Protein AF-A0A8S9SFG5-F1 (afdb_monomer_lite)

Radius of gyration: 29.47 Å; chains: 1; bounding box: 65×75×81 Å

Sequence (442 aa):
MMLFSSTASWTFSMICTIQELYELSAKYEGKHEPKKLEELGKVLTSLDPGDSIVISKAFYHMLNLANLAEEVQIAYRRRIKKLKKGDFVDESSAATESDIEETFKRLVSDLGKSPEEIFDALKNQTVDLVLTAHPTQSVRRSLLQKHGRIRDCLAQLYTKDITPDDKQELDESLQREVSNPRVTPEVTRDVCLLARMMAANLYYNQIENLMFEFRVAADVIHRNSRKDAAKHYIEFWKTIPPTEPYRVVLGDVRDTLYHTRERTRQLLSNGISDIPEEATFTDVEQFLEPLELCYRSLCSSGDRPIADGTLLDFLRQVSTFGLSLVRLDIRQEDWSEERRQEWLLAELRGKRPLFGLDLPKTEEIADVLDTFKVISELPSDCFGAYIISMATSPSDVLVVELLQRECHVKKPLRVVPLFEKLADLEAAPAAVSRQLLLLSMG

pLDDT: mean 76.09, std 15.46, range [28.84, 96.06]

Organism: Brassica cretica (NCBI:txid69181)

Secondary structure (DSSP, 8-state):
-HHHHHHHHHHHHHHHHHHHHHHHHHHHHTT--HHHHHHHHHHHHTS-HHHHHHHHHHHHHHHHHHHHHHHHHHHT----GGG--SSGGGGGSTTTPPPHHHHHHHHHHTS---HHHHHHHHHT-------PPPTT----HHHHHHHHHHHHHHHHHT-TT--HHHHHHHHHHHHHHHS--------THHHHHHHHHHHHHHHHHHHHHHHHHHHHHHHHHT------HHHHTTTTTT---TT-HHHHHHHHHHHHHHHHHHHHHHHHHHS--SS-GGGS--SHHHHHHHHHHHHHHHHHHT-HHHIIIIIHHHHHHHHHHGGGSS-EEEEE----SHHHHHHHHHHTT--S-S--TT----HHHHHHHHHHHHHHHS-GGGEEEEEE-S--SHHHHHHHHHHHHHTT-SS--EEEE---SHHHHHHHHHHHHHHHHHHTT-

InterPro domains:
  IPR015813 Pyruvate/Phosphoenolpyruvate kinase-like domain superfamily [SSF51621] (17-435)
  IPR018129 Phosphoenolpyruvate carboxylase, Lys active site [PS00781] (130-141)
  IPR021135 Phosphoenolpyruvate carboxylase [PF00311] (15-179)
  IPR021135 Phosphoenolpyruvate carboxylase [PF00311] (180-333)
  IPR021135 Phosphoenolpyruvate carboxylase [PF00311] (334-434)
  IPR021135 Phosphoenolpyruvate carboxylase [PTHR30523] (180-333)

Structure (mmCIF, N/CA/C/O backbone):
data_AF-A0A8S9SFG5-F1
#
_entry.id   AF-A0A8S9SFG5-F1
#
loop_
_atom_site.group_PDB
_atom_site.id
_atom_site.type_symbol
_atom_site.label_atom_id
_atom_site.label_alt_id
_atom_site.label_comp_id
_atom_site.label_asym_id
_atom_site.label_entity_id
_atom_site.label_seq_id
_atom_site.pdbx_PDB_ins_code
_atom_site.Cartn_x
_atom_site.Cartn_y
_atom_site.Cartn_z
_atom_site.occupancy
_atom_site.B_iso_or_equiv
_atom_site.auth_seq_id
_atom_site.auth_comp_id
_atom_site.auth_asym_id
_atom_site.auth_atom_id
_atom_site.pdbx_PDB_model_num
ATOM 1 N N . MET A 1 1 ? 33.721 0.916 42.051 1.00 41.56 1 MET A N 1
ATOM 2 C CA . MET A 1 1 ? 32.690 1.664 42.806 1.00 41.56 1 MET A CA 1
ATOM 3 C C . MET A 1 1 ? 32.484 3.075 42.246 1.00 41.56 1 MET A C 1
ATOM 5 O O . MET A 1 1 ? 31.424 3.300 41.691 1.00 41.56 1 MET A O 1
ATOM 9 N N . MET A 1 2 ? 33.477 3.980 42.264 1.00 35.88 2 MET A N 1
ATOM 10 C CA . MET A 1 2 ? 33.313 5.384 41.802 1.00 35.88 2 MET A CA 1
ATOM 11 C C . MET A 1 2 ? 32.747 5.573 40.374 1.00 35.88 2 MET A C 1
ATOM 13 O O . MET A 1 2 ? 31.933 6.464 40.162 1.00 35.88 2 MET A O 1
ATOM 17 N N . LEU A 1 3 ? 33.107 4.726 39.399 1.00 33.44 3 LEU A N 1
ATOM 18 C CA . LEU A 1 3 ? 32.594 4.838 38.017 1.00 33.44 3 LEU A CA 1
ATOM 19 C C . LEU A 1 3 ? 31.070 4.628 37.880 1.00 33.44 3 LEU A C 1
ATOM 21 O O . LEU A 1 3 ? 30.484 5.065 36.893 1.00 33.44 3 LEU A O 1
ATOM 25 N N . PHE A 1 4 ? 30.422 3.989 38.862 1.00 33.91 4 PHE A N 1
ATOM 26 C CA . PHE A 1 4 ? 28.962 3.830 38.891 1.00 33.91 4 PHE A CA 1
ATOM 27 C C . PHE A 1 4 ? 28.237 5.058 39.468 1.00 33.91 4 PHE A C 1
ATOM 29 O O . PHE A 1 4 ? 27.075 5.276 39.144 1.00 33.91 4 PHE A O 1
ATOM 36 N N . SER A 1 5 ? 28.892 5.882 40.299 1.00 48.09 5 SER A N 1
ATOM 37 C CA . SER A 1 5 ? 28.248 7.077 40.865 1.00 48.09 5 SER A CA 1
ATOM 38 C C . SER A 1 5 ? 28.296 8.279 39.921 1.00 48.09 5 SER A C 1
ATOM 40 O O . SER A 1 5 ? 27.333 9.037 39.874 1.00 48.09 5 SER A O 1
ATOM 42 N N . SER A 1 6 ? 29.366 8.451 39.133 1.00 53.09 6 SER A N 1
ATOM 43 C CA . SER A 1 6 ? 29.433 9.537 38.139 1.00 53.09 6 SER A CA 1
ATOM 44 C C . SER A 1 6 ? 28.440 9.334 36.991 1.00 53.09 6 SER A C 1
ATOM 46 O O . SER A 1 6 ? 27.742 10.270 36.611 1.00 53.09 6 SER A O 1
ATOM 48 N N . THR A 1 7 ? 28.321 8.103 36.486 1.00 55.19 7 THR A N 1
ATOM 49 C CA . THR A 1 7 ? 27.365 7.737 35.428 1.00 55.19 7 THR A CA 1
ATOM 50 C C . THR A 1 7 ? 25.915 7.875 35.891 1.00 55.19 7 THR A C 1
ATOM 52 O O . THR A 1 7 ? 25.117 8.492 35.187 1.00 55.19 7 THR A O 1
ATOM 55 N N . ALA A 1 8 ? 25.576 7.402 37.096 1.00 58.72 8 ALA A N 1
ATOM 56 C CA . ALA A 1 8 ? 24.252 7.622 37.683 1.00 58.72 8 ALA A CA 1
ATOM 57 C C . ALA A 1 8 ? 23.939 9.120 37.877 1.00 58.72 8 ALA A C 1
ATOM 59 O O . ALA A 1 8 ? 22.846 9.564 37.532 1.00 58.72 8 ALA A O 1
ATOM 60 N N . SER A 1 9 ? 24.906 9.912 38.360 1.00 65.50 9 SER A N 1
ATOM 61 C CA . SER A 1 9 ? 24.735 11.357 38.569 1.00 65.50 9 SER A CA 1
ATOM 62 C C . SER A 1 9 ? 24.523 12.129 37.261 1.00 65.50 9 SER A C 1
ATOM 64 O O . SER A 1 9 ? 23.637 12.978 37.207 1.00 65.50 9 SER A O 1
ATOM 66 N N . TRP A 1 10 ? 25.295 11.835 36.206 1.00 71.31 10 TRP A N 1
ATOM 67 C CA . TRP A 1 10 ? 25.094 12.447 34.885 1.00 71.31 10 TRP A CA 1
ATOM 68 C C . TRP A 1 10 ? 23.746 12.032 34.283 1.00 71.31 10 TRP A C 1
ATOM 70 O O . TRP A 1 10 ? 23.004 12.888 33.815 1.00 71.31 10 TRP A O 1
ATOM 80 N N . THR A 1 11 ? 23.366 10.752 34.390 1.00 70.12 11 THR A N 1
ATOM 81 C CA . THR A 1 11 ? 22.071 10.261 33.879 1.00 70.12 11 THR A CA 1
ATOM 82 C C . THR A 1 11 ? 20.892 10.948 34.577 1.00 70.12 11 THR A C 1
ATOM 84 O O . THR A 1 11 ? 19.938 11.350 33.917 1.00 70.12 11 THR A O 1
ATOM 87 N N . PHE A 1 12 ? 20.965 11.138 35.899 1.00 77.06 12 PHE A N 1
ATOM 88 C CA . PHE A 1 12 ? 19.948 11.874 36.654 1.00 77.06 12 PHE A CA 1
ATOM 89 C C . PHE A 1 12 ? 19.878 13.349 36.231 1.00 77.06 12 PHE A C 1
ATOM 91 O O . PHE A 1 12 ? 18.794 13.845 35.936 1.00 77.06 12 PHE A O 1
ATOM 98 N N . SER A 1 13 ? 21.029 14.026 36.115 1.00 78.56 13 SER A N 1
ATOM 99 C CA . SER A 1 13 ? 21.101 15.414 35.632 1.00 78.56 13 SER A CA 1
ATOM 100 C C . SER A 1 13 ? 20.490 15.564 34.236 1.00 78.56 13 SER A C 1
ATOM 102 O O . SER A 1 13 ? 19.704 16.477 34.003 1.00 78.56 13 SER A O 1
ATOM 104 N N . MET A 1 14 ? 20.796 14.631 33.331 1.00 80.94 14 MET A N 1
ATOM 105 C CA . MET A 1 14 ? 20.281 14.598 31.963 1.00 80.94 14 MET A CA 1
ATOM 106 C C . MET A 1 14 ? 18.751 14.461 31.929 1.00 80.94 14 MET A C 1
ATOM 108 O O . MET A 1 14 ? 18.079 15.193 31.205 1.00 80.94 14 MET A O 1
ATOM 112 N N . ILE A 1 15 ? 18.182 13.581 32.763 1.00 82.56 15 ILE A N 1
ATOM 113 C CA . ILE A 1 15 ? 16.724 13.433 32.909 1.00 82.56 15 ILE A CA 1
ATOM 114 C C . ILE A 1 15 ? 16.090 14.734 33.423 1.00 82.56 15 ILE A C 1
ATOM 116 O O . ILE A 1 15 ? 15.069 15.159 32.881 1.00 82.56 15 ILE A O 1
ATOM 120 N N . CYS A 1 16 ? 16.702 15.405 34.406 1.00 85.69 16 CYS A N 1
ATOM 121 C CA . CYS A 1 16 ? 16.218 16.698 34.895 1.00 85.69 16 CYS A CA 1
ATOM 122 C C . CYS A 1 16 ? 16.208 17.773 33.795 1.00 85.69 16 CYS A C 1
ATOM 124 O O . CYS A 1 16 ? 15.202 18.462 33.648 1.00 85.69 16 CYS A O 1
ATOM 126 N N . THR A 1 17 ? 17.265 17.888 32.984 1.00 86.69 17 THR A N 1
ATOM 127 C CA . THR A 1 17 ? 17.320 18.861 31.875 1.00 86.69 17 THR A CA 1
ATOM 128 C C . THR A 1 17 ? 16.302 18.544 30.773 1.00 86.69 17 THR A C 1
ATOM 130 O O . THR A 1 17 ? 15.664 19.454 30.245 1.00 86.69 17 THR A O 1
ATOM 133 N N . ILE A 1 18 ? 16.079 17.264 30.451 1.00 88.00 18 ILE A N 1
ATOM 134 C CA . ILE A 1 18 ? 15.026 16.849 29.507 1.00 88.00 18 ILE A CA 1
ATOM 135 C C . ILE A 1 18 ? 13.637 17.229 30.048 1.00 88.00 18 ILE A C 1
ATOM 137 O O . ILE A 1 18 ? 12.823 17.779 29.303 1.00 88.00 18 ILE A O 1
ATOM 141 N N . GLN A 1 19 ? 13.369 16.996 31.339 1.00 88.69 19 GLN A N 1
ATOM 142 C CA . GLN A 1 19 ? 12.102 17.387 31.963 1.00 88.69 19 GLN A CA 1
ATOM 143 C C . GLN A 1 19 ? 11.924 18.913 32.002 1.00 88.69 19 GLN A C 1
ATOM 145 O O . GLN A 1 19 ? 10.834 19.396 31.706 1.00 88.69 19 GLN A O 1
ATOM 150 N N . GLU A 1 20 ? 12.970 19.684 32.308 1.00 91.25 20 GLU A N 1
ATOM 151 C CA . GLU A 1 20 ? 12.924 21.152 32.297 1.00 91.25 20 GLU A CA 1
ATOM 152 C C . GLU A 1 20 ? 12.568 21.697 30.904 1.00 91.25 20 GLU A C 1
ATOM 154 O O . GLU A 1 20 ? 11.665 22.525 30.773 1.00 91.25 20 GLU A O 1
ATOM 159 N N . LEU A 1 21 ? 13.207 21.180 29.850 1.00 91.06 21 LEU A N 1
ATOM 160 C CA . LEU A 1 21 ? 12.906 21.537 28.459 1.00 91.06 21 LEU A CA 1
ATOM 161 C C . LEU A 1 21 ? 11.473 21.144 28.050 1.00 91.06 21 LEU A C 1
ATOM 163 O O . LEU A 1 21 ? 10.802 21.904 27.345 1.00 91.06 21 LEU A O 1
ATOM 167 N N . TYR A 1 22 ? 10.978 19.992 28.514 1.00 91.19 22 TYR A N 1
ATOM 168 C CA . TYR A 1 22 ? 9.601 19.544 28.274 1.00 91.19 22 TYR A CA 1
ATOM 169 C C . TYR A 1 22 ? 8.590 20.451 28.990 1.00 91.19 22 TYR A C 1
ATOM 171 O O . TYR A 1 22 ? 7.603 20.895 28.408 1.00 91.19 22 TYR A O 1
ATOM 179 N N . GLU A 1 23 ? 8.865 20.812 30.241 1.00 91.06 23 GLU A N 1
ATOM 180 C CA . GLU A 1 23 ? 8.033 21.739 30.994 1.00 91.06 23 GLU A CA 1
ATOM 181 C C . GLU A 1 23 ? 8.044 23.157 30.404 1.00 91.06 23 GLU A C 1
ATOM 183 O O . GLU A 1 23 ? 7.002 23.809 30.387 1.00 91.06 23 GLU A O 1
ATOM 188 N N . LEU A 1 24 ? 9.186 23.655 29.918 1.00 90.50 24 LEU A N 1
ATOM 189 C CA . LEU A 1 24 ? 9.285 24.965 29.266 1.00 90.50 24 LEU A CA 1
ATOM 190 C C . LEU A 1 24 ? 8.525 25.003 27.934 1.00 90.50 24 LEU A C 1
ATOM 192 O O . LEU A 1 24 ? 7.822 25.979 27.675 1.00 90.50 24 LEU A O 1
ATOM 196 N N . SER A 1 25 ? 8.608 23.943 27.126 1.00 91.00 25 SER A N 1
ATOM 197 C CA . SER A 1 25 ? 7.851 23.833 25.870 1.00 91.00 25 SER A CA 1
ATOM 198 C C . SER A 1 25 ? 6.345 23.668 26.109 1.00 91.00 25 SER A C 1
ATOM 200 O O . SER A 1 25 ? 5.560 24.367 25.474 1.00 91.00 25 SER A O 1
ATOM 202 N N . ALA A 1 26 ? 5.917 22.880 27.100 1.00 90.38 26 ALA A N 1
ATOM 203 C CA . ALA A 1 26 ? 4.506 22.802 27.497 1.00 90.38 26 ALA A CA 1
ATOM 204 C C . ALA A 1 26 ? 3.963 24.145 28.042 1.00 90.38 26 ALA A C 1
ATOM 206 O O . ALA A 1 26 ? 2.833 24.539 27.743 1.00 90.38 26 ALA A O 1
ATOM 207 N N . LYS A 1 27 ? 4.775 24.891 28.810 1.00 91.56 27 LYS A N 1
ATOM 208 C CA . LYS A 1 27 ? 4.440 26.247 29.294 1.00 91.56 27 LYS A CA 1
ATOM 209 C C . LYS A 1 27 ? 4.428 27.285 28.165 1.00 91.56 27 LYS A C 1
ATOM 211 O O . LYS A 1 27 ? 3.699 28.271 28.277 1.00 91.56 27 LYS A O 1
ATOM 216 N N . TYR A 1 28 ? 5.208 27.078 27.101 1.00 93.12 28 TYR A N 1
ATOM 217 C CA . TYR A 1 28 ? 5.119 27.865 25.873 1.00 93.12 28 TYR A CA 1
ATOM 218 C C . TYR A 1 28 ? 3.813 27.562 25.134 1.00 93.12 28 TYR A C 1
ATOM 220 O O . TYR A 1 28 ? 3.053 28.492 24.900 1.00 93.12 28 TYR A O 1
ATOM 228 N N . GLU A 1 29 ? 3.492 26.301 24.845 1.00 90.38 29 GLU A N 1
ATOM 229 C CA . GLU A 1 29 ? 2.317 25.946 24.031 1.00 90.38 29 GLU A CA 1
ATOM 230 C C . GLU A 1 29 ? 0.989 26.426 24.641 1.00 90.38 29 GLU A C 1
ATOM 232 O O . GLU A 1 29 ? 0.106 26.897 23.935 1.00 90.38 29 GLU A O 1
ATOM 237 N N . GLY A 1 30 ? 0.867 26.434 25.973 1.00 90.06 30 GLY A N 1
ATOM 238 C CA . GLY A 1 30 ? -0.334 26.937 26.651 1.00 90.06 30 GLY A CA 1
ATOM 239 C C . GLY A 1 30 ? -0.594 28.453 26.551 1.00 90.06 30 GLY A C 1
ATOM 240 O O . GLY A 1 30 ? -1.622 28.907 27.057 1.00 90.06 30 GLY A O 1
ATOM 241 N N . LYS A 1 31 ? 0.323 29.256 25.981 1.00 91.56 31 LYS A N 1
ATOM 242 C CA . LYS A 1 31 ? 0.206 30.735 25.907 1.00 91.56 31 LYS A CA 1
ATOM 243 C C . LYS A 1 31 ? 0.946 31.435 24.750 1.00 91.56 31 LYS A C 1
ATOM 245 O O . LYS A 1 31 ? 0.763 32.635 24.553 1.00 91.56 31 LYS A O 1
ATOM 250 N N . HIS A 1 32 ? 1.858 30.739 24.085 1.00 89.81 32 HIS A N 1
ATOM 251 C CA . HIS A 1 32 ? 2.859 31.225 23.129 1.00 89.81 32 HIS A CA 1
ATOM 252 C C . HIS A 1 32 ? 3.691 32.446 23.597 1.00 89.81 32 HIS A C 1
ATOM 254 O O . HIS A 1 32 ? 4.091 33.285 22.790 1.00 89.81 32 HIS A O 1
ATOM 260 N N . GLU A 1 33 ? 3.995 32.560 24.901 1.00 92.31 33 GLU A N 1
ATOM 261 C CA . GLU A 1 33 ? 4.843 33.641 25.440 1.00 92.31 33 GLU A CA 1
ATOM 262 C C . GLU A 1 33 ? 6.288 33.544 24.883 1.00 92.31 33 GLU A C 1
ATOM 264 O O . GLU A 1 33 ? 7.018 32.625 25.267 1.00 92.31 33 GLU A O 1
ATOM 269 N N . PRO A 1 34 ? 6.784 34.494 24.058 1.00 90.88 34 PRO A N 1
ATOM 270 C CA . PRO A 1 34 ? 8.085 34.354 23.382 1.00 90.88 34 PRO A CA 1
ATOM 271 C C . PRO A 1 34 ? 9.276 34.280 24.349 1.00 90.88 34 PRO A C 1
ATOM 273 O O . PRO A 1 34 ? 10.285 33.649 24.047 1.00 90.88 34 PRO A O 1
ATOM 276 N N . LYS A 1 35 ? 9.135 34.831 25.563 1.00 91.75 35 LYS A N 1
ATOM 277 C CA . LYS A 1 35 ? 10.134 34.716 26.637 1.00 91.75 35 LYS A CA 1
ATOM 278 C C . LYS A 1 35 ? 10.423 33.262 27.030 1.00 91.75 35 LYS A C 1
ATOM 280 O O . LYS A 1 35 ? 11.558 32.953 27.371 1.00 91.75 35 LYS A O 1
ATOM 285 N N . LYS A 1 36 ? 9.436 32.359 26.944 1.00 88.81 36 LYS A N 1
ATOM 286 C CA . LYS A 1 36 ? 9.639 30.928 27.233 1.00 88.81 36 LYS A CA 1
ATOM 287 C C . LYS A 1 36 ? 10.438 30.226 26.139 1.00 88.81 36 LYS A C 1
ATOM 289 O O . LYS A 1 36 ? 11.232 29.344 26.450 1.00 88.81 36 LYS A O 1
ATOM 294 N N . LEU A 1 37 ? 10.309 30.679 24.892 1.00 91.00 37 LEU A N 1
ATOM 295 C CA . LEU A 1 37 ? 11.148 30.226 23.783 1.00 91.00 37 LEU A CA 1
ATOM 296 C C . LEU A 1 37 ? 12.588 30.751 23.933 1.00 91.00 37 LEU A C 1
ATOM 298 O O . LEU A 1 37 ? 13.529 29.995 23.714 1.00 91.00 37 LEU A O 1
ATOM 302 N N . GLU A 1 38 ? 12.788 31.989 24.405 1.00 91.44 38 GLU A N 1
ATOM 303 C CA . GLU A 1 38 ? 14.130 32.471 24.769 1.00 91.44 38 GLU A CA 1
ATOM 304 C C . GLU A 1 38 ? 14.763 31.698 25.940 1.00 91.44 38 GLU A C 1
ATOM 306 O O . GLU A 1 38 ? 15.966 31.455 25.925 1.00 91.44 38 GLU A O 1
ATOM 311 N N . GLU A 1 39 ? 13.994 31.366 26.983 1.00 91.06 39 GLU A N 1
ATOM 312 C CA . GLU A 1 39 ? 14.463 30.554 28.118 1.00 91.06 39 GLU A CA 1
ATOM 313 C C . GLU A 1 39 ? 14.901 29.162 27.646 1.00 91.06 39 GLU A C 1
ATOM 315 O O . GLU A 1 39 ? 16.032 28.755 27.903 1.00 91.06 39 GLU A O 1
ATOM 320 N N . LEU A 1 40 ? 14.049 28.479 26.874 1.00 91.19 40 LEU A N 1
ATOM 321 C CA . LEU A 1 40 ? 14.342 27.175 26.278 1.00 91.19 40 LEU A CA 1
ATOM 322 C C . LEU A 1 40 ? 15.563 27.240 25.343 1.00 91.19 40 LEU A C 1
ATOM 324 O O . LEU A 1 40 ? 16.444 26.385 25.414 1.00 91.19 40 LEU A O 1
ATOM 328 N N . GLY A 1 41 ? 15.663 28.289 24.521 1.00 90.31 41 GLY A N 1
ATOM 329 C CA . GLY A 1 41 ? 16.813 28.534 23.652 1.00 90.31 41 GLY A CA 1
ATOM 330 C C . GLY A 1 41 ? 18.121 28.695 24.429 1.00 90.31 41 GLY A C 1
ATOM 331 O O . GLY A 1 41 ? 19.119 28.088 24.052 1.00 90.31 41 GLY A O 1
ATOM 332 N N . LYS A 1 42 ? 18.113 29.436 25.549 1.00 92.44 42 LYS A N 1
ATOM 333 C CA . LYS A 1 42 ? 19.290 29.601 26.424 1.00 92.44 42 LYS A CA 1
ATOM 334 C C . LYS A 1 42 ? 19.777 28.250 26.957 1.00 92.44 42 LYS A C 1
ATOM 336 O O . LYS A 1 42 ? 20.969 27.975 26.832 1.00 92.44 42 LYS A O 1
ATOM 341 N N . VAL A 1 43 ? 18.869 27.398 27.452 1.00 89.06 43 VAL A N 1
ATOM 342 C CA . VAL A 1 43 ? 19.207 26.038 27.921 1.00 89.06 43 VAL A CA 1
ATOM 343 C C . VAL A 1 43 ? 19.790 25.192 26.785 1.00 89.06 43 VAL A C 1
ATOM 345 O O . VAL A 1 43 ? 20.858 24.614 26.955 1.00 89.06 43 VAL A O 1
ATOM 348 N N . LEU A 1 44 ? 19.161 25.164 25.602 1.00 90.06 44 LEU A N 1
ATOM 349 C CA . LEU A 1 44 ? 19.693 24.408 24.458 1.00 90.06 44 LEU A CA 1
ATOM 350 C C . LEU A 1 44 ? 21.087 24.892 24.026 1.00 90.06 44 LEU A C 1
ATOM 352 O O . LEU A 1 44 ? 21.945 24.071 23.717 1.00 90.06 44 LEU A O 1
ATOM 356 N N . THR A 1 45 ? 21.346 26.204 24.041 1.00 90.94 45 THR A N 1
ATOM 357 C CA . THR A 1 45 ? 22.666 26.761 23.688 1.00 90.94 45 THR A CA 1
ATOM 358 C C . THR A 1 45 ? 23.751 26.567 24.751 1.00 90.94 45 THR A C 1
ATOM 360 O O . THR A 1 45 ? 24.915 26.819 24.451 1.00 90.94 45 THR A O 1
ATOM 363 N N . SER A 1 46 ? 23.412 26.136 25.975 1.00 90.62 46 SER A N 1
ATOM 364 C CA . SER A 1 46 ? 24.405 25.844 27.020 1.00 90.62 46 SER A CA 1
ATOM 365 C C . SER A 1 46 ? 24.848 24.376 27.071 1.00 90.62 46 SER A C 1
ATOM 367 O O . SER A 1 46 ? 25.710 24.039 27.879 1.00 90.62 46 SER A O 1
ATOM 369 N N . LEU A 1 47 ? 24.266 23.508 26.237 1.00 89.25 47 LEU A N 1
ATOM 370 C CA . LEU A 1 47 ? 24.643 22.098 26.106 1.00 89.25 47 LEU A CA 1
ATOM 371 C C . LEU A 1 47 ? 25.916 21.938 25.263 1.00 89.25 47 LEU A C 1
ATOM 373 O O . LEU A 1 47 ? 26.126 22.663 24.290 1.00 89.25 47 LEU A O 1
ATOM 377 N N . ASP A 1 48 ? 26.731 20.928 25.570 1.00 89.88 48 ASP A N 1
ATOM 378 C CA . ASP A 1 48 ? 27.785 20.488 24.652 1.00 89.88 48 ASP A CA 1
ATOM 379 C C . ASP A 1 48 ? 27.205 19.616 23.506 1.00 89.88 48 ASP A C 1
ATOM 381 O O . ASP A 1 48 ? 26.044 19.191 23.568 1.00 89.88 48 ASP A O 1
ATOM 385 N N . PRO A 1 49 ? 27.967 19.336 22.428 1.00 87.12 49 PRO A N 1
ATOM 386 C CA . PRO A 1 49 ? 27.466 18.563 21.288 1.00 87.12 49 PRO A CA 1
ATOM 387 C C . PRO A 1 49 ? 27.037 17.122 21.617 1.00 87.12 49 PRO A C 1
ATOM 389 O O . PRO A 1 49 ? 26.153 16.586 20.951 1.00 87.12 49 PRO A O 1
ATOM 392 N N . GLY A 1 50 ? 27.642 16.483 22.621 1.00 83.75 50 GLY A N 1
ATOM 393 C CA . GLY A 1 50 ? 27.276 15.150 23.097 1.00 83.75 50 GLY A CA 1
ATOM 394 C C . GLY A 1 50 ? 25.934 15.162 23.822 1.00 83.75 50 GLY A C 1
ATOM 395 O O . GLY A 1 50 ? 25.013 14.452 23.411 1.00 83.75 50 GLY A O 1
ATOM 396 N N . ASP A 1 51 ? 25.792 16.025 24.827 1.00 85.56 51 ASP A N 1
ATOM 397 C CA . ASP A 1 51 ? 24.538 16.215 25.564 1.00 85.56 51 ASP A CA 1
ATOM 398 C C . ASP A 1 51 ? 23.398 16.674 24.625 1.00 85.56 51 ASP A C 1
ATOM 400 O O . ASP A 1 51 ? 22.284 16.148 24.685 1.00 85.56 51 ASP A O 1
ATOM 404 N N . SER A 1 52 ? 23.690 17.534 23.641 1.00 85.81 52 SER A N 1
ATOM 405 C CA . SER A 1 52 ? 22.746 17.931 22.580 1.00 85.81 52 SER A CA 1
ATOM 406 C C . SER A 1 52 ? 22.223 16.744 21.755 1.00 85.81 52 SER A C 1
ATOM 408 O O . SER A 1 52 ? 21.036 16.682 21.419 1.00 85.81 52 SER A O 1
ATOM 410 N N . ILE A 1 53 ? 23.082 15.767 21.436 1.00 79.81 53 ILE A N 1
ATOM 411 C CA . ILE A 1 53 ? 22.700 14.534 20.722 1.00 79.81 53 ILE A CA 1
ATOM 412 C C . ILE A 1 53 ? 21.851 13.611 21.611 1.00 79.81 53 ILE A C 1
ATOM 414 O O . ILE A 1 53 ? 20.999 12.885 21.095 1.00 79.81 53 ILE A O 1
ATOM 418 N N . VAL A 1 54 ? 22.058 13.618 22.930 1.00 78.62 54 VAL A N 1
ATOM 419 C CA . VAL A 1 54 ? 21.254 12.831 23.881 1.00 78.62 54 VAL A CA 1
ATOM 420 C C . VAL A 1 54 ? 19.863 13.444 24.047 1.00 78.62 54 VAL A C 1
ATOM 422 O O . VAL A 1 54 ? 18.867 12.736 23.896 1.00 78.62 54 VAL A O 1
ATOM 425 N N . ILE A 1 55 ? 19.777 14.758 24.268 1.00 84.00 55 ILE A N 1
ATOM 426 C CA . ILE A 1 55 ? 18.506 15.467 24.469 1.00 84.00 55 ILE A CA 1
ATOM 427 C C . ILE A 1 55 ? 17.644 15.448 23.202 1.00 84.00 55 ILE A C 1
ATOM 429 O O . ILE A 1 55 ? 16.468 15.090 23.271 1.00 84.00 55 ILE A O 1
ATOM 433 N N . SER A 1 56 ? 18.213 15.729 22.025 1.00 80.38 56 SER A N 1
ATOM 434 C CA . SER A 1 56 ? 17.464 15.644 20.757 1.00 80.38 56 SER A CA 1
ATOM 435 C C . SER A 1 56 ? 16.909 14.237 20.489 1.00 80.38 56 SER A C 1
ATOM 437 O O . SER A 1 56 ? 15.764 14.100 20.056 1.00 80.38 56 SER A O 1
ATOM 439 N N . LYS A 1 57 ? 17.659 13.177 20.826 1.00 75.88 57 LYS A N 1
ATOM 440 C CA . LYS A 1 57 ? 17.160 11.791 20.770 1.00 75.88 57 LYS A CA 1
ATOM 441 C C . LYS A 1 57 ? 16.077 11.504 21.804 1.00 75.88 57 LYS A C 1
ATOM 443 O O . LYS A 1 57 ? 15.143 10.775 21.483 1.00 75.88 57 LYS A O 1
ATOM 448 N N . ALA A 1 58 ? 16.167 12.058 23.012 1.00 78.38 58 ALA A N 1
ATOM 449 C CA . ALA A 1 58 ? 15.134 11.891 24.031 1.00 78.38 58 ALA A CA 1
ATOM 450 C C . ALA A 1 58 ? 13.792 12.477 23.561 1.00 78.38 58 ALA A C 1
ATOM 452 O O . ALA A 1 58 ? 12.794 11.760 23.554 1.00 78.38 58 ALA A O 1
ATOM 453 N N . PHE A 1 59 ? 13.783 13.717 23.058 1.00 81.44 59 PHE A N 1
ATOM 454 C CA . PHE A 1 59 ? 12.578 14.332 22.485 1.00 81.44 59 PHE A CA 1
ATOM 455 C C . PHE A 1 59 ? 12.063 13.587 21.245 1.00 81.44 59 PHE A C 1
ATOM 457 O O . PHE A 1 59 ? 10.859 13.368 21.124 1.00 81.44 59 PHE A O 1
ATOM 464 N N . TYR A 1 60 ? 12.952 13.111 20.366 1.00 79.06 60 TYR A N 1
ATOM 465 C CA . TYR A 1 60 ? 12.570 12.248 19.243 1.00 79.06 60 TYR A CA 1
ATOM 466 C C . TYR A 1 60 ? 11.887 10.951 19.714 1.00 79.06 60 TYR A C 1
ATOM 468 O O . TYR A 1 60 ? 10.852 10.565 19.172 1.00 79.06 60 TYR A O 1
ATOM 476 N N . HIS A 1 61 ? 12.413 10.277 20.740 1.00 76.81 61 HIS A N 1
ATOM 477 C CA . HIS A 1 61 ? 11.788 9.069 21.285 1.00 76.81 61 HIS A CA 1
ATOM 478 C C . HIS A 1 61 ? 10.466 9.361 22.011 1.00 76.81 61 HIS A C 1
ATOM 480 O O . HIS A 1 61 ? 9.523 8.591 21.845 1.00 76.81 61 HIS A O 1
ATOM 486 N N . MET A 1 62 ? 10.355 10.478 22.736 1.00 82.38 62 MET A N 1
ATOM 487 C CA . MET A 1 62 ? 9.096 10.925 23.348 1.00 82.38 62 MET A CA 1
ATOM 488 C C . MET A 1 62 ? 8.009 11.185 22.298 1.00 82.38 62 MET A C 1
ATOM 490 O O . MET A 1 62 ? 6.892 10.703 22.461 1.00 82.38 62 MET A O 1
ATOM 494 N N . LEU A 1 63 ? 8.341 11.869 21.196 1.00 82.25 63 LEU A N 1
ATOM 495 C CA . LEU A 1 63 ? 7.408 12.114 20.093 1.00 82.25 63 LEU A CA 1
ATOM 496 C C . LEU A 1 63 ? 6.942 10.803 19.442 1.00 82.25 63 LEU A C 1
ATOM 498 O O . LEU A 1 63 ? 5.749 10.608 19.241 1.00 82.25 63 LEU A O 1
ATOM 502 N N . ASN A 1 64 ? 7.856 9.862 19.185 1.00 79.12 64 ASN A N 1
ATOM 503 C CA . ASN A 1 64 ? 7.476 8.548 18.659 1.00 79.12 64 ASN A CA 1
ATOM 504 C C . ASN A 1 64 ? 6.564 7.772 19.629 1.00 79.12 64 ASN A C 1
ATOM 506 O O . ASN A 1 64 ? 5.602 7.154 19.189 1.00 79.12 64 ASN A O 1
ATOM 510 N N . LEU A 1 65 ? 6.814 7.819 20.943 1.00 82.31 65 LEU A N 1
ATOM 511 C CA . LEU A 1 65 ? 5.936 7.184 21.935 1.00 82.31 65 LEU A CA 1
ATOM 512 C C . LEU A 1 65 ? 4.553 7.854 22.009 1.00 82.31 65 LEU A C 1
ATOM 514 O O . LEU A 1 65 ? 3.555 7.148 22.149 1.00 82.31 65 LEU A O 1
ATOM 518 N N . ALA A 1 66 ? 4.478 9.180 21.860 1.00 84.00 66 ALA A N 1
ATOM 519 C CA . ALA A 1 66 ? 3.212 9.906 21.765 1.00 84.00 66 ALA A CA 1
ATOM 520 C C . ALA A 1 66 ? 2.414 9.493 20.515 1.00 84.00 66 ALA A C 1
ATOM 522 O O . ALA A 1 66 ? 1.235 9.165 20.632 1.00 84.00 66 ALA A O 1
ATOM 523 N N . ASN A 1 67 ? 3.071 9.401 19.352 1.00 84.12 67 ASN A N 1
ATOM 524 C CA . ASN A 1 67 ? 2.448 8.937 18.109 1.00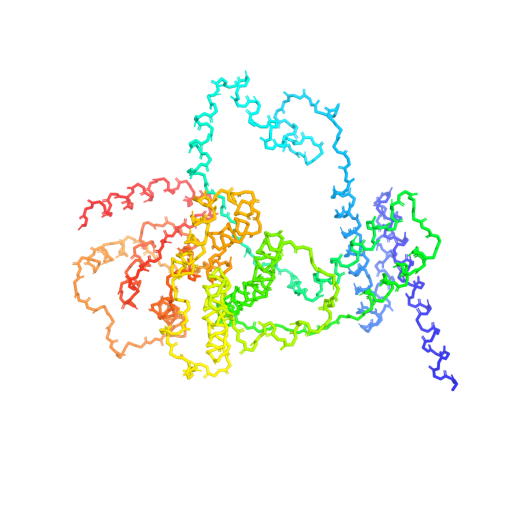 84.12 67 ASN A CA 1
ATOM 525 C C . ASN A 1 67 ? 1.886 7.510 18.254 1.00 84.12 67 ASN A C 1
ATOM 527 O O . ASN A 1 67 ? 0.759 7.252 17.850 1.00 84.12 67 ASN A O 1
ATOM 531 N N . LEU A 1 68 ? 2.619 6.586 18.891 1.00 83.62 68 LEU A N 1
ATOM 532 C CA . LEU A 1 68 ? 2.138 5.215 19.130 1.00 83.62 68 LEU A CA 1
ATOM 533 C C . LEU A 1 68 ? 0.948 5.163 20.099 1.00 83.62 68 LEU A C 1
ATOM 535 O O . LEU A 1 68 ? 0.051 4.336 19.927 1.00 83.62 68 LEU A O 1
ATOM 539 N N . ALA A 1 69 ? 0.920 6.039 21.107 1.00 85.44 69 ALA A N 1
ATOM 540 C CA . ALA A 1 69 ? -0.228 6.176 21.997 1.00 85.44 69 ALA A CA 1
ATOM 541 C C . ALA A 1 69 ? -1.453 6.746 21.256 1.00 85.44 69 ALA A C 1
ATOM 543 O O . ALA A 1 69 ? -2.571 6.282 21.486 1.00 85.44 69 ALA A O 1
ATOM 544 N N . GLU A 1 70 ? -1.256 7.689 20.327 1.00 87.44 70 GLU A N 1
ATOM 545 C CA . GLU A 1 70 ? -2.320 8.181 19.449 1.00 87.44 70 GLU A CA 1
ATOM 546 C C . GLU A 1 70 ? -2.812 7.100 18.473 1.00 87.44 70 GLU A C 1
ATOM 548 O O . GLU A 1 70 ? -4.021 6.910 18.361 1.00 87.44 70 GLU A O 1
ATOM 553 N N . GLU A 1 71 ? -1.924 6.326 17.840 1.00 85.81 71 GLU A N 1
ATOM 554 C CA . GLU A 1 71 ? -2.298 5.192 16.980 1.00 85.81 71 GLU A CA 1
ATOM 555 C C . GLU A 1 71 ? -3.191 4.185 17.725 1.00 85.81 71 GLU A C 1
ATOM 557 O O . GLU A 1 71 ? -4.246 3.801 17.216 1.00 85.81 71 GLU A O 1
ATOM 562 N N . VAL A 1 72 ? -2.827 3.804 18.957 1.00 86.31 72 VAL A N 1
ATOM 563 C CA . VAL A 1 72 ? -3.657 2.941 19.821 1.00 86.31 72 VAL A CA 1
ATOM 564 C C . VAL A 1 72 ? -4.984 3.630 20.163 1.00 86.31 72 VAL A C 1
ATOM 566 O O . VAL A 1 72 ? -6.051 3.024 20.046 1.00 86.31 72 VAL A O 1
ATOM 569 N N . GLN A 1 73 ? -4.962 4.915 20.527 1.00 87.62 73 GLN A N 1
ATOM 570 C CA . GLN A 1 73 ? -6.173 5.673 20.852 1.00 87.62 73 GLN A CA 1
ATOM 571 C C . GLN A 1 73 ? -7.095 5.899 19.637 1.00 87.62 73 GLN A C 1
ATOM 573 O O . GLN A 1 73 ? -8.299 6.098 19.824 1.00 87.62 73 GLN A O 1
ATOM 578 N N . ILE A 1 74 ? -6.585 5.868 18.406 1.00 85.62 74 ILE A N 1
ATOM 579 C CA . ILE A 1 74 ? -7.381 5.874 17.172 1.00 85.62 74 ILE A CA 1
ATOM 580 C C . ILE A 1 74 ? -7.932 4.469 16.901 1.00 85.62 74 ILE A C 1
ATOM 582 O O . ILE A 1 74 ? -9.144 4.326 16.743 1.00 85.62 74 ILE A O 1
ATOM 586 N N . ALA A 1 75 ? -7.087 3.434 16.923 1.00 84.62 75 ALA A N 1
ATOM 587 C CA . ALA A 1 75 ? -7.474 2.053 16.618 1.00 84.62 75 ALA A CA 1
ATOM 588 C C . ALA A 1 75 ? -8.578 1.515 17.547 1.00 84.62 75 ALA A C 1
ATOM 590 O O . ALA A 1 75 ? -9.524 0.878 17.086 1.00 84.62 75 ALA A O 1
ATOM 591 N N . TYR A 1 76 ? -8.509 1.827 18.845 1.00 83.31 76 TYR A N 1
ATOM 592 C CA . TYR A 1 76 ? -9.512 1.419 19.838 1.00 83.31 76 TYR A CA 1
ATOM 593 C C . TYR A 1 76 ? -10.600 2.486 20.086 1.00 83.31 76 TYR A C 1
ATOM 595 O O . TYR A 1 76 ? -11.384 2.385 21.036 1.00 83.31 76 TYR A O 1
ATOM 603 N N . ARG A 1 77 ? -10.705 3.516 19.229 1.00 82.94 77 ARG A N 1
ATOM 604 C CA . ARG A 1 77 ? -11.747 4.551 19.329 1.00 82.94 77 ARG A CA 1
ATOM 605 C C . ARG A 1 77 ? -13.115 3.977 18.964 1.00 82.94 77 ARG A C 1
ATOM 607 O O . ARG A 1 77 ? -13.422 3.727 17.801 1.00 82.94 77 ARG A O 1
ATOM 614 N N . ARG A 1 78 ? -14.000 3.832 19.954 1.00 83.06 78 ARG A N 1
ATOM 615 C CA . ARG A 1 78 ? -15.389 3.415 19.711 1.00 83.06 78 ARG A CA 1
ATOM 616 C C . ARG A 1 78 ? -16.102 4.415 18.787 1.00 83.06 78 ARG A C 1
ATOM 618 O O . ARG A 1 78 ? -16.337 5.550 19.194 1.00 83.06 78 ARG A O 1
ATOM 625 N N . ARG A 1 79 ? -16.528 3.977 17.594 1.00 82.88 79 ARG A N 1
ATOM 626 C CA . ARG A 1 79 ? -17.403 4.763 16.699 1.00 82.88 79 ARG A CA 1
ATOM 627 C C . ARG A 1 79 ? -18.735 5.085 17.393 1.00 82.88 79 ARG A C 1
ATOM 629 O O . ARG A 1 79 ? -19.388 4.197 17.948 1.00 82.88 79 ARG A O 1
ATOM 636 N N . ILE A 1 80 ? -19.155 6.351 17.355 1.00 86.19 80 ILE A N 1
ATOM 637 C CA . ILE A 1 80 ? -20.396 6.840 17.979 1.00 86.19 80 ILE A CA 1
ATOM 638 C C . ILE A 1 80 ? -21.313 7.363 16.872 1.00 86.19 80 ILE A C 1
ATOM 640 O O . ILE A 1 80 ? -21.191 8.508 16.450 1.00 86.19 80 ILE A O 1
ATOM 644 N N . LYS A 1 81 ? -22.281 6.547 16.428 1.00 80.06 81 LYS A N 1
ATOM 645 C CA . LYS A 1 81 ? -23.168 6.899 15.296 1.00 80.06 81 LYS A CA 1
ATOM 646 C C . LYS A 1 81 ? -24.001 8.180 15.510 1.00 80.06 81 LYS A C 1
ATOM 648 O O . LYS A 1 81 ? -24.468 8.757 14.542 1.00 80.06 81 LYS A O 1
ATOM 653 N N . LYS A 1 82 ? -24.136 8.664 16.755 1.00 82.69 82 LYS A N 1
ATOM 654 C CA . LYS A 1 82 ? -24.769 9.958 17.092 1.00 82.69 82 LYS A CA 1
ATOM 655 C C . LYS A 1 82 ? -23.914 11.202 16.788 1.00 82.69 82 LYS A C 1
ATOM 657 O O . LYS A 1 82 ? -24.416 12.304 16.968 1.00 82.69 82 LYS A O 1
ATOM 662 N N . LEU A 1 83 ? -22.644 11.044 16.404 1.00 81.81 83 LEU A N 1
ATOM 663 C CA . LEU A 1 83 ? -21.797 12.159 15.956 1.00 81.81 83 LEU A CA 1
ATOM 664 C C . LEU A 1 83 ? -21.991 12.485 14.468 1.00 81.81 83 LEU A C 1
ATOM 666 O O . LEU A 1 83 ? -21.628 13.582 14.055 1.00 81.81 83 LEU A O 1
ATOM 670 N N . LYS A 1 84 ? -22.563 11.553 13.693 1.00 87.44 84 LYS A N 1
ATOM 671 C CA . LYS A 1 84 ? -22.863 11.747 12.273 1.00 87.44 84 LYS A CA 1
ATOM 672 C C . LYS A 1 84 ? -23.981 12.775 12.085 1.00 87.44 84 LYS A C 1
ATOM 674 O O . LYS A 1 84 ? -24.986 12.728 12.799 1.00 87.44 84 LYS A O 1
ATOM 679 N N . LYS A 1 85 ? -23.818 13.669 11.114 1.00 84.00 85 LYS A N 1
ATOM 680 C CA . LYS A 1 85 ? -24.810 14.666 10.684 1.00 84.00 85 LYS A CA 1
ATOM 681 C C . LYS A 1 85 ? -25.743 14.144 9.591 1.00 84.00 85 LYS A C 1
ATOM 683 O O . LYS A 1 85 ? -26.852 14.655 9.465 1.00 84.00 85 LYS A O 1
ATOM 688 N N . GLY A 1 86 ? -25.313 13.138 8.829 1.00 82.12 86 GLY A N 1
ATOM 689 C CA . GLY A 1 86 ? -26.002 12.658 7.630 1.00 82.12 86 GLY A CA 1
ATOM 690 C C . GLY A 1 86 ? -25.672 13.467 6.370 1.00 82.12 86 GLY A C 1
ATOM 691 O O . GLY A 1 86 ? -26.465 13.473 5.433 1.00 82.12 86 GLY A O 1
ATOM 692 N N . ASP A 1 87 ? -24.530 14.159 6.347 1.00 86.88 87 ASP A N 1
ATOM 693 C CA . ASP A 1 87 ? -24.038 14.928 5.199 1.00 86.88 87 ASP A CA 1
ATOM 694 C C . ASP A 1 87 ? -22.612 14.496 4.798 1.00 86.88 87 ASP A C 1
ATOM 696 O O . ASP A 1 87 ? -22.000 13.628 5.420 1.00 86.88 87 ASP A O 1
ATOM 700 N N . PHE A 1 88 ? -22.071 15.082 3.727 1.00 87.38 88 PHE A N 1
ATOM 701 C CA . PHE A 1 88 ? -20.737 14.740 3.217 1.00 87.38 88 PHE A CA 1
ATOM 702 C C . PHE A 1 88 ? -19.583 15.158 4.149 1.00 87.38 88 PHE A C 1
ATOM 704 O O . PHE A 1 88 ? -18.450 14.734 3.929 1.00 87.38 88 PHE A O 1
ATOM 711 N N . VAL A 1 89 ? -19.834 15.981 5.176 1.00 90.12 89 VAL A N 1
ATOM 712 C CA . VAL A 1 89 ? -18.810 16.405 6.146 1.00 90.12 89 VAL A CA 1
ATOM 713 C C . VAL A 1 89 ? -18.475 15.264 7.110 1.00 90.12 89 VAL A C 1
ATOM 715 O O . VAL A 1 89 ? -17.367 15.221 7.637 1.00 90.12 89 VAL A O 1
ATOM 718 N N . ASP A 1 90 ? -19.379 14.297 7.294 1.00 89.62 90 ASP A N 1
ATOM 719 C CA . ASP A 1 90 ? -19.103 13.095 8.089 1.00 89.62 90 ASP A CA 1
ATOM 720 C C . ASP A 1 90 ? -17.904 12.299 7.539 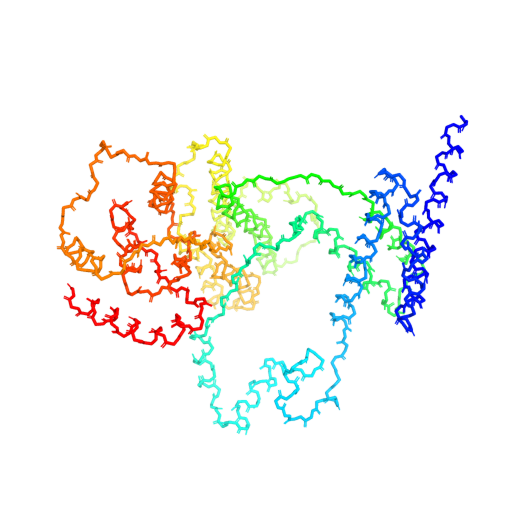1.00 89.62 90 ASP A C 1
ATOM 722 O O . ASP A 1 90 ? -17.130 11.741 8.318 1.00 89.62 90 ASP A O 1
ATOM 726 N N . GLU A 1 91 ? -17.689 12.310 6.220 1.00 90.25 91 GLU A N 1
ATOM 727 C CA . GLU A 1 91 ? -16.591 11.595 5.552 1.00 90.25 91 GLU A CA 1
ATOM 728 C C . GLU A 1 91 ? -15.217 12.267 5.727 1.00 90.25 91 GLU A C 1
ATOM 730 O O . GLU A 1 91 ? -14.201 11.696 5.342 1.00 90.25 91 GLU A O 1
ATOM 735 N N . SER A 1 92 ? -15.139 13.462 6.330 1.00 88.56 92 SER A N 1
ATOM 736 C CA . SER A 1 92 ? -13.861 14.152 6.564 1.00 88.56 92 SER A CA 1
ATOM 737 C C . SER A 1 92 ? -13.163 13.743 7.873 1.00 88.56 92 SER A C 1
ATOM 739 O O . SER A 1 92 ? -12.230 14.423 8.308 1.00 88.56 92 SER A O 1
ATOM 741 N N . SER A 1 93 ? -13.628 12.693 8.562 1.00 88.44 93 SER A N 1
ATOM 742 C CA . SER A 1 93 ? -13.007 12.201 9.798 1.00 88.44 93 SER A CA 1
ATOM 743 C C . SER A 1 93 ? -13.332 10.737 10.088 1.00 88.44 93 SER A C 1
ATOM 745 O O . SER A 1 93 ? -14.497 10.353 10.137 1.00 88.44 93 SER A O 1
ATOM 747 N N . ALA A 1 94 ? -12.320 9.946 10.458 1.00 85.94 94 ALA A N 1
ATOM 748 C CA . ALA A 1 94 ? -12.471 8.532 10.827 1.00 85.94 94 ALA A CA 1
ATOM 749 C C . ALA A 1 94 ? -13.368 8.255 12.059 1.00 85.94 94 ALA A C 1
ATOM 751 O O . ALA A 1 94 ? -13.675 7.104 12.378 1.00 85.94 94 ALA A O 1
ATOM 752 N N . ALA A 1 95 ? -13.803 9.299 12.776 1.00 85.50 95 ALA A N 1
ATOM 753 C CA . ALA A 1 95 ? -14.806 9.196 13.838 1.00 85.50 95 ALA A CA 1
ATOM 754 C C . ALA A 1 95 ? -16.260 9.176 13.316 1.00 85.50 95 ALA A C 1
ATOM 756 O O . ALA A 1 95 ? -17.151 8.690 14.022 1.00 85.50 95 ALA A O 1
ATOM 757 N N . THR A 1 96 ? -16.493 9.706 12.112 1.00 89.81 96 THR A N 1
ATOM 758 C CA . THR A 1 96 ? -17.809 9.921 11.485 1.00 89.81 96 THR A CA 1
ATOM 759 C C . THR A 1 96 ? -17.939 9.309 10.089 1.00 89.81 96 THR A C 1
ATOM 761 O O . THR A 1 96 ? -19.068 9.148 9.634 1.00 89.81 96 THR A O 1
ATOM 764 N N . GLU A 1 97 ? -16.843 8.901 9.447 1.00 92.06 97 GLU A N 1
ATOM 765 C CA . GLU A 1 97 ? -16.846 8.287 8.114 1.00 92.06 97 GLU A CA 1
ATOM 766 C C . GLU A 1 97 ? -17.776 7.066 8.023 1.00 92.06 97 GLU A C 1
ATOM 768 O O . GLU A 1 97 ? -18.017 6.340 9.002 1.00 92.06 97 GLU A O 1
ATOM 773 N N . SER A 1 98 ? -18.326 6.834 6.839 1.00 91.00 98 SER A N 1
ATOM 774 C CA . SER A 1 98 ? -19.103 5.641 6.515 1.00 91.00 98 SER A CA 1
ATOM 775 C C . SER A 1 98 ? -18.187 4.431 6.390 1.00 91.00 98 SER A C 1
ATOM 777 O O . SER A 1 98 ? -17.198 4.456 5.664 1.00 91.00 98 SER A O 1
ATOM 779 N N . ASP A 1 99 ? -18.530 3.342 7.079 1.00 92.31 99 ASP A N 1
ATOM 780 C CA . ASP A 1 99 ? -17.939 2.047 6.746 1.00 92.31 99 ASP A CA 1
ATOM 781 C C . ASP A 1 99 ? -18.467 1.540 5.385 1.00 92.31 99 ASP A C 1
ATOM 783 O O . ASP A 1 99 ? -19.344 2.145 4.754 1.00 92.31 99 ASP A O 1
ATOM 787 N N . ILE A 1 100 ? -17.899 0.438 4.891 1.00 93.44 100 ILE A N 1
ATOM 788 C CA . ILE A 1 100 ? -18.250 -0.108 3.574 1.00 93.44 100 ILE A CA 1
ATOM 789 C C . ILE A 1 100 ? -19.719 -0.572 3.504 1.00 93.44 100 ILE A C 1
ATOM 791 O O . ILE A 1 100 ? -20.360 -0.429 2.466 1.00 93.44 100 ILE A O 1
ATOM 795 N N . GLU A 1 101 ? -20.293 -1.043 4.617 1.00 93.25 101 GLU A N 1
ATOM 796 C CA . GLU A 1 101 ? -21.685 -1.498 4.686 1.00 93.25 101 GLU A CA 1
ATOM 797 C C . GLU A 1 101 ? -22.658 -0.310 4.740 1.00 93.25 101 GLU A C 1
ATOM 799 O O . GLU A 1 101 ? -23.682 -0.314 4.057 1.00 93.25 101 GLU A O 1
ATOM 804 N N . GLU A 1 102 ? -22.328 0.742 5.497 1.00 91.69 102 GLU A N 1
ATOM 805 C CA . GLU A 1 102 ? -23.047 2.022 5.474 1.00 91.69 102 GLU A CA 1
ATOM 806 C C . GLU A 1 102 ? -22.992 2.677 4.085 1.00 91.69 102 GLU A C 1
ATOM 808 O O . GLU A 1 102 ? -23.999 3.203 3.608 1.00 91.69 102 GLU A O 1
ATOM 813 N N . THR A 1 103 ? -21.855 2.572 3.392 1.00 93.62 103 THR A N 1
ATOM 814 C CA . THR A 1 103 ? -21.688 3.069 2.020 1.00 93.62 103 THR A CA 1
ATOM 815 C C . THR A 1 103 ? -22.543 2.287 1.021 1.00 93.62 103 THR A C 1
ATOM 817 O O . THR A 1 103 ? -23.260 2.905 0.233 1.00 93.62 103 THR A O 1
ATOM 820 N N . PHE A 1 104 ? -22.547 0.950 1.076 1.00 95.06 104 PHE A N 1
ATOM 821 C CA . PHE A 1 104 ? -23.437 0.125 0.248 1.00 95.06 104 PHE A CA 1
ATOM 822 C C . PHE A 1 104 ? -24.914 0.407 0.538 1.00 95.06 104 PHE A C 1
ATOM 824 O O . PHE A 1 104 ? -25.705 0.537 -0.394 1.00 95.06 104 PHE A O 1
ATOM 831 N N . LYS A 1 105 ? -25.291 0.571 1.812 1.00 93.88 105 LYS A N 1
ATOM 832 C CA . LYS A 1 105 ? -26.660 0.936 2.199 1.00 93.88 105 LYS A CA 1
ATOM 833 C C . LYS A 1 105 ? -27.085 2.256 1.570 1.00 93.88 105 LYS A C 1
ATOM 835 O O . LYS A 1 105 ? -28.102 2.264 0.891 1.00 93.88 105 LYS A O 1
ATOM 840 N N . ARG A 1 106 ? -26.276 3.313 1.695 1.00 92.06 106 ARG A N 1
ATOM 841 C CA . ARG A 1 106 ? -26.517 4.624 1.065 1.00 92.06 106 ARG A CA 1
ATOM 842 C C . ARG A 1 106 ? -26.617 4.546 -0.463 1.00 92.06 106 ARG A C 1
ATOM 844 O O . ARG A 1 106 ? -27.482 5.192 -1.051 1.00 92.06 106 ARG A O 1
ATOM 851 N N . LEU A 1 107 ? -25.774 3.741 -1.117 1.00 94.38 107 LEU A N 1
ATOM 852 C CA . LEU A 1 107 ? -25.851 3.522 -2.568 1.00 94.38 107 LEU A CA 1
ATOM 853 C C . LEU A 1 107 ? -27.201 2.911 -2.986 1.00 94.38 107 LEU A C 1
ATOM 855 O O . LEU A 1 107 ? -27.778 3.344 -3.983 1.00 94.38 107 LEU A O 1
ATOM 859 N N . VAL A 1 108 ? -27.730 1.960 -2.210 1.00 95.75 108 VAL A N 1
ATOM 860 C CA . VAL A 1 108 ? -29.031 1.321 -2.473 1.00 95.75 108 VAL A CA 1
ATOM 861 C C . VAL A 1 108 ? -30.212 2.220 -2.080 1.00 95.75 108 VAL A C 1
ATOM 863 O O . VAL A 1 108 ? -31.152 2.355 -2.859 1.00 95.75 108 VAL A O 1
ATOM 866 N N . SER A 1 109 ? -30.196 2.837 -0.892 1.00 93.50 109 SER A N 1
ATOM 867 C CA . SER A 1 109 ? -31.345 3.582 -0.351 1.00 93.50 109 SER A CA 1
ATOM 868 C C . SER A 1 109 ? -31.492 4.993 -0.910 1.00 93.50 109 SER A C 1
ATOM 870 O O . SER A 1 109 ? -32.609 5.411 -1.208 1.00 93.50 109 SER A O 1
ATOM 872 N N . ASP A 1 110 ? -30.382 5.718 -1.061 1.00 92.62 110 ASP A N 1
ATOM 873 C CA . ASP A 1 110 ? -30.401 7.165 -1.307 1.00 92.62 110 ASP A CA 1
ATOM 874 C C . ASP A 1 110 ? -30.090 7.481 -2.778 1.00 92.62 110 ASP A C 1
ATOM 876 O O . ASP A 1 110 ? -30.590 8.458 -3.334 1.00 92.62 110 ASP A O 1
ATOM 880 N N . LEU A 1 111 ? -29.284 6.627 -3.422 1.00 92.69 111 LEU A N 1
ATOM 881 C CA . LEU A 1 111 ? -28.904 6.722 -4.838 1.00 92.69 111 LEU A CA 1
ATOM 882 C C . LEU A 1 111 ? -29.588 5.668 -5.729 1.00 92.69 111 LEU A C 1
ATOM 884 O O . LEU A 1 111 ? -29.375 5.664 -6.942 1.00 92.69 111 LEU A O 1
ATOM 888 N N . GLY A 1 112 ? -30.427 4.800 -5.150 1.00 94.25 112 GLY A N 1
ATOM 889 C CA . GLY A 1 112 ? -31.286 3.864 -5.882 1.00 94.25 112 GLY A CA 1
ATOM 890 C C . GLY A 1 112 ? -30.547 2.797 -6.695 1.00 94.25 112 GLY A C 1
ATOM 891 O O . GLY A 1 112 ? -31.107 2.294 -7.669 1.00 94.25 112 GLY A O 1
ATOM 892 N N . LYS A 1 113 ? -29.294 2.476 -6.350 1.00 96.06 113 LYS A N 1
ATOM 893 C CA . LYS A 1 113 ? -28.488 1.486 -7.075 1.00 96.06 113 LYS A CA 1
ATOM 894 C C . LYS A 1 113 ? -28.861 0.054 -6.722 1.00 96.06 113 LYS A C 1
ATOM 896 O O . LYS A 1 113 ? -29.119 -0.273 -5.566 1.00 96.06 113 LYS A O 1
ATOM 901 N N . SER A 1 114 ? -28.846 -0.814 -7.729 1.00 95.94 114 SER A N 1
ATOM 902 C CA . SER A 1 114 ? -28.997 -2.254 -7.524 1.00 95.94 114 SER A CA 1
ATOM 903 C C . SER A 1 114 ? -27.740 -2.858 -6.871 1.00 95.94 114 SER A C 1
ATOM 905 O O . SER A 1 114 ? -26.625 -2.401 -7.147 1.00 95.94 114 SER A O 1
ATOM 907 N N . PRO A 1 115 ? -27.874 -3.896 -6.021 1.00 94.88 115 PRO A N 1
ATOM 908 C CA . PRO A 1 115 ? -26.728 -4.653 -5.512 1.00 94.88 115 PRO A CA 1
ATOM 909 C C . PRO A 1 115 ? -25.827 -5.199 -6.628 1.00 94.88 115 PRO A C 1
ATOM 911 O O . PRO A 1 115 ? -24.611 -5.264 -6.465 1.00 94.88 115 PRO A O 1
ATOM 914 N N . GLU A 1 116 ? -26.415 -5.545 -7.773 1.00 94.50 116 GLU A N 1
ATOM 915 C CA . GLU A 1 116 ? -25.730 -6.052 -8.958 1.00 94.50 116 GLU A CA 1
ATOM 916 C C . GLU A 1 116 ? -24.841 -4.985 -9.617 1.00 94.50 116 GLU A C 1
ATOM 918 O O . GLU A 1 116 ? -23.688 -5.279 -9.922 1.00 94.50 116 GLU A O 1
ATOM 923 N N . GLU A 1 117 ? -25.314 -3.738 -9.773 1.00 94.06 117 GLU A N 1
ATOM 924 C CA . GLU A 1 117 ? -24.476 -2.613 -10.233 1.00 94.06 117 GLU A CA 1
ATOM 925 C C . GLU A 1 117 ? -23.310 -2.339 -9.276 1.00 94.06 117 GLU A C 1
ATOM 927 O O . GLU A 1 117 ? -22.194 -2.081 -9.722 1.00 94.06 117 GLU A O 1
ATOM 932 N N . ILE A 1 118 ? -23.558 -2.389 -7.962 1.00 94.44 118 ILE A N 1
ATOM 933 C CA . ILE A 1 118 ? -22.523 -2.156 -6.943 1.00 94.44 118 ILE A CA 1
ATOM 934 C C . ILE A 1 118 ? -21.467 -3.268 -7.012 1.00 94.44 118 ILE A C 1
ATOM 936 O O . ILE A 1 118 ? -20.271 -2.986 -7.009 1.00 94.44 118 ILE A O 1
ATOM 940 N N . PHE A 1 119 ? -21.890 -4.528 -7.133 1.00 94.12 119 PHE A N 1
ATOM 941 C CA . PHE A 1 119 ? -20.984 -5.665 -7.281 1.00 94.12 119 PHE A CA 1
ATO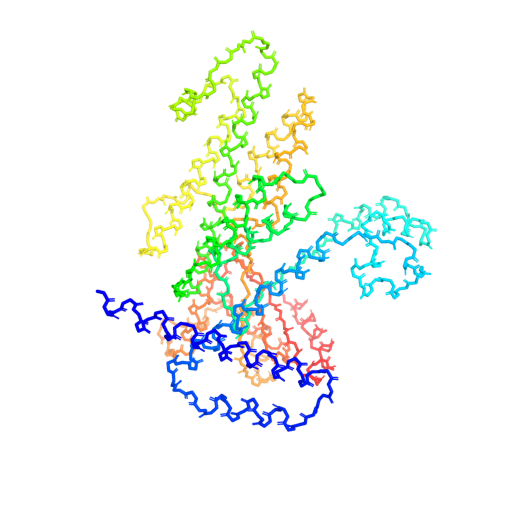M 942 C C . PHE A 1 119 ? -20.200 -5.628 -8.602 1.00 94.12 119 PHE A C 1
ATOM 944 O O . PHE A 1 119 ? -19.017 -5.971 -8.621 1.00 94.12 119 PHE A O 1
ATOM 951 N N . ASP A 1 120 ? -20.815 -5.183 -9.702 1.00 93.31 120 ASP A N 1
ATOM 952 C CA . ASP A 1 120 ? -20.113 -5.041 -10.979 1.00 93.31 120 ASP A CA 1
ATOM 953 C C . ASP A 1 120 ? -19.092 -3.897 -10.962 1.00 93.31 120 ASP A C 1
ATOM 955 O O . ASP A 1 120 ? -17.964 -4.081 -11.417 1.00 93.31 120 ASP A O 1
ATOM 959 N N . ALA A 1 121 ? -19.421 -2.767 -10.330 1.00 92.38 121 ALA A N 1
ATOM 960 C CA . ALA A 1 121 ? -18.467 -1.688 -10.088 1.00 92.38 121 ALA A CA 1
ATOM 961 C C . ALA A 1 121 ? -17.272 -2.157 -9.236 1.00 92.38 121 ALA A C 1
ATOM 963 O O . ALA A 1 121 ? -16.129 -1.903 -9.607 1.00 92.38 121 ALA A O 1
ATOM 964 N N . LEU A 1 122 ? -17.513 -2.903 -8.148 1.00 91.81 122 LEU A N 1
ATOM 965 C CA . LEU A 1 122 ? -16.454 -3.411 -7.263 1.00 91.81 122 LEU A CA 1
ATOM 966 C C . LEU A 1 122 ? -15.488 -4.377 -7.965 1.00 91.81 122 LEU A C 1
ATOM 968 O O . LEU A 1 122 ? -14.288 -4.303 -7.721 1.00 91.81 122 LEU A O 1
ATOM 972 N N . LYS A 1 123 ? -15.971 -5.252 -8.860 1.00 87.56 123 LYS A N 1
ATOM 973 C CA . LYS A 1 123 ? -15.096 -6.149 -9.650 1.00 87.56 123 LYS A CA 1
ATOM 974 C C . LYS A 1 123 ? -14.159 -5.399 -10.602 1.00 87.56 123 LYS A C 1
ATOM 976 O O . LYS A 1 123 ? -13.124 -5.942 -10.971 1.00 87.56 123 LYS A O 1
ATOM 981 N N . ASN A 1 124 ? -14.542 -4.196 -11.024 1.00 88.19 124 ASN A N 1
ATOM 982 C CA . ASN A 1 124 ? -13.789 -3.361 -11.961 1.00 88.19 124 ASN A CA 1
ATOM 983 C C . ASN A 1 124 ? -13.041 -2.205 -11.261 1.00 88.19 124 ASN A C 1
ATOM 985 O O . ASN A 1 124 ? -12.414 -1.385 -11.932 1.00 88.19 124 ASN A O 1
ATOM 989 N N . GLN A 1 125 ? -13.111 -2.113 -9.928 1.00 90.06 125 GLN A N 1
ATOM 990 C CA . GLN A 1 125 ? -12.453 -1.071 -9.146 1.00 90.06 125 GLN A CA 1
ATOM 991 C C . GLN A 1 125 ? -11.045 -1.510 -8.725 1.00 90.06 125 GLN A C 1
ATOM 993 O O . GLN A 1 125 ? -10.874 -2.515 -8.039 1.00 90.06 125 GLN A O 1
ATOM 998 N N . THR A 1 126 ? -10.052 -0.676 -9.032 1.00 82.00 126 THR A N 1
ATOM 999 C CA . THR A 1 126 ? -8.674 -0.819 -8.541 1.00 82.00 126 THR A CA 1
ATOM 1000 C C . THR A 1 126 ? -8.311 0.386 -7.680 1.00 82.00 126 THR A C 1
ATOM 1002 O O . THR A 1 126 ? -8.606 1.524 -8.047 1.00 82.00 126 THR A O 1
ATOM 1005 N N . VAL A 1 127 ? -7.650 0.147 -6.546 1.00 85.06 127 VAL A N 1
ATOM 1006 C CA . VAL A 1 127 ? -7.025 1.186 -5.716 1.00 85.06 127 VAL A CA 1
ATOM 1007 C C . VAL A 1 127 ? -5.542 0.854 -5.623 1.00 85.06 127 VAL A C 1
ATOM 1009 O O . VAL A 1 127 ? -5.180 -0.175 -5.061 1.00 85.06 127 VAL A O 1
ATOM 1012 N N . ASP A 1 128 ? -4.705 1.708 -6.205 1.00 76.69 128 ASP A N 1
ATOM 1013 C CA . ASP A 1 128 ? -3.250 1.551 -6.226 1.00 76.69 128 ASP A CA 1
ATOM 1014 C C . ASP A 1 128 ? -2.615 2.521 -5.215 1.00 76.69 128 ASP A C 1
ATOM 1016 O O . ASP A 1 128 ? -3.001 3.691 -5.147 1.00 76.69 128 ASP A O 1
ATOM 1020 N N . LEU A 1 129 ? -1.689 2.030 -4.390 1.00 75.50 129 LEU A N 1
ATOM 1021 C CA . LEU A 1 129 ? -1.120 2.755 -3.248 1.00 75.50 129 LEU A CA 1
ATOM 1022 C C . LEU A 1 129 ? 0.404 2.833 -3.375 1.00 75.50 129 LEU A C 1
ATOM 1024 O O . LEU A 1 129 ? 1.143 2.044 -2.784 1.00 75.50 129 LEU A O 1
ATOM 1028 N N . VAL A 1 130 ? 0.869 3.820 -4.142 1.00 68.25 130 VAL A N 1
ATOM 1029 C CA . VAL A 1 130 ? 2.296 4.062 -4.393 1.00 68.25 130 VAL A CA 1
ATOM 1030 C C . VAL A 1 130 ? 3.000 4.497 -3.102 1.00 68.25 130 VAL A C 1
ATOM 1032 O O . VAL A 1 130 ? 2.822 5.616 -2.616 1.00 68.25 130 VAL A O 1
ATOM 1035 N N . LEU A 1 131 ? 3.817 3.605 -2.535 1.00 67.12 131 LEU A N 1
ATOM 1036 C CA . LEU A 1 131 ? 4.593 3.873 -1.323 1.00 67.12 131 LEU A CA 1
ATOM 1037 C C . LEU A 1 131 ? 5.835 4.713 -1.648 1.00 67.12 131 LEU A C 1
ATOM 1039 O O . LEU A 1 131 ? 6.824 4.208 -2.178 1.00 67.12 131 LEU A O 1
ATOM 1043 N N . THR A 1 132 ? 5.807 5.994 -1.289 1.00 65.50 132 THR A N 1
ATOM 1044 C CA . THR A 1 132 ? 6.950 6.902 -1.448 1.00 65.50 132 THR A CA 1
ATOM 1045 C C . THR A 1 132 ? 7.946 6.787 -0.289 1.00 65.50 132 THR A C 1
ATOM 1047 O O . THR A 1 132 ? 7.602 6.430 0.841 1.00 65.50 132 THR A O 1
ATOM 1050 N N . ALA A 1 133 ? 9.217 7.105 -0.551 1.00 56.53 133 ALA A N 1
ATOM 1051 C CA . ALA A 1 133 ? 10.229 7.184 0.498 1.00 56.53 133 ALA A CA 1
ATOM 1052 C C . ALA A 1 133 ? 9.957 8.395 1.409 1.00 56.53 133 ALA A C 1
ATOM 1054 O O . ALA A 1 133 ? 9.948 9.535 0.947 1.00 56.53 133 ALA A O 1
ATOM 1055 N N . HIS A 1 134 ? 9.765 8.163 2.712 1.00 60.59 134 HIS A N 1
ATOM 1056 C CA . HIS A 1 134 ? 9.517 9.249 3.661 1.00 60.59 134 HIS A CA 1
ATOM 1057 C C . HIS A 1 134 ? 10.755 10.168 3.768 1.00 60.59 134 HIS A C 1
ATOM 1059 O O . HIS A 1 134 ? 11.824 9.691 4.168 1.00 60.59 134 HIS A O 1
ATOM 1065 N N . PRO A 1 135 ? 10.638 11.479 3.467 1.00 45.12 135 PRO A N 1
ATOM 1066 C CA . PRO A 1 135 ? 11.775 12.336 3.103 1.00 45.12 135 PRO A CA 1
ATOM 1067 C C . PRO A 1 135 ? 12.794 12.582 4.225 1.00 45.12 135 PRO A C 1
ATOM 1069 O O . PRO A 1 135 ? 13.881 13.090 3.967 1.00 45.12 135 PRO A O 1
ATOM 1072 N N . THR A 1 136 ? 12.462 12.236 5.471 1.00 52.00 136 THR A N 1
ATOM 1073 C CA . THR A 1 136 ? 13.327 12.449 6.643 1.00 52.00 136 THR A CA 1
ATOM 1074 C C . THR A 1 136 ? 13.530 11.210 7.523 1.00 52.00 136 THR A C 1
ATOM 1076 O O . THR A 1 136 ? 14.318 11.279 8.464 1.00 52.00 136 THR A O 1
ATOM 1079 N N . GLN A 1 137 ? 12.841 10.080 7.276 1.00 55.09 137 GLN A N 1
ATOM 1080 C CA . GLN A 1 137 ? 12.863 8.925 8.200 1.00 55.09 137 GLN A CA 1
ATOM 1081 C C . GLN A 1 137 ? 12.657 7.569 7.500 1.00 55.09 137 GLN A C 1
ATOM 1083 O O . GLN A 1 137 ? 11.531 7.170 7.214 1.00 55.09 137 GLN A O 1
ATOM 1088 N N . SER A 1 138 ? 13.731 6.796 7.314 1.00 55.91 138 SER A N 1
ATOM 1089 C CA . SER A 1 138 ? 13.658 5.390 6.888 1.00 55.91 138 SER A CA 1
ATOM 1090 C C . SER A 1 138 ? 13.450 4.448 8.088 1.00 55.91 138 SER A C 1
ATOM 1092 O O . SER A 1 138 ? 14.384 3.834 8.614 1.00 55.91 138 SER A O 1
ATOM 1094 N N . VAL A 1 139 ? 12.203 4.340 8.559 1.00 57.72 139 VAL A N 1
ATOM 1095 C CA . VAL A 1 139 ? 11.848 3.494 9.714 1.00 57.72 139 VAL A CA 1
ATOM 1096 C C . VAL A 1 139 ? 12.001 2.006 9.361 1.00 57.72 139 VAL A C 1
ATOM 1098 O O . VAL A 1 139 ? 11.357 1.480 8.458 1.00 57.72 139 VAL A O 1
ATOM 1101 N N . ARG A 1 140 ? 12.880 1.298 10.080 1.00 63.25 140 ARG A N 1
ATOM 1102 C CA . ARG A 1 140 ? 13.227 -0.111 9.803 1.00 63.25 140 ARG A CA 1
ATOM 1103 C C . ARG A 1 140 ? 12.122 -1.077 10.204 1.00 63.25 140 ARG A C 1
ATOM 1105 O O . ARG A 1 140 ? 11.522 -0.898 11.257 1.00 63.25 140 ARG A O 1
ATOM 1112 N N . ARG A 1 141 ? 12.002 -2.213 9.502 1.00 61.47 141 ARG A N 1
ATOM 1113 C CA . ARG A 1 141 ? 11.145 -3.349 9.909 1.00 61.47 141 ARG A CA 1
ATOM 1114 C C . ARG A 1 141 ? 11.354 -3.773 11.369 1.00 61.47 141 ARG A C 1
ATOM 1116 O O . ARG A 1 141 ? 10.377 -4.027 12.060 1.00 61.47 141 ARG A O 1
ATOM 1123 N N . SER A 1 142 ? 12.594 -3.807 11.860 1.00 60.75 142 SER A N 1
ATOM 1124 C CA . SER A 1 142 ? 12.889 -4.135 13.264 1.00 60.75 142 SER A CA 1
ATOM 1125 C C . SER A 1 142 ? 12.344 -3.096 14.251 1.00 60.75 142 SER A C 1
ATOM 1127 O O . SER A 1 142 ? 11.872 -3.464 15.323 1.00 60.75 142 SER A O 1
ATOM 1129 N N . LEU A 1 143 ? 12.356 -1.812 13.882 1.00 64.50 143 LEU A N 1
ATOM 1130 C CA . LEU A 1 143 ? 11.794 -0.722 14.677 1.00 64.50 143 LEU A CA 1
ATOM 1131 C C . LEU A 1 143 ? 10.257 -0.702 14.587 1.00 64.50 143 LEU A C 1
ATOM 1133 O O . LEU A 1 143 ? 9.602 -0.609 15.617 1.00 64.50 143 LEU A O 1
ATOM 1137 N N . LEU A 1 144 ? 9.679 -0.936 13.403 1.00 67.44 144 LEU A N 1
ATOM 1138 C CA . LEU A 1 144 ? 8.235 -1.143 13.216 1.00 67.44 144 LEU A CA 1
ATOM 1139 C C . LEU A 1 144 ? 7.711 -2.350 14.014 1.00 67.44 144 LEU A C 1
ATOM 1141 O O . LEU A 1 144 ? 6.625 -2.288 14.578 1.00 67.44 144 LEU A O 1
ATOM 1145 N N . GLN A 1 145 ? 8.486 -3.433 14.125 1.00 66.50 145 GLN A N 1
ATOM 1146 C CA . GLN A 1 145 ? 8.140 -4.586 14.965 1.00 66.50 145 GLN A CA 1
ATOM 1147 C C . GLN A 1 145 ? 8.199 -4.264 16.466 1.00 66.50 145 GLN A C 1
ATOM 1149 O O . GLN A 1 145 ? 7.357 -4.755 17.215 1.00 66.50 145 GLN A O 1
ATOM 1154 N N . LYS A 1 146 ? 9.152 -3.431 16.912 1.00 70.00 146 LYS A N 1
ATOM 1155 C CA . LYS A 1 146 ? 9.160 -2.901 18.286 1.00 70.00 146 LYS A CA 1
ATOM 1156 C C . LYS A 1 146 ? 7.951 -2.007 18.548 1.00 70.00 146 LYS A C 1
ATOM 1158 O O . LYS A 1 146 ? 7.289 -2.164 19.564 1.00 70.00 146 LYS A O 1
ATOM 1163 N N . HIS A 1 147 ? 7.640 -1.108 17.617 1.00 78.12 147 HIS A N 1
ATOM 1164 C CA . HIS A 1 147 ? 6.455 -0.256 17.667 1.00 78.12 147 HIS A CA 1
ATOM 1165 C C . HIS A 1 147 ? 5.163 -1.080 17.724 1.00 78.12 147 HIS A C 1
ATOM 1167 O O . HIS A 1 147 ? 4.321 -0.797 18.565 1.00 78.12 147 HIS A O 1
ATOM 1173 N N . GLY A 1 148 ? 5.059 -2.158 16.937 1.00 75.38 148 GLY A N 1
ATOM 1174 C CA . GLY A 1 148 ? 4.003 -3.167 17.061 1.00 75.38 148 GLY A CA 1
ATOM 1175 C C . GLY A 1 148 ? 3.859 -3.674 18.495 1.00 75.38 148 GLY A C 1
ATOM 1176 O O . GLY A 1 148 ? 2.849 -3.389 19.129 1.00 75.38 148 GLY A O 1
ATOM 1177 N N . ARG A 1 149 ? 4.909 -4.294 19.052 1.00 78.69 149 ARG A N 1
ATOM 1178 C CA . ARG A 1 149 ? 4.871 -4.852 20.418 1.00 78.69 149 ARG A CA 1
ATOM 1179 C C . ARG A 1 149 ? 4.590 -3.807 21.504 1.00 78.69 149 ARG A C 1
ATOM 1181 O O . ARG A 1 149 ? 3.905 -4.119 22.472 1.00 78.69 149 ARG A O 1
ATOM 1188 N N . ILE A 1 150 ? 5.052 -2.564 21.336 1.00 80.56 150 ILE A N 1
ATOM 1189 C CA . ILE A 1 150 ? 4.708 -1.437 22.221 1.00 80.56 150 ILE A CA 1
ATOM 1190 C C . ILE A 1 150 ? 3.199 -1.144 22.167 1.00 80.56 150 ILE A C 1
ATOM 1192 O O . ILE A 1 150 ? 2.571 -1.040 23.219 1.00 80.56 150 ILE A O 1
ATOM 1196 N N . ARG A 1 151 ? 2.596 -1.064 20.972 1.00 81.50 151 ARG A N 1
ATOM 1197 C CA . ARG A 1 151 ? 1.140 -0.872 20.807 1.00 81.50 151 ARG A CA 1
ATOM 1198 C C . ARG A 1 151 ? 0.340 -2.053 21.358 1.00 81.50 151 ARG A C 1
ATOM 1200 O O . ARG A 1 151 ? -0.674 -1.828 22.010 1.00 81.50 151 ARG A O 1
ATOM 1207 N N . ASP A 1 152 ? 0.820 -3.279 21.158 1.00 82.94 152 ASP A N 1
ATOM 1208 C CA . ASP A 1 152 ? 0.181 -4.497 21.664 1.00 82.94 152 ASP A CA 1
ATOM 1209 C C . ASP A 1 152 ? 0.169 -4.523 23.201 1.00 82.94 152 ASP A C 1
ATOM 1211 O O . ASP A 1 152 ? -0.858 -4.844 23.802 1.00 82.94 152 ASP A O 1
ATOM 1215 N N . CYS A 1 153 ? 1.278 -4.135 23.848 1.00 83.12 153 CYS A N 1
ATOM 1216 C CA . CYS A 1 153 ? 1.353 -3.998 25.306 1.00 83.12 153 CYS A CA 1
ATOM 1217 C C . CYS A 1 153 ? 0.434 -2.876 25.810 1.00 83.12 153 CYS A C 1
ATOM 1219 O O . CYS A 1 153 ? -0.331 -3.095 26.745 1.00 83.12 153 CYS A O 1
ATOM 1221 N N . LEU A 1 154 ? 0.450 -1.697 25.171 1.00 83.94 154 LEU A N 1
ATOM 1222 C CA . LEU A 1 154 ? -0.435 -0.579 25.523 1.00 83.94 154 LEU A CA 1
ATOM 1223 C C . LEU A 1 154 ? -1.919 -0.962 25.410 1.00 83.94 154 LEU A C 1
ATOM 1225 O O . LEU A 1 154 ? -2.690 -0.677 26.322 1.00 83.94 154 LEU A O 1
ATOM 1229 N N . ALA A 1 155 ? -2.322 -1.642 24.335 1.00 84.31 155 ALA A N 1
ATOM 1230 C CA . ALA A 1 155 ? -3.698 -2.095 24.155 1.00 84.31 155 ALA A CA 1
ATOM 1231 C C . ALA A 1 155 ? -4.134 -3.076 25.256 1.00 84.31 155 ALA A C 1
ATOM 1233 O O . ALA A 1 155 ? -5.226 -2.942 25.808 1.00 84.31 155 ALA A O 1
ATOM 1234 N N . GLN A 1 156 ? -3.263 -4.022 25.620 1.00 83.38 156 GLN A N 1
ATOM 1235 C CA . GLN A 1 156 ? -3.538 -4.996 26.677 1.00 83.38 156 GLN A CA 1
ATOM 1236 C C . GLN A 1 156 ? -3.609 -4.342 28.067 1.00 83.38 156 GLN A C 1
ATOM 1238 O O . GLN A 1 156 ? -4.550 -4.625 28.808 1.00 83.38 156 GLN A O 1
ATOM 1243 N N . LEU A 1 157 ? -2.706 -3.406 28.389 1.00 80.44 157 LEU A N 1
ATOM 1244 C CA . LEU A 1 157 ? -2.662 -2.674 29.667 1.00 80.44 157 LEU A CA 1
ATOM 1245 C C . LEU A 1 157 ? -3.938 -1.868 29.983 1.00 80.44 157 LEU A C 1
ATOM 1247 O O . LEU A 1 157 ? -4.224 -1.625 31.156 1.00 80.44 157 LEU A O 1
ATOM 1251 N N . TYR A 1 158 ? -4.710 -1.467 28.965 1.00 74.31 158 TYR A N 1
ATOM 1252 C CA . TYR A 1 158 ? -6.002 -0.779 29.123 1.00 74.31 158 TYR A CA 1
ATOM 1253 C C . TYR A 1 158 ? -7.228 -1.708 28.995 1.00 74.31 158 TYR A C 1
ATOM 1255 O O . TYR A 1 158 ? -8.369 -1.235 28.949 1.00 74.31 158 TYR A O 1
ATOM 1263 N N . THR A 1 159 ? -7.027 -3.030 28.988 1.00 79.62 159 THR A N 1
ATOM 1264 C CA . THR A 1 159 ? -8.119 -4.010 29.102 1.00 79.62 159 THR A CA 1
ATOM 1265 C C . THR A 1 159 ? -8.769 -3.906 30.482 1.00 79.62 159 THR A C 1
ATOM 1267 O O . THR A 1 159 ? -8.084 -3.794 31.495 1.00 79.62 159 THR A O 1
ATOM 1270 N N . LYS A 1 160 ? -10.107 -3.948 30.540 1.00 69.62 160 LYS A N 1
ATOM 1271 C CA . LYS A 1 160 ? -10.872 -3.678 31.773 1.00 69.62 160 LYS A CA 1
ATOM 1272 C C . LYS A 1 160 ? -10.558 -4.601 32.949 1.00 69.62 160 LYS A C 1
ATOM 1274 O O . LYS A 1 160 ? -10.629 -4.151 34.087 1.00 69.62 160 LYS A O 1
ATOM 1279 N N . ASP A 1 161 ? -10.257 -5.862 32.657 1.00 75.56 161 ASP A N 1
ATOM 1280 C CA . ASP A 1 161 ? -10.245 -6.960 33.627 1.00 75.56 161 ASP A CA 1
ATOM 1281 C C . ASP A 1 161 ? -8.861 -7.649 33.686 1.00 75.56 161 ASP A C 1
ATOM 1283 O O . ASP A 1 161 ? -8.766 -8.866 33.818 1.00 75.56 161 ASP A O 1
ATOM 1287 N N . ILE A 1 162 ? -7.781 -6.868 33.543 1.00 82.50 162 ILE A N 1
ATOM 1288 C CA . ILE A 1 162 ? -6.388 -7.337 33.659 1.00 82.50 162 ILE A CA 1
ATOM 1289 C C . ILE A 1 162 ? -6.008 -7.637 35.122 1.00 82.50 162 ILE A C 1
ATOM 1291 O O . ILE A 1 162 ? -6.378 -6.882 36.027 1.00 82.50 162 ILE A O 1
ATOM 1295 N N . THR A 1 163 ? -5.257 -8.717 35.380 1.00 85.94 163 THR A N 1
ATOM 1296 C CA . THR A 1 163 ? -4.777 -9.017 36.741 1.00 85.94 163 THR A CA 1
ATOM 1297 C C . THR A 1 163 ? -3.543 -8.173 37.114 1.00 85.94 163 THR A C 1
ATOM 1299 O O . THR A 1 163 ? -2.856 -7.653 36.231 1.00 85.94 163 THR A O 1
ATOM 1302 N N . PRO A 1 164 ? -3.222 -8.010 38.415 1.00 81.81 164 PRO A N 1
ATOM 1303 C CA . PRO A 1 164 ? -2.014 -7.296 38.836 1.00 81.81 164 PRO A CA 1
ATOM 1304 C C . PRO A 1 164 ? -0.717 -7.924 38.306 1.00 81.81 164 PRO A C 1
ATOM 1306 O O . PRO A 1 164 ? 0.213 -7.193 37.971 1.00 81.81 164 PRO A O 1
ATOM 1309 N N . ASP A 1 165 ? -0.683 -9.255 38.200 1.00 80.00 165 ASP A N 1
ATOM 1310 C CA . ASP A 1 165 ? 0.495 -10.012 37.775 1.00 80.00 165 ASP A CA 1
ATOM 1311 C C . ASP A 1 165 ? 0.705 -9.885 36.254 1.00 80.00 165 ASP A C 1
ATOM 1313 O O . ASP A 1 165 ? 1.798 -9.514 35.821 1.00 80.00 165 ASP A O 1
ATOM 1317 N N . ASP A 1 166 ? -0.360 -10.055 35.450 1.00 79.00 166 ASP A N 1
ATOM 1318 C CA . ASP A 1 166 ? -0.322 -9.810 33.994 1.00 79.00 166 ASP A CA 1
ATOM 1319 C C . ASP A 1 166 ? 0.131 -8.375 33.693 1.00 79.00 166 ASP A C 1
ATOM 1321 O O . ASP A 1 166 ? 0.924 -8.122 32.784 1.00 79.00 166 ASP A O 1
ATOM 1325 N N . LYS A 1 167 ? -0.368 -7.410 34.481 1.00 83.00 167 LYS A N 1
ATOM 1326 C CA . LYS A 1 167 ? 0.008 -6.007 34.334 1.00 83.00 167 LYS A CA 1
ATOM 1327 C C . LYS A 1 167 ? 1.501 -5.798 34.590 1.00 83.00 167 LYS A C 1
ATOM 1329 O O . LYS A 1 167 ? 2.132 -5.079 33.817 1.00 83.00 167 LYS A O 1
ATOM 1334 N N . GLN A 1 168 ? 2.067 -6.406 35.636 1.00 83.06 168 GLN A N 1
ATOM 1335 C CA . GLN A 1 168 ? 3.501 -6.291 35.899 1.00 83.06 168 GLN A CA 1
ATOM 1336 C C . GLN A 1 168 ? 4.325 -6.901 34.754 1.00 83.06 168 GLN A C 1
ATOM 1338 O O . GLN A 1 168 ? 5.285 -6.274 34.305 1.00 83.06 168 GLN A O 1
ATOM 1343 N N . GLU A 1 169 ? 3.941 -8.071 34.230 1.00 81.19 169 GLU A N 1
ATOM 1344 C CA . GLU A 1 169 ? 4.655 -8.685 33.103 1.00 81.19 169 GLU A CA 1
ATOM 1345 C C . GLU A 1 169 ? 4.614 -7.803 31.840 1.00 81.19 169 GLU A C 1
ATOM 1347 O O . GLU A 1 169 ? 5.634 -7.658 31.156 1.00 81.19 169 GLU A O 1
ATOM 1352 N N . LEU A 1 170 ? 3.479 -7.149 31.558 1.00 79.62 170 LEU A N 1
ATOM 1353 C CA . LEU A 1 170 ? 3.351 -6.193 30.453 1.00 79.62 170 LEU A CA 1
ATOM 1354 C C . LEU A 1 170 ? 4.152 -4.901 30.673 1.00 79.62 170 LEU A C 1
ATOM 1356 O O . LEU A 1 170 ? 4.813 -4.450 29.736 1.00 79.62 170 LEU A O 1
ATOM 1360 N N . ASP A 1 171 ? 4.147 -4.322 31.878 1.00 78.12 171 ASP A N 1
ATOM 1361 C CA . ASP A 1 171 ? 4.952 -3.135 32.206 1.00 78.12 171 ASP A CA 1
ATOM 1362 C C . ASP A 1 171 ? 6.464 -3.443 32.080 1.00 78.12 171 ASP A C 1
ATOM 1364 O O . ASP A 1 171 ? 7.227 -2.645 31.525 1.00 78.12 171 ASP A O 1
ATOM 1368 N N . GLU A 1 172 ? 6.913 -4.632 32.501 1.00 80.06 172 GLU A N 1
ATOM 1369 C CA . G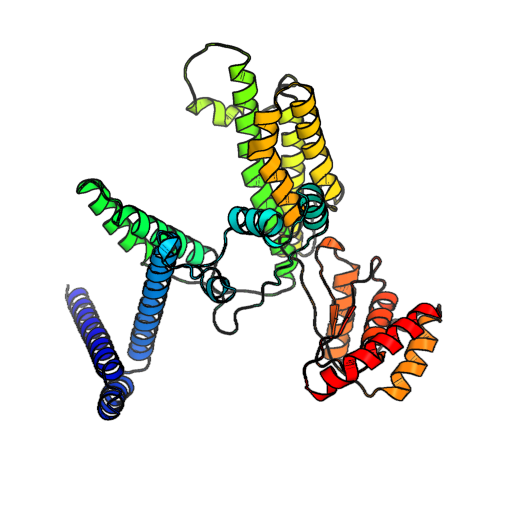LU A 1 172 ? 8.291 -5.099 32.285 1.00 80.06 172 GLU A CA 1
ATOM 1370 C C . GLU A 1 172 ? 8.606 -5.376 30.803 1.00 80.06 172 GLU A C 1
ATOM 1372 O O . GLU A 1 172 ? 9.721 -5.111 30.342 1.00 80.06 172 GLU A O 1
ATOM 1377 N N . SER A 1 173 ? 7.646 -5.903 30.036 1.00 74.94 173 SER A N 1
ATOM 1378 C CA . SER A 1 173 ? 7.787 -6.143 28.593 1.00 74.94 173 SER A CA 1
ATOM 1379 C C . SER A 1 173 ? 7.928 -4.830 27.814 1.00 74.94 173 SER A C 1
ATOM 1381 O O . SER A 1 173 ? 8.833 -4.678 26.988 1.00 74.94 173 SER A O 1
ATOM 1383 N N . LEU A 1 174 ? 7.109 -3.831 28.155 1.00 76.06 174 LEU A N 1
ATOM 1384 C CA . LEU A 1 174 ? 7.158 -2.485 27.592 1.00 76.06 174 LEU A CA 1
ATOM 1385 C C . LEU A 1 174 ? 8.525 -1.820 27.839 1.00 76.06 174 LEU A C 1
ATOM 1387 O O . LEU A 1 174 ? 9.125 -1.276 26.909 1.00 76.06 174 LEU A O 1
ATOM 1391 N N . GLN A 1 175 ? 9.070 -1.931 29.058 1.00 72.94 175 GLN A N 1
ATOM 1392 C CA . GLN A 1 175 ? 10.418 -1.438 29.380 1.00 72.94 175 GLN A CA 1
ATOM 1393 C C . GLN A 1 175 ? 11.520 -2.135 28.564 1.00 72.94 175 GLN A C 1
ATOM 1395 O O . GLN A 1 175 ? 12.459 -1.477 28.106 1.00 72.94 175 GLN A O 1
ATOM 1400 N N . ARG A 1 176 ? 11.408 -3.454 28.340 1.00 69.06 176 ARG A N 1
ATOM 1401 C CA . ARG A 1 176 ? 12.362 -4.220 27.518 1.00 69.06 176 ARG A CA 1
ATOM 1402 C C . ARG A 1 176 ? 12.375 -3.744 26.061 1.00 69.06 176 ARG A C 1
ATOM 1404 O O . ARG A 1 176 ? 13.453 -3.569 25.492 1.00 69.06 176 ARG A O 1
ATOM 1411 N N . GLU A 1 177 ? 11.212 -3.487 25.462 1.00 63.00 177 GLU A N 1
ATOM 1412 C CA . GLU A 1 177 ? 11.115 -3.103 24.045 1.00 63.00 177 GLU A CA 1
ATOM 1413 C C . GLU A 1 177 ? 11.601 -1.682 23.738 1.00 63.00 177 GLU A C 1
ATOM 1415 O O . GLU A 1 177 ? 12.211 -1.449 22.688 1.00 63.00 177 GLU A O 1
ATOM 1420 N N . VAL A 1 178 ? 11.415 -0.737 24.663 1.00 61.84 178 VAL A N 1
ATOM 1421 C CA . VAL A 1 178 ? 11.904 0.647 24.517 1.00 61.84 178 VAL A CA 1
ATOM 1422 C C . VAL A 1 178 ? 13.443 0.716 24.456 1.00 61.84 178 VAL A C 1
ATOM 1424 O O . VAL A 1 178 ? 14.002 1.625 23.841 1.00 61.84 178 VAL A O 1
ATOM 1427 N N . SER A 1 179 ? 14.159 -0.268 25.011 1.00 47.91 179 SER A N 1
ATOM 1428 C CA . SER A 1 179 ? 15.627 -0.270 25.061 1.00 47.91 179 SER A CA 1
ATOM 1429 C C . SER A 1 179 ? 16.301 -0.697 23.743 1.00 47.91 179 SER A C 1
ATOM 1431 O O . SER A 1 179 ? 16.037 -1.781 23.227 1.00 47.91 179 SER A O 1
ATOM 1433 N N . ASN A 1 180 ? 17.254 0.113 23.253 1.00 41.47 180 ASN A N 1
ATOM 1434 C CA . ASN A 1 180 ? 18.207 -0.150 22.149 1.00 41.47 180 ASN A CA 1
ATOM 1435 C C . ASN A 1 180 ? 17.670 -0.123 20.682 1.00 41.47 180 ASN A C 1
ATOM 1437 O O . ASN A 1 180 ? 16.891 -0.999 20.282 1.00 41.47 180 ASN A O 1
ATOM 1441 N N . PRO A 1 181 ? 18.150 0.841 19.855 1.00 39.66 181 PRO A N 1
ATOM 1442 C CA . PRO A 1 181 ? 18.043 0.849 18.382 1.00 39.66 181 PRO A CA 1
ATOM 1443 C C . PRO A 1 181 ? 19.390 1.085 17.629 1.00 39.66 181 PRO A C 1
ATOM 1445 O O . PRO A 1 181 ? 20.175 1.955 18.011 1.00 39.66 181 PRO A O 1
ATOM 1448 N N . ARG A 1 182 ? 19.658 0.394 16.497 1.00 28.84 182 ARG A N 1
ATOM 1449 C CA . ARG A 1 182 ? 20.812 0.701 15.601 1.00 28.84 182 ARG A CA 1
ATOM 1450 C C . ARG A 1 182 ? 20.712 0.131 14.160 1.00 28.84 182 ARG A C 1
ATOM 1452 O O . ARG A 1 182 ? 19.775 -0.599 13.851 1.00 28.84 182 ARG A O 1
ATOM 1459 N N . VAL A 1 183 ? 21.751 0.413 13.346 1.00 31.11 183 VAL A N 1
ATOM 1460 C CA . VAL A 1 183 ? 22.079 -0.065 11.967 1.00 31.11 183 VAL A CA 1
ATOM 1461 C C . VAL A 1 183 ? 21.533 0.806 10.803 1.00 31.11 183 VAL A C 1
ATOM 1463 O O . VAL A 1 183 ? 20.664 1.651 11.005 1.00 31.11 183 VAL A O 1
ATOM 1466 N N . THR A 1 184 ? 22.127 0.657 9.609 1.00 40.12 184 THR A N 1
ATOM 1467 C CA . THR A 1 184 ? 22.096 1.521 8.399 1.00 40.12 184 THR A CA 1
ATOM 1468 C C . THR A 1 184 ? 21.531 0.811 7.140 1.00 40.12 184 THR A C 1
ATOM 1470 O O . THR A 1 184 ? 21.261 -0.391 7.213 1.00 40.12 184 THR A O 1
ATOM 1473 N N . PRO A 1 185 ? 21.195 1.524 6.038 1.00 33.88 185 PRO A N 1
ATOM 1474 C CA . PRO A 1 185 ? 20.657 0.937 4.796 1.00 33.88 185 PRO A CA 1
ATOM 1475 C C . PRO A 1 185 ? 21.593 1.056 3.568 1.00 33.88 185 PRO A C 1
ATOM 1477 O O . PRO A 1 185 ? 22.323 2.036 3.451 1.00 33.88 185 PRO A O 1
ATOM 1480 N N . GLU A 1 186 ? 21.465 0.123 2.617 1.00 36.50 186 GLU A N 1
ATOM 1481 C CA . GLU A 1 186 ? 22.061 0.155 1.263 1.00 36.50 186 GLU A CA 1
ATOM 1482 C C . GLU A 1 186 ? 20.969 -0.041 0.162 1.00 36.50 186 GLU A C 1
ATOM 1484 O O . GLU A 1 186 ? 19.780 -0.065 0.493 1.00 36.50 186 GLU A O 1
ATOM 1489 N N . VAL A 1 187 ? 21.316 -0.018 -1.142 1.00 47.28 187 VAL A N 1
ATOM 1490 C CA . VAL A 1 187 ? 20.571 0.785 -2.154 1.00 47.28 187 VAL A CA 1
ATOM 1491 C C . VAL A 1 187 ? 19.940 0.038 -3.362 1.00 47.28 187 VAL A C 1
ATOM 1493 O O . VAL A 1 187 ? 20.558 -0.776 -4.040 1.00 47.28 187 VAL A O 1
ATOM 1496 N N . THR A 1 188 ? 18.706 0.449 -3.688 1.00 46.19 188 THR A N 1
ATOM 1497 C CA . THR A 1 188 ? 17.910 0.371 -4.945 1.00 46.19 188 THR A CA 1
ATOM 1498 C C . THR A 1 188 ? 17.989 -0.846 -5.883 1.00 46.19 188 THR A C 1
ATOM 1500 O O . THR A 1 188 ? 16.940 -1.461 -6.067 1.00 46.19 188 THR A O 1
ATOM 1503 N N . ARG A 1 189 ? 19.128 -1.254 -6.479 1.00 50.59 189 ARG A N 1
ATOM 1504 C CA . ARG A 1 189 ? 19.160 -2.534 -7.248 1.00 50.59 189 ARG A CA 1
ATOM 1505 C C . ARG A 1 189 ? 18.742 -3.681 -6.333 1.00 50.59 189 ARG A C 1
ATOM 1507 O O . ARG A 1 189 ? 17.959 -4.558 -6.705 1.00 50.59 189 ARG A O 1
ATOM 1514 N N . ASP A 1 190 ? 19.230 -3.598 -5.104 1.00 60.00 190 ASP A N 1
ATOM 1515 C CA . ASP A 1 190 ? 18.894 -4.505 -4.031 1.00 60.00 190 ASP A CA 1
ATOM 1516 C C . ASP A 1 190 ? 17.404 -4.446 -3.705 1.00 60.00 190 ASP A C 1
ATOM 1518 O O . ASP A 1 190 ? 16.843 -5.481 -3.394 1.00 60.00 190 ASP A O 1
ATOM 1522 N N . VAL A 1 191 ? 16.716 -3.304 -3.832 1.00 62.34 191 VAL A N 1
ATOM 1523 C CA . VAL A 1 191 ? 15.294 -3.170 -3.459 1.00 62.34 191 VAL A CA 1
ATOM 1524 C C . VAL A 1 191 ? 14.392 -4.083 -4.291 1.00 62.34 191 VAL A C 1
ATOM 1526 O O . VAL A 1 191 ? 13.557 -4.761 -3.702 1.00 62.34 191 VAL A O 1
ATOM 1529 N N . CYS A 1 192 ? 14.577 -4.195 -5.611 1.00 64.12 192 CYS A N 1
ATOM 1530 C CA . CYS A 1 192 ? 13.753 -5.095 -6.434 1.00 64.12 192 CYS A CA 1
ATOM 1531 C C . CYS A 1 192 ? 13.972 -6.578 -6.075 1.00 64.12 192 CYS A C 1
ATOM 1533 O O . CYS A 1 192 ? 13.016 -7.348 -5.953 1.00 64.12 192 CYS A O 1
ATOM 1535 N N . LEU A 1 193 ? 15.227 -6.983 -5.847 1.00 68.75 193 LEU A N 1
ATOM 1536 C CA . LEU A 1 193 ? 15.565 -8.352 -5.440 1.00 68.75 193 LEU A CA 1
ATOM 1537 C C . LEU A 1 193 ? 15.144 -8.631 -3.986 1.00 68.75 193 LEU A C 1
ATOM 1539 O O . LEU A 1 193 ? 14.585 -9.683 -3.696 1.00 68.75 193 LEU A O 1
ATOM 1543 N N . LEU A 1 194 ? 15.326 -7.681 -3.070 1.00 68.81 194 LEU A N 1
ATOM 1544 C CA . LEU A 1 194 ? 14.852 -7.745 -1.688 1.00 68.81 194 LEU A CA 1
ATOM 1545 C C . LEU A 1 194 ? 13.328 -7.836 -1.635 1.00 68.81 194 LEU A C 1
ATOM 1547 O O . LEU A 1 194 ? 12.819 -8.603 -0.826 1.00 68.81 194 LEU A O 1
ATOM 1551 N N . ALA A 1 195 ? 12.601 -7.119 -2.494 1.00 69.12 195 ALA A N 1
ATOM 1552 C CA . ALA A 1 195 ? 11.145 -7.161 -2.547 1.00 69.12 195 ALA A CA 1
ATOM 1553 C C . ALA A 1 195 ? 10.638 -8.535 -3.024 1.00 69.12 195 ALA A C 1
ATOM 1555 O O . ALA A 1 195 ? 9.827 -9.143 -2.322 1.00 69.12 195 ALA A O 1
ATOM 1556 N N . ARG A 1 196 ? 11.208 -9.110 -4.100 1.00 79.69 196 ARG A N 1
ATOM 1557 C CA . ARG A 1 196 ? 10.915 -10.506 -4.506 1.00 79.69 196 ARG A CA 1
ATOM 1558 C C . ARG A 1 196 ? 11.338 -11.533 -3.448 1.00 79.69 196 ARG A C 1
ATOM 1560 O O . ARG A 1 196 ? 10.594 -12.466 -3.156 1.00 79.69 196 ARG A O 1
ATOM 1567 N N . MET A 1 197 ? 12.497 -11.355 -2.809 1.00 81.06 197 MET A N 1
ATOM 1568 C CA . MET A 1 197 ? 12.961 -12.228 -1.721 1.00 81.06 197 MET A CA 1
ATOM 1569 C C . MET A 1 197 ? 12.053 -12.123 -0.485 1.00 81.06 197 MET A C 1
ATOM 1571 O O . MET A 1 197 ? 11.826 -13.120 0.198 1.00 81.06 197 MET A O 1
ATOM 1575 N N . MET A 1 198 ? 11.506 -10.939 -0.196 1.00 76.25 198 MET A N 1
ATOM 1576 C CA . MET A 1 198 ? 10.538 -10.712 0.877 1.00 76.25 198 MET A CA 1
ATOM 1577 C C . MET A 1 198 ? 9.164 -11.294 0.542 1.00 76.25 198 MET A C 1
ATOM 1579 O O . MET A 1 198 ? 8.582 -11.904 1.435 1.00 76.25 198 MET A O 1
ATOM 1583 N N . ALA A 1 199 ? 8.685 -11.186 -0.704 1.00 77.31 199 ALA A N 1
ATOM 1584 C CA . ALA A 1 199 ? 7.485 -11.877 -1.185 1.00 77.31 199 ALA A CA 1
ATOM 1585 C C . ALA A 1 199 ? 7.630 -13.390 -0.989 1.00 77.31 199 ALA A C 1
ATOM 1587 O O . ALA A 1 199 ? 6.904 -13.994 -0.200 1.00 77.31 199 ALA A O 1
ATOM 1588 N N . ALA A 1 200 ? 8.654 -13.980 -1.617 1.00 84.94 200 ALA A N 1
ATOM 1589 C CA . ALA A 1 200 ? 8.929 -15.410 -1.551 1.00 84.94 200 ALA A CA 1
ATOM 1590 C C . ALA A 1 200 ? 9.106 -15.893 -0.106 1.00 84.94 200 ALA A C 1
ATOM 1592 O O . ALA A 1 200 ? 8.594 -16.949 0.247 1.00 84.94 200 ALA A O 1
ATOM 1593 N N . ASN A 1 201 ? 9.764 -15.119 0.765 1.00 82.94 201 ASN A N 1
ATOM 1594 C CA . ASN A 1 201 ? 9.908 -15.493 2.169 1.00 82.94 201 ASN A CA 1
ATOM 1595 C C . ASN A 1 201 ? 8.604 -15.357 2.978 1.00 82.94 201 ASN A C 1
ATOM 1597 O O . ASN A 1 201 ? 8.352 -16.200 3.833 1.00 82.94 201 ASN A O 1
ATOM 1601 N N . LEU A 1 202 ? 7.767 -14.340 2.745 1.00 82.00 202 LEU A N 1
ATOM 1602 C CA . LEU A 1 202 ? 6.460 -14.228 3.410 1.00 82.00 202 LEU A CA 1
ATOM 1603 C C . LEU A 1 202 ? 5.553 -15.398 3.013 1.00 82.00 202 LEU A C 1
ATOM 1605 O O . LEU A 1 202 ? 5.067 -16.112 3.889 1.00 82.00 202 LEU A O 1
ATOM 1609 N N . TYR A 1 203 ? 5.423 -15.657 1.710 1.00 87.75 203 TYR A N 1
ATOM 1610 C CA . TYR A 1 203 ? 4.647 -16.780 1.192 1.00 87.75 203 TYR A CA 1
ATOM 1611 C C . TYR A 1 203 ? 5.207 -18.136 1.642 1.00 87.75 203 TYR A C 1
ATOM 1613 O O . TYR A 1 203 ? 4.433 -19.002 2.042 1.00 87.75 203 TYR A O 1
ATOM 1621 N N . TYR A 1 204 ? 6.536 -18.304 1.678 1.00 85.00 204 TYR A N 1
ATOM 1622 C CA . TYR A 1 204 ? 7.177 -19.514 2.201 1.00 85.00 204 TYR A CA 1
ATOM 1623 C C . TYR A 1 204 ? 6.803 -19.767 3.670 1.00 85.00 204 TYR A C 1
ATOM 1625 O O . TYR A 1 204 ? 6.462 -20.886 4.015 1.00 85.00 204 TYR A O 1
ATOM 1633 N N . ASN A 1 205 ? 6.801 -18.755 4.547 1.00 81.44 205 ASN A N 1
ATOM 1634 C CA . ASN A 1 205 ? 6.401 -18.965 5.949 1.00 81.44 205 ASN A CA 1
ATOM 1635 C C . ASN A 1 205 ? 4.891 -19.249 6.097 1.00 81.44 205 ASN A C 1
ATOM 1637 O O . ASN A 1 205 ? 4.470 -19.883 7.062 1.00 81.44 205 ASN A O 1
ATOM 1641 N N . GLN A 1 206 ? 4.063 -18.779 5.162 1.00 84.81 206 GLN A N 1
ATOM 1642 C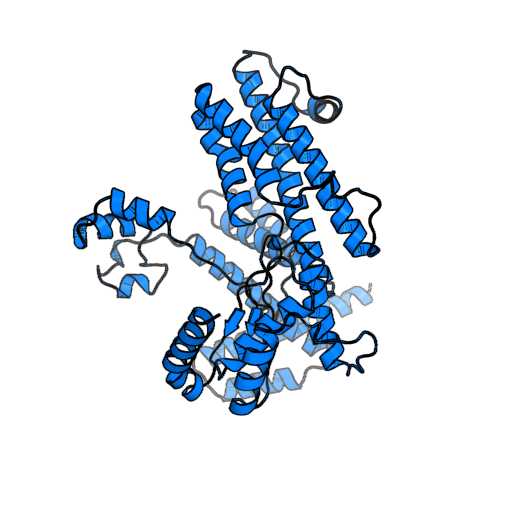 CA . GLN A 1 206 ? 2.612 -18.954 5.215 1.00 84.81 206 GLN A CA 1
ATOM 1643 C C . GLN A 1 206 ? 2.144 -20.295 4.633 1.00 84.81 206 GLN A C 1
ATOM 1645 O O . GLN A 1 206 ? 1.210 -20.892 5.174 1.00 84.81 206 GLN A O 1
ATOM 1650 N N . ILE A 1 207 ? 2.819 -20.814 3.599 1.00 85.19 207 ILE A N 1
ATOM 1651 C CA . ILE A 1 207 ? 2.500 -22.122 3.013 1.00 85.19 207 ILE A CA 1
ATOM 1652 C C . ILE A 1 207 ? 2.707 -23.254 4.036 1.00 85.19 207 ILE A C 1
ATOM 1654 O O . ILE A 1 207 ? 1.912 -24.188 4.059 1.00 85.19 207 ILE A O 1
ATOM 1658 N N . GLU A 1 208 ? 3.689 -23.153 4.949 1.00 80.00 208 GLU A N 1
ATOM 1659 C CA . GLU A 1 208 ? 3.899 -24.160 6.009 1.00 80.00 208 GLU A CA 1
ATOM 1660 C C . GLU A 1 208 ? 2.682 -24.277 6.946 1.00 80.00 208 GLU A C 1
ATOM 1662 O O . GLU A 1 208 ? 2.266 -25.387 7.288 1.00 80.00 208 GLU A O 1
ATOM 1667 N N . ASN A 1 209 ? 2.071 -23.142 7.310 1.00 82.38 209 ASN A N 1
ATOM 1668 C CA . ASN A 1 209 ? 0.864 -23.098 8.142 1.00 82.38 209 ASN A CA 1
ATOM 1669 C C . ASN A 1 209 ? -0.343 -23.682 7.393 1.00 82.38 209 ASN A C 1
ATOM 1671 O O . ASN A 1 209 ? -1.053 -24.534 7.927 1.00 82.38 209 ASN A O 1
ATOM 1675 N N . LEU A 1 210 ? -0.528 -23.302 6.125 1.00 83.19 210 LEU A N 1
ATOM 1676 C CA . LEU A 1 210 ? -1.607 -23.816 5.276 1.00 83.19 210 LEU A CA 1
ATOM 1677 C C . LEU A 1 210 ? -1.491 -25.342 5.068 1.00 83.19 210 LEU A C 1
ATOM 1679 O O . LEU A 1 210 ? -2.475 -26.078 5.159 1.00 83.19 210 LEU A O 1
ATOM 1683 N N . MET A 1 211 ? -0.266 -25.850 4.887 1.00 81.00 211 MET A N 1
ATOM 1684 C CA . MET A 1 211 ? 0.036 -27.286 4.858 1.00 81.00 211 MET A CA 1
ATOM 1685 C C . MET A 1 211 ? -0.252 -27.997 6.188 1.00 81.00 211 MET A C 1
ATOM 1687 O O . MET A 1 211 ? -0.440 -29.214 6.187 1.00 81.00 211 MET A O 1
ATOM 1691 N N . PHE A 1 212 ? -0.254 -27.294 7.323 1.00 77.12 212 PHE A N 1
ATOM 1692 C CA . PHE A 1 212 ? -0.615 -27.864 8.622 1.00 77.12 212 PHE A CA 1
ATOM 1693 C C . PHE A 1 212 ? -2.136 -27.931 8.804 1.00 77.12 212 PHE A C 1
ATOM 1695 O O . PHE A 1 212 ? -2.660 -28.975 9.195 1.00 77.12 212 PHE A O 1
ATOM 1702 N N . GLU A 1 213 ? -2.858 -26.869 8.447 1.00 76.06 213 GLU A N 1
ATOM 1703 C CA . GLU A 1 213 ? -4.321 -26.797 8.558 1.00 76.06 213 GLU A CA 1
ATOM 1704 C C . GLU A 1 213 ? -5.028 -27.865 7.712 1.00 76.06 213 GLU A C 1
ATOM 1706 O O . GLU A 1 213 ? -5.884 -28.591 8.228 1.00 76.06 213 GLU A O 1
ATOM 1711 N N . PHE A 1 214 ? -4.609 -28.069 6.456 1.00 68.06 214 PHE A N 1
ATOM 1712 C CA . PHE A 1 214 ? -5.174 -29.134 5.615 1.00 68.06 214 PHE A CA 1
ATOM 1713 C C . PHE A 1 214 ? -4.913 -30.548 6.151 1.00 68.06 214 PHE A C 1
ATOM 1715 O O . PHE A 1 214 ? -5.697 -31.458 5.875 1.00 68.06 214 PHE A O 1
ATOM 1722 N N . ARG A 1 215 ? -3.869 -30.744 6.969 1.00 62.88 215 ARG A N 1
ATOM 1723 C CA . ARG A 1 215 ? -3.656 -32.015 7.673 1.00 62.88 215 ARG A CA 1
ATOM 1724 C C . ARG A 1 215 ? -4.726 -32.243 8.745 1.00 62.88 215 ARG A C 1
ATOM 1726 O O . ARG A 1 215 ? -5.272 -33.337 8.852 1.00 62.88 215 ARG A O 1
ATOM 1733 N N . VAL A 1 216 ? -5.044 -31.203 9.518 1.00 56.28 216 VAL A N 1
ATOM 1734 C CA . VAL A 1 216 ? -6.060 -31.265 10.581 1.00 56.28 216 VAL A CA 1
ATOM 1735 C C . VAL A 1 216 ? -7.460 -31.466 9.992 1.00 56.28 216 VAL A C 1
ATOM 1737 O O . VAL A 1 216 ? -8.229 -32.254 10.536 1.00 56.28 216 VAL A O 1
ATOM 1740 N N . ALA A 1 217 ? -7.773 -30.835 8.856 1.00 54.69 217 ALA A N 1
ATOM 1741 C CA . ALA A 1 217 ? -9.030 -31.062 8.139 1.00 54.69 217 ALA A CA 1
ATOM 1742 C C . ALA A 1 217 ? -9.228 -32.547 7.759 1.00 54.69 217 ALA A C 1
ATOM 1744 O O . ALA A 1 217 ? -10.286 -33.118 8.026 1.00 54.69 217 ALA A O 1
ATOM 1745 N N . ALA A 1 218 ? -8.190 -33.199 7.221 1.00 53.25 218 ALA A N 1
ATOM 1746 C CA . ALA A 1 218 ? -8.227 -34.625 6.891 1.00 53.25 218 ALA A CA 1
ATOM 1747 C C . ALA A 1 218 ? -8.331 -35.529 8.141 1.00 53.25 218 ALA A C 1
ATOM 1749 O O . ALA A 1 218 ? -9.160 -36.442 8.178 1.00 53.25 218 ALA A O 1
ATOM 1750 N N . ASP A 1 219 ? -7.556 -35.251 9.198 1.00 47.53 219 ASP A N 1
ATOM 1751 C CA . ASP A 1 219 ? -7.613 -36.003 10.465 1.00 47.53 219 ASP A CA 1
ATOM 1752 C C . ASP A 1 219 ? -8.998 -35.904 11.149 1.00 47.53 219 ASP A C 1
ATOM 1754 O O . ASP A 1 219 ? -9.452 -36.866 11.772 1.00 47.53 219 ASP A O 1
ATOM 1758 N N . VAL A 1 220 ? -9.708 -34.774 11.020 1.00 42.31 220 VAL A N 1
ATOM 1759 C CA . VAL A 1 220 ? -11.072 -34.595 11.564 1.00 42.31 220 VAL A CA 1
ATOM 1760 C C . VAL A 1 220 ? -12.090 -35.506 10.867 1.00 42.31 220 VAL A C 1
ATOM 1762 O O . VAL A 1 220 ? -12.976 -36.056 11.530 1.00 42.31 220 VAL A O 1
ATOM 1765 N N . ILE A 1 221 ? -11.937 -35.740 9.560 1.00 46.56 221 ILE A N 1
ATOM 1766 C CA . ILE A 1 221 ? -12.743 -36.719 8.811 1.00 46.56 221 ILE A CA 1
ATOM 1767 C C . ILE A 1 221 ? -12.407 -38.150 9.284 1.00 46.56 221 ILE A C 1
ATOM 1769 O O . ILE A 1 221 ? -13.304 -38.980 9.464 1.00 46.56 221 ILE A O 1
ATOM 1773 N N . HIS A 1 222 ? -11.138 -38.422 9.608 1.00 43.97 222 HIS A N 1
ATOM 1774 C CA . HIS A 1 222 ? -10.636 -39.709 10.111 1.00 43.97 222 HIS A CA 1
ATOM 1775 C C . HIS A 1 222 ? -10.675 -39.881 11.653 1.00 43.97 222 HIS A C 1
ATOM 1777 O O . HIS A 1 222 ? -9.778 -40.478 12.241 1.00 43.97 222 HIS A O 1
ATOM 1783 N N . ARG A 1 223 ? -11.762 -39.421 12.296 1.00 37.72 223 ARG A N 1
ATOM 1784 C CA . ARG A 1 223 ? -12.245 -39.723 13.673 1.00 37.72 223 ARG A CA 1
ATOM 1785 C C . ARG A 1 223 ? -11.249 -40.237 14.742 1.00 37.72 223 ARG A C 1
ATOM 1787 O O . ARG A 1 223 ? -10.824 -41.388 14.735 1.00 37.72 223 ARG A O 1
ATOM 1794 N N . ASN A 1 224 ? -11.251 -39.526 15.874 1.00 41.69 224 ASN A N 1
ATOM 1795 C CA . ASN A 1 224 ? -11.065 -40.086 17.227 1.00 41.69 224 ASN A CA 1
ATOM 1796 C C . ASN A 1 224 ? -9.752 -40.856 17.497 1.00 41.69 224 ASN A C 1
ATOM 1798 O O . ASN A 1 224 ? -9.768 -42.041 17.835 1.00 41.69 224 ASN A O 1
ATOM 1802 N N . SER A 1 225 ? -8.620 -40.153 17.536 1.00 36.00 225 SER A N 1
ATOM 1803 C CA . SER A 1 225 ? -7.471 -40.574 18.354 1.00 36.00 225 SER A CA 1
ATOM 1804 C C . SER A 1 225 ? -6.804 -39.384 19.048 1.00 36.00 225 SER A C 1
ATOM 1806 O O . SER A 1 225 ? -6.900 -38.245 18.600 1.00 36.00 225 SER A O 1
ATOM 1808 N N . ARG A 1 226 ? -6.221 -39.628 20.229 1.00 41.16 226 ARG A N 1
ATOM 1809 C CA . ARG A 1 226 ? -5.762 -38.592 21.171 1.00 41.16 226 ARG A CA 1
ATOM 1810 C C . ARG A 1 226 ? -4.242 -38.433 21.151 1.00 41.16 226 ARG A C 1
ATOM 1812 O O . ARG A 1 226 ? -3.548 -39.432 21.252 1.00 41.16 226 ARG A O 1
ATOM 1819 N N . LYS A 1 227 ? -3.800 -37.170 21.247 1.00 44.84 227 LYS A N 1
ATOM 1820 C CA . LYS A 1 227 ? -2.523 -36.691 21.822 1.00 44.84 227 LYS A CA 1
ATOM 1821 C C . LYS A 1 227 ? -1.219 -37.310 21.281 1.00 44.84 227 LYS A C 1
ATOM 1823 O O . LYS A 1 227 ? -0.840 -38.393 21.699 1.00 44.84 227 LYS A O 1
ATOM 1828 N N . ASP A 1 228 ? -0.464 -36.510 20.521 1.00 39.12 228 ASP A N 1
ATOM 1829 C CA . ASP A 1 228 ? 0.953 -36.198 20.826 1.00 39.12 228 ASP A CA 1
ATOM 1830 C C . ASP A 1 228 ? 1.489 -35.114 19.857 1.00 39.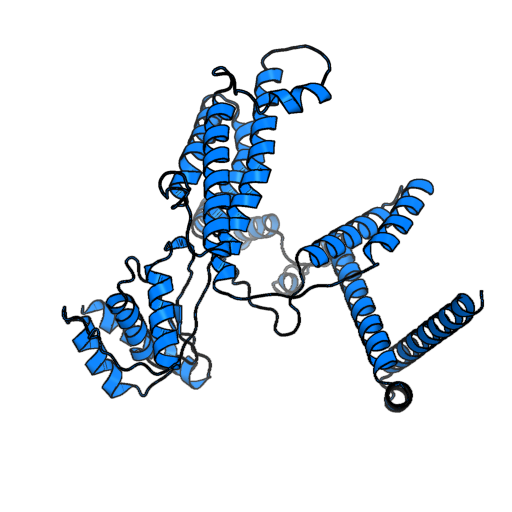12 228 ASP A C 1
ATOM 1832 O O . ASP A 1 228 ? 2.259 -35.378 18.936 1.00 39.12 228 ASP A O 1
ATOM 1836 N N . ALA A 1 229 ? 1.064 -33.855 20.025 1.00 46.22 229 ALA A N 1
ATOM 1837 C CA . ALA A 1 229 ? 1.364 -32.780 19.063 1.00 46.22 229 ALA A CA 1
ATOM 1838 C C . ALA A 1 229 ? 2.874 -32.514 18.850 1.00 46.22 229 ALA A C 1
ATOM 1840 O O . ALA A 1 229 ? 3.288 -32.167 17.748 1.00 46.22 229 ALA A O 1
ATOM 1841 N N . ALA A 1 230 ? 3.707 -32.719 19.877 1.00 41.50 230 ALA A N 1
ATOM 1842 C CA . ALA A 1 230 ? 5.113 -32.308 19.868 1.00 41.50 230 ALA A CA 1
ATOM 1843 C C . ALA A 1 230 ? 6.059 -33.181 19.014 1.00 41.50 230 ALA A C 1
ATOM 1845 O O . ALA A 1 230 ? 7.108 -32.695 18.601 1.00 41.50 230 ALA A O 1
ATOM 1846 N N . LYS A 1 231 ? 5.731 -34.454 18.740 1.00 40.78 231 LYS A N 1
ATOM 1847 C CA . LYS A 1 231 ? 6.614 -35.348 17.953 1.00 40.78 231 LYS A CA 1
ATOM 1848 C C . LYS A 1 231 ? 6.488 -35.133 16.444 1.00 40.78 231 LYS A C 1
ATOM 1850 O O . LYS A 1 231 ? 7.489 -35.164 15.731 1.00 40.78 231 LYS A O 1
ATOM 1855 N N . HIS A 1 232 ? 5.270 -34.862 15.975 1.00 48.22 232 HIS A N 1
ATOM 1856 C CA . HIS A 1 232 ? 4.943 -34.792 14.549 1.00 48.22 232 HIS A CA 1
ATOM 1857 C C . HIS A 1 232 ? 5.707 -33.693 13.790 1.00 48.22 232 HIS A C 1
ATOM 1859 O O . HIS A 1 232 ? 5.933 -33.835 12.592 1.00 48.22 232 HIS A O 1
ATOM 1865 N N . TYR A 1 233 ? 6.176 -32.640 14.472 1.00 43.72 233 TYR A N 1
ATOM 1866 C CA . TYR A 1 233 ? 6.924 -31.536 13.853 1.00 43.72 233 TYR A CA 1
ATOM 1867 C C . TYR A 1 233 ? 8.221 -31.973 13.146 1.00 43.72 233 TYR A C 1
ATOM 1869 O O . TYR A 1 233 ? 8.655 -31.301 12.220 1.00 43.72 233 TYR A O 1
ATOM 1877 N N . ILE A 1 234 ? 8.837 -33.095 13.543 1.00 43.72 234 ILE A N 1
ATOM 1878 C CA . ILE A 1 234 ? 10.068 -33.621 12.916 1.00 43.72 234 ILE A CA 1
ATOM 1879 C C . ILE A 1 234 ? 9.759 -34.620 11.780 1.00 43.72 234 ILE A C 1
ATOM 1881 O O . ILE A 1 234 ? 10.618 -34.889 10.938 1.00 43.72 234 ILE A O 1
ATOM 1885 N N . GLU A 1 235 ? 8.541 -35.162 11.725 1.00 47.66 235 GLU A N 1
ATOM 1886 C CA . GLU A 1 235 ? 8.094 -36.096 10.679 1.00 47.66 235 GLU A CA 1
ATOM 1887 C C . GLU A 1 235 ? 7.356 -35.386 9.535 1.00 47.66 235 GLU A C 1
ATOM 1889 O O . GLU A 1 235 ? 7.508 -35.788 8.383 1.00 47.66 235 GLU A O 1
ATOM 1894 N N . PHE A 1 236 ? 6.670 -34.271 9.830 1.00 48.66 236 PHE A N 1
ATOM 1895 C CA . PHE A 1 236 ? 5.955 -33.391 8.887 1.00 48.66 236 PHE A CA 1
ATOM 1896 C C . PHE A 1 236 ? 6.756 -33.040 7.619 1.00 48.66 236 PHE A C 1
ATOM 1898 O O . PHE A 1 236 ? 6.167 -32.815 6.560 1.00 48.66 236 PHE A O 1
ATOM 1905 N N . TRP A 1 237 ? 8.086 -33.011 7.752 1.00 53.84 237 TRP A N 1
ATOM 1906 C CA . TRP A 1 237 ? 9.070 -32.564 6.766 1.00 53.84 237 TRP A CA 1
ATOM 1907 C C . TRP A 1 237 ? 9.804 -33.679 6.010 1.00 53.84 237 TRP A C 1
ATOM 1909 O O . TRP A 1 237 ? 10.576 -33.376 5.107 1.00 53.84 237 TRP A O 1
ATOM 1919 N N . LYS A 1 238 ? 9.626 -34.958 6.374 1.00 60.50 238 LYS A N 1
ATOM 1920 C CA . LYS A 1 238 ? 10.490 -36.044 5.863 1.00 60.50 238 LYS A CA 1
ATOM 1921 C C . LYS A 1 238 ? 9.941 -36.770 4.642 1.00 60.50 238 LYS A C 1
ATOM 1923 O O . LYS A 1 238 ? 10.718 -37.194 3.790 1.00 60.50 238 LYS A O 1
ATOM 1928 N N . THR A 1 239 ? 8.626 -36.942 4.550 1.00 66.56 239 THR A N 1
ATOM 1929 C CA . THR A 1 239 ? 7.937 -37.397 3.331 1.00 66.56 239 THR A CA 1
ATOM 1930 C C . THR A 1 239 ? 6.449 -37.101 3.482 1.00 66.56 239 THR A C 1
ATOM 1932 O O . THR A 1 239 ? 5.872 -37.415 4.521 1.00 66.56 239 THR A O 1
ATOM 1935 N N . ILE A 1 240 ? 5.816 -36.501 2.472 1.00 71.88 240 ILE A N 1
ATOM 1936 C CA . ILE A 1 240 ? 4.367 -36.257 2.492 1.00 71.88 240 ILE A CA 1
ATOM 1937 C C . ILE A 1 240 ? 3.662 -37.514 1.953 1.00 71.88 240 ILE A C 1
ATOM 1939 O O . ILE A 1 240 ? 4.005 -37.961 0.856 1.00 71.88 240 ILE A O 1
ATOM 1943 N N . PRO A 1 241 ? 2.711 -38.120 2.689 1.00 75.50 241 PRO A N 1
ATOM 1944 C CA . PRO A 1 241 ? 1.971 -39.280 2.206 1.00 75.50 241 PRO A CA 1
ATOM 1945 C C . PRO A 1 241 ? 1.148 -38.964 0.943 1.00 75.50 241 PRO A C 1
ATOM 1947 O O . PRO A 1 241 ? 0.446 -37.952 0.921 1.00 75.50 241 PRO A O 1
ATOM 1950 N N . PRO A 1 242 ? 1.100 -39.859 -0.067 1.00 74.56 242 PRO A N 1
ATOM 1951 C CA . PRO A 1 242 ? 0.224 -39.699 -1.237 1.00 74.56 242 PRO A CA 1
ATOM 1952 C C . PRO A 1 242 ? -1.280 -39.622 -0.911 1.00 74.56 242 PRO A C 1
ATOM 1954 O O . PRO A 1 242 ? -2.082 -39.270 -1.770 1.00 74.56 242 PRO A O 1
ATOM 1957 N N . THR A 1 243 ? -1.673 -39.957 0.321 1.00 75.25 243 THR A N 1
ATOM 1958 C CA . THR A 1 243 ? -3.043 -39.837 0.843 1.00 75.25 243 THR A CA 1
ATOM 1959 C C . THR A 1 243 ? -3.434 -38.409 1.237 1.00 75.25 243 THR A C 1
ATOM 1961 O O . THR A 1 243 ? -4.596 -38.177 1.550 1.00 75.25 243 THR A O 1
ATOM 1964 N N . GLU A 1 244 ? -2.499 -37.453 1.239 1.00 80.69 244 GLU A N 1
ATOM 1965 C CA . GLU A 1 244 ? -2.730 -36.050 1.609 1.00 80.69 244 GLU A CA 1
ATOM 1966 C C . GLU A 1 244 ? -2.559 -35.129 0.373 1.00 80.69 244 GLU A C 1
ATOM 1968 O O . GLU A 1 244 ? -1.623 -34.327 0.332 1.00 80.69 244 GLU A O 1
ATOM 1973 N N . PRO A 1 245 ? -3.422 -35.222 -0.664 1.00 80.88 245 PRO A N 1
ATOM 1974 C CA . PRO A 1 245 ? -3.169 -34.634 -1.989 1.00 80.88 245 PRO A CA 1
ATOM 1975 C C . PRO A 1 245 ? -2.929 -33.119 -1.955 1.00 80.88 245 PRO A C 1
ATOM 1977 O O . PRO A 1 245 ? -2.005 -32.629 -2.602 1.00 80.88 245 PRO A O 1
ATOM 1980 N N . TYR A 1 246 ? -3.685 -32.384 -1.132 1.00 83.50 246 TYR A N 1
ATOM 1981 C CA . TYR A 1 246 ? -3.483 -30.948 -0.925 1.00 83.50 246 TYR A CA 1
ATOM 1982 C C . TYR A 1 246 ? -2.083 -30.627 -0.374 1.00 83.50 246 TYR A C 1
ATOM 1984 O O . TYR A 1 246 ? -1.452 -29.676 -0.821 1.00 83.50 246 TYR A O 1
ATOM 1992 N N . ARG A 1 247 ? -1.546 -31.439 0.550 1.00 82.50 247 ARG A N 1
ATOM 1993 C CA . ARG A 1 247 ? -0.190 -31.234 1.090 1.00 82.50 247 ARG A CA 1
ATOM 1994 C C . ARG A 1 247 ? 0.897 -31.608 0.087 1.00 82.50 247 ARG A C 1
ATOM 1996 O O . ARG A 1 247 ? 1.961 -31.006 0.140 1.00 82.50 247 ARG A O 1
ATOM 2003 N N . VAL A 1 248 ? 0.648 -32.551 -0.825 1.00 83.25 248 VAL A N 1
ATOM 2004 C CA . VAL A 1 248 ? 1.586 -32.860 -1.918 1.00 83.25 248 VAL A CA 1
ATOM 2005 C C . VAL A 1 248 ? 1.722 -31.651 -2.851 1.00 83.25 248 VAL A C 1
ATOM 2007 O O . VAL A 1 248 ? 2.836 -31.183 -3.059 1.00 83.25 248 VAL A O 1
ATOM 2010 N N . VAL A 1 249 ? 0.602 -31.084 -3.320 1.00 85.19 249 VAL A N 1
ATOM 2011 C CA . VAL A 1 249 ? 0.597 -29.884 -4.185 1.00 85.19 249 VAL A CA 1
ATOM 2012 C C . VAL A 1 249 ? 1.225 -28.676 -3.481 1.00 85.19 249 VAL A C 1
ATOM 2014 O O . VAL A 1 249 ? 2.101 -28.018 -4.033 1.00 85.19 249 VAL A O 1
ATOM 2017 N N . LEU A 1 250 ? 0.835 -28.398 -2.233 1.00 86.88 250 LEU A N 1
ATOM 2018 C CA . LEU A 1 250 ? 1.384 -27.267 -1.474 1.00 86.88 250 LEU A CA 1
ATOM 2019 C C . LEU A 1 250 ? 2.863 -27.465 -1.084 1.00 86.88 250 LEU A C 1
ATOM 2021 O O . LEU A 1 250 ? 3.568 -26.483 -0.865 1.00 86.88 250 LEU A O 1
ATOM 2025 N N . GLY A 1 251 ? 3.346 -28.711 -1.018 1.00 84.69 251 GLY A N 1
ATOM 2026 C CA . GLY A 1 251 ? 4.759 -29.033 -0.804 1.00 84.69 251 GLY A CA 1
ATOM 2027 C C . GLY A 1 251 ? 5.637 -28.709 -2.013 1.00 84.69 251 GLY A C 1
ATOM 2028 O O . GLY A 1 251 ? 6.720 -28.164 -1.834 1.00 84.69 251 GLY A O 1
ATOM 2029 N N . ASP A 1 252 ? 5.143 -28.969 -3.223 1.00 85.88 252 ASP A N 1
ATOM 2030 C CA . ASP A 1 252 ? 5.806 -28.582 -4.476 1.00 85.88 252 ASP A CA 1
ATOM 2031 C C . ASP A 1 252 ? 5.884 -27.047 -4.597 1.00 85.88 252 ASP A C 1
ATOM 2033 O O . ASP A 1 252 ? 6.967 -26.479 -4.720 1.00 85.88 252 ASP A O 1
ATOM 2037 N N . VAL A 1 253 ? 4.758 -26.357 -4.360 1.00 87.94 253 VAL A N 1
ATOM 2038 C CA . VAL A 1 253 ? 4.690 -24.882 -4.278 1.00 87.94 253 VAL A CA 1
ATOM 2039 C C . VAL A 1 253 ? 5.677 -24.311 -3.253 1.00 87.94 253 VAL A C 1
ATOM 2041 O O . VAL A 1 253 ? 6.348 -23.312 -3.518 1.00 87.94 253 VAL A O 1
ATOM 2044 N N . ARG A 1 254 ? 5.793 -24.934 -2.074 1.00 88.75 254 ARG A N 1
ATOM 2045 C CA . ARG A 1 254 ? 6.752 -24.541 -1.033 1.00 88.75 254 ARG A CA 1
ATOM 2046 C C . ARG A 1 254 ? 8.200 -24.670 -1.508 1.00 88.75 254 ARG A C 1
ATOM 2048 O O . ARG A 1 254 ? 9.001 -23.773 -1.240 1.00 88.75 254 ARG A O 1
ATOM 2055 N N . ASP A 1 255 ? 8.543 -25.757 -2.187 1.00 86.50 255 ASP A N 1
ATOM 2056 C CA . ASP A 1 255 ? 9.917 -26.012 -2.620 1.00 86.50 255 ASP A CA 1
ATOM 2057 C C . ASP A 1 255 ? 10.302 -25.089 -3.790 1.00 86.50 255 ASP A C 1
ATOM 2059 O O . ASP A 1 255 ? 11.386 -24.499 -3.779 1.00 86.50 255 ASP A O 1
ATOM 2063 N N . THR A 1 256 ? 9.373 -24.797 -4.706 1.00 87.06 256 THR A N 1
ATOM 2064 C CA . THR A 1 256 ? 9.532 -23.737 -5.715 1.00 87.06 256 THR A CA 1
ATOM 2065 C C . THR A 1 256 ? 9.655 -22.344 -5.076 1.00 87.06 256 THR A C 1
ATOM 2067 O O . THR A 1 256 ? 10.503 -21.551 -5.495 1.00 87.06 256 THR A O 1
ATOM 2070 N N . LEU A 1 257 ? 8.900 -22.023 -4.012 1.00 86.38 257 LEU A N 1
ATOM 2071 C CA . LEU A 1 257 ? 9.076 -20.779 -3.236 1.00 86.38 257 LEU A CA 1
ATOM 2072 C C . LEU A 1 257 ? 10.456 -20.704 -2.561 1.00 86.38 257 LEU A C 1
ATOM 2074 O O . LEU A 1 257 ? 11.085 -19.642 -2.571 1.00 86.38 257 LEU A O 1
ATOM 2078 N N . TYR A 1 258 ? 10.958 -21.815 -2.012 1.00 87.25 258 TYR A N 1
ATOM 2079 C CA . TYR A 1 258 ? 12.304 -21.901 -1.437 1.00 87.25 258 TYR A CA 1
ATOM 2080 C C . TYR A 1 258 ? 13.378 -21.623 -2.495 1.00 87.25 258 TYR A C 1
ATOM 2082 O O . TYR A 1 258 ? 14.223 -20.747 -2.296 1.00 87.25 258 TYR A O 1
ATOM 2090 N N . HIS A 1 259 ? 13.310 -22.292 -3.648 1.00 87.94 259 HIS A N 1
ATOM 2091 C CA . HIS A 1 259 ? 14.222 -22.048 -4.765 1.00 87.94 259 HIS A CA 1
ATOM 2092 C C . HIS A 1 259 ? 14.132 -20.603 -5.275 1.00 87.94 259 HIS A C 1
ATOM 2094 O O . HIS A 1 259 ? 15.166 -19.976 -5.503 1.00 87.94 259 HIS A O 1
ATOM 2100 N N . THR A 1 260 ? 12.927 -20.029 -5.356 1.00 85.50 260 THR A N 1
ATOM 2101 C CA . THR A 1 260 ? 12.710 -18.618 -5.727 1.00 85.50 260 THR A CA 1
ATOM 2102 C C . THR A 1 260 ? 13.399 -17.669 -4.741 1.00 85.50 260 THR A C 1
ATOM 2104 O O . THR A 1 260 ? 14.106 -16.744 -5.155 1.00 85.50 260 THR A O 1
ATOM 2107 N N . ARG A 1 261 ? 13.270 -17.918 -3.429 1.00 87.12 261 ARG A N 1
ATOM 2108 C CA . ARG A 1 261 ? 13.939 -17.129 -2.383 1.00 87.12 261 ARG A CA 1
ATOM 2109 C C . ARG A 1 261 ? 15.461 -17.246 -2.468 1.00 87.12 261 ARG A C 1
ATOM 2111 O O . ARG A 1 261 ? 16.148 -16.225 -2.443 1.00 87.12 261 ARG A O 1
ATOM 2118 N N . GLU A 1 262 ? 15.996 -18.461 -2.577 1.00 85.44 262 GLU A N 1
ATOM 2119 C CA . GLU A 1 262 ? 17.445 -18.689 -2.602 1.00 85.44 262 GLU A CA 1
ATOM 2120 C C . GLU A 1 262 ? 18.101 -18.199 -3.900 1.00 85.44 262 GLU A C 1
ATOM 2122 O O . GLU A 1 262 ? 19.168 -17.588 -3.825 1.00 85.44 262 GLU A O 1
ATOM 2127 N N . ARG A 1 263 ? 17.455 -18.356 -5.067 1.00 85.50 263 ARG A N 1
ATOM 2128 C CA . ARG A 1 263 ? 17.916 -17.779 -6.345 1.00 85.50 263 ARG A CA 1
ATOM 2129 C C . ARG A 1 263 ? 18.019 -16.263 -6.234 1.00 85.50 263 ARG A C 1
ATOM 2131 O O . ARG A 1 263 ? 19.062 -15.684 -6.527 1.00 85.50 263 ARG A O 1
ATOM 2138 N N . THR A 1 264 ? 16.971 -15.623 -5.715 1.00 81.31 264 THR A N 1
ATOM 2139 C CA . THR A 1 264 ? 16.946 -14.168 -5.513 1.00 81.31 264 THR A CA 1
ATOM 2140 C C . THR A 1 264 ? 18.029 -13.710 -4.525 1.00 81.31 264 THR A C 1
ATOM 2142 O O . THR A 1 264 ? 18.727 -12.733 -4.788 1.00 81.31 264 THR A O 1
ATOM 2145 N N . ARG A 1 265 ? 18.255 -14.453 -3.431 1.00 81.50 265 ARG A N 1
ATOM 2146 C CA . ARG A 1 265 ? 19.340 -14.180 -2.471 1.00 81.50 265 ARG A CA 1
ATOM 2147 C C . ARG A 1 265 ? 20.737 -14.337 -3.092 1.00 81.50 265 ARG A C 1
ATOM 2149 O O . ARG A 1 265 ? 21.628 -13.551 -2.771 1.00 81.50 265 ARG A O 1
ATOM 2156 N N . GLN A 1 266 ? 20.951 -15.323 -3.964 1.00 83.81 266 GLN A N 1
ATOM 2157 C CA . GLN A 1 266 ? 22.217 -15.502 -4.688 1.00 83.81 266 GLN A CA 1
ATOM 2158 C C . GLN A 1 266 ? 22.459 -14.356 -5.689 1.00 83.81 266 GLN A C 1
ATOM 2160 O O . GLN A 1 266 ? 23.527 -13.749 -5.659 1.00 83.81 266 GLN A O 1
ATOM 2165 N N . LEU A 1 267 ? 21.446 -13.967 -6.475 1.00 78.69 267 LEU A N 1
ATOM 2166 C CA . LEU A 1 267 ? 21.502 -12.820 -7.401 1.00 78.69 267 LEU A CA 1
ATOM 2167 C C . LEU A 1 267 ? 21.733 -11.470 -6.693 1.00 78.69 267 LEU A C 1
ATOM 2169 O O . LEU A 1 267 ? 22.357 -10.572 -7.266 1.00 78.69 267 LEU A O 1
ATOM 2173 N N . LEU A 1 268 ? 21.249 -11.335 -5.455 1.00 74.19 268 LEU A N 1
ATOM 2174 C CA . LEU A 1 268 ? 21.519 -10.198 -4.572 1.00 74.19 268 LEU A CA 1
ATOM 2175 C C . LEU A 1 268 ? 22.965 -10.215 -4.043 1.00 74.19 268 LEU A C 1
ATOM 2177 O O . LEU A 1 268 ? 23.640 -9.197 -4.084 1.00 74.19 268 LEU A O 1
ATOM 2181 N N . SER A 1 269 ? 23.457 -11.371 -3.579 1.00 76.06 269 SER A N 1
ATOM 2182 C CA . SER A 1 269 ? 24.786 -11.480 -2.944 1.00 76.06 269 SER A CA 1
ATOM 2183 C C . SER A 1 269 ? 25.946 -11.434 -3.948 1.00 76.06 269 SER A C 1
ATOM 2185 O O . SER A 1 269 ? 26.982 -10.837 -3.676 1.00 76.06 269 SER A O 1
ATOM 2187 N N . ASN A 1 270 ? 25.778 -12.108 -5.091 1.00 80.00 270 ASN A N 1
ATOM 2188 C CA . ASN A 1 270 ? 26.862 -12.475 -6.007 1.00 80.00 270 ASN A CA 1
ATOM 2189 C C . ASN A 1 270 ? 26.602 -12.043 -7.464 1.00 80.00 270 ASN A C 1
ATOM 2191 O O . ASN A 1 270 ? 27.445 -12.276 -8.326 1.00 80.00 270 ASN A O 1
ATOM 2195 N N . GLY A 1 271 ? 25.414 -11.514 -7.782 1.00 74.44 271 GLY A N 1
ATOM 2196 C CA . GLY A 1 271 ? 24.983 -11.222 -9.158 1.00 74.44 271 GLY A CA 1
ATOM 2197 C C . GLY A 1 271 ? 24.629 -12.448 -10.018 1.00 74.44 271 GLY A C 1
ATOM 2198 O O . GLY A 1 271 ? 24.000 -12.285 -11.058 1.00 74.44 271 GLY A O 1
ATOM 2199 N N . ILE A 1 272 ? 24.986 -13.660 -9.581 1.00 82.94 272 ILE A N 1
ATOM 2200 C CA . ILE A 1 272 ? 24.819 -14.942 -10.289 1.00 82.94 272 ILE A CA 1
ATOM 2201 C C . ILE A 1 272 ? 24.166 -15.954 -9.331 1.00 82.94 272 ILE A C 1
ATOM 2203 O O . ILE A 1 272 ? 24.339 -15.856 -8.114 1.00 82.94 272 ILE A O 1
ATOM 2207 N N . SER A 1 273 ? 23.419 -16.925 -9.865 1.00 85.69 273 SER A N 1
ATOM 2208 C CA . SER A 1 273 ? 22.819 -18.027 -9.105 1.00 85.69 273 SER A CA 1
ATOM 2209 C C . SER A 1 273 ? 23.005 -19.369 -9.814 1.00 85.69 273 SER A C 1
ATOM 2211 O O . SER A 1 273 ? 22.879 -19.442 -11.033 1.00 85.69 273 SER A O 1
ATOM 2213 N N . ASP A 1 274 ? 23.250 -20.423 -9.033 1.00 86.88 274 ASP A N 1
ATOM 2214 C CA . ASP A 1 274 ? 23.349 -21.813 -9.506 1.00 86.88 274 ASP A CA 1
ATOM 2215 C C . ASP A 1 274 ? 21.970 -22.491 -9.655 1.00 86.88 274 ASP A C 1
ATOM 2217 O O . ASP A 1 274 ? 21.872 -23.629 -10.115 1.00 86.88 274 ASP A O 1
ATOM 2221 N N . ILE A 1 275 ? 20.893 -21.821 -9.225 1.00 85.75 275 ILE A N 1
ATOM 2222 C CA . ILE A 1 275 ? 19.524 -22.349 -9.254 1.00 85.75 275 ILE A CA 1
ATOM 2223 C C . ILE A 1 275 ? 18.893 -22.008 -10.618 1.00 85.75 275 ILE A C 1
ATOM 2225 O O . ILE A 1 275 ? 18.796 -20.818 -10.949 1.00 85.75 275 ILE A O 1
ATOM 2229 N N . PRO A 1 276 ? 18.445 -23.008 -11.406 1.00 85.50 276 PRO A N 1
ATOM 2230 C CA . PRO A 1 276 ? 17.816 -22.779 -12.706 1.00 85.50 276 PRO A CA 1
ATOM 2231 C C . PRO A 1 276 ? 16.521 -21.970 -12.570 1.00 85.50 276 PRO A C 1
ATOM 2233 O O . PRO A 1 276 ? 15.894 -21.934 -11.511 1.00 85.50 276 PRO A O 1
ATOM 2236 N N . GLU A 1 277 ? 16.129 -21.284 -13.638 1.00 80.38 277 GLU A N 1
ATOM 2237 C CA . GLU A 1 277 ? 14.979 -20.371 -13.619 1.00 80.38 277 GLU A CA 1
ATOM 2238 C C . GLU A 1 277 ? 13.658 -21.145 -13.609 1.00 80.38 277 GLU A C 1
ATOM 2240 O O . GLU A 1 277 ? 12.714 -20.788 -12.911 1.00 80.38 277 GLU A O 1
ATOM 2245 N N . GLU A 1 278 ? 13.674 -22.288 -14.287 1.00 85.06 278 GLU A N 1
ATOM 2246 C CA . GLU A 1 278 ? 12.633 -23.301 -14.403 1.00 85.06 278 GLU A CA 1
ATOM 2247 C C . GLU A 1 278 ? 12.274 -23.968 -13.061 1.00 85.06 278 GLU A C 1
ATOM 2249 O O . GLU A 1 278 ? 11.235 -24.612 -12.957 1.00 85.06 278 GLU A O 1
ATOM 2254 N N . ALA A 1 279 ? 13.111 -23.809 -12.027 1.00 83.75 279 ALA A N 1
ATOM 2255 C CA . ALA A 1 279 ? 12.839 -24.262 -10.660 1.00 83.75 279 ALA A CA 1
ATOM 2256 C C . ALA A 1 279 ? 12.252 -23.153 -9.762 1.00 83.75 279 ALA A C 1
ATOM 2258 O O . ALA A 1 279 ? 12.200 -23.314 -8.542 1.00 83.75 279 ALA A O 1
ATOM 2259 N N . THR A 1 280 ? 11.854 -22.007 -10.328 1.00 86.31 280 THR A N 1
ATOM 2260 C CA . THR A 1 280 ? 11.394 -20.828 -9.577 1.00 86.31 280 THR A CA 1
ATOM 2261 C C . THR A 1 280 ? 10.144 -20.197 -10.182 1.00 86.31 280 THR A C 1
ATOM 2263 O O . THR A 1 280 ? 9.913 -20.284 -11.385 1.00 86.31 280 THR A O 1
ATOM 2266 N N . PHE A 1 281 ? 9.345 -19.519 -9.354 1.00 86.31 281 PHE A N 1
ATOM 2267 C CA . PHE A 1 281 ? 8.198 -18.757 -9.840 1.00 86.31 281 PHE A CA 1
ATOM 2268 C C . PHE A 1 281 ? 8.681 -17.488 -10.551 1.00 86.31 281 PHE A C 1
ATOM 2270 O O . PHE A 1 281 ? 9.234 -16.562 -9.941 1.00 86.31 281 PHE A O 1
ATOM 2277 N N . THR A 1 282 ? 8.475 -17.463 -11.866 1.00 81.94 282 THR A N 1
ATOM 2278 C CA . THR A 1 282 ? 8.819 -16.327 -12.732 1.00 81.94 282 THR A CA 1
ATOM 2279 C C . THR A 1 282 ? 7.629 -15.381 -12.866 1.00 81.94 282 THR A C 1
ATOM 2281 O O . THR A 1 282 ? 7.784 -14.178 -12.633 1.00 81.94 282 THR A O 1
ATOM 2284 N N . ASP A 1 283 ? 6.453 -15.953 -13.127 1.00 81.75 283 ASP A N 1
ATOM 2285 C CA . ASP A 1 283 ? 5.159 -15.301 -13.361 1.00 81.75 283 ASP A CA 1
ATOM 2286 C C . ASP A 1 283 ? 4.167 -15.627 -12.220 1.00 81.75 283 ASP A C 1
ATOM 2288 O O . ASP A 1 283 ? 4.260 -16.685 -11.591 1.00 81.75 283 ASP A O 1
ATOM 2292 N N . VAL A 1 284 ? 3.228 -14.723 -11.920 1.00 85.06 284 VAL A N 1
ATOM 2293 C CA . VAL A 1 284 ? 2.248 -14.906 -10.832 1.00 85.06 284 VAL A CA 1
ATOM 2294 C C . VAL A 1 284 ? 1.217 -16.003 -11.131 1.00 85.06 284 VAL A C 1
ATOM 2296 O O . VAL A 1 284 ? 0.795 -16.697 -10.207 1.00 85.06 284 VAL A O 1
ATOM 2299 N N . GLU A 1 285 ? 0.869 -16.234 -12.400 1.00 85.88 285 GLU A N 1
ATOM 2300 C CA . GLU A 1 285 ? -0.113 -17.256 -12.795 1.00 85.88 285 GLU A CA 1
ATOM 2301 C C . GLU A 1 285 ? 0.385 -18.676 -12.468 1.00 85.88 285 GLU A C 1
ATOM 2303 O O . GLU A 1 285 ? -0.378 -19.517 -11.993 1.00 85.88 285 GLU A O 1
ATOM 2308 N N . GLN A 1 286 ? 1.697 -18.918 -12.609 1.00 87.75 286 GLN A N 1
ATOM 2309 C CA . GLN A 1 286 ? 2.356 -20.180 -12.227 1.00 87.75 286 GLN A CA 1
ATOM 2310 C C . GLN A 1 286 ? 2.179 -20.500 -10.734 1.00 87.75 286 GLN A C 1
ATOM 2312 O O . GLN A 1 286 ? 2.139 -21.664 -10.341 1.00 87.75 286 GLN A O 1
ATOM 2317 N N . PHE A 1 287 ? 2.103 -19.465 -9.896 1.00 87.88 287 PHE A N 1
ATOM 2318 C CA . PHE A 1 287 ? 1.944 -19.593 -8.450 1.00 87.88 287 PHE A CA 1
ATOM 2319 C C . PHE A 1 287 ? 0.462 -19.670 -8.042 1.00 87.88 287 PHE A C 1
ATOM 2321 O O . PHE A 1 287 ? 0.129 -20.359 -7.077 1.00 87.88 287 PHE A O 1
ATOM 2328 N N . LEU A 1 288 ? -0.441 -19.029 -8.795 1.00 89.00 288 LEU A N 1
ATOM 2329 C CA . LEU A 1 288 ? -1.888 -19.100 -8.574 1.00 89.00 288 LEU A CA 1
ATOM 2330 C C . LEU A 1 288 ? -2.500 -20.442 -9.008 1.00 89.00 288 LEU A C 1
ATOM 2332 O O . LEU A 1 288 ? -3.300 -20.990 -8.250 1.00 89.00 288 LEU A O 1
ATOM 2336 N N . GLU A 1 289 ? -2.112 -21.013 -10.155 1.00 90.38 289 GLU A N 1
ATOM 2337 C CA . GLU A 1 289 ? -2.676 -22.268 -10.692 1.00 90.38 289 GLU A CA 1
ATOM 2338 C C . GLU A 1 289 ? -2.831 -23.405 -9.646 1.00 90.38 289 GLU A C 1
ATOM 2340 O O . GLU A 1 289 ? -3.953 -23.911 -9.485 1.00 90.38 289 GLU A O 1
ATOM 2345 N N . PRO A 1 290 ? -1.784 -23.811 -8.892 1.00 90.56 290 PRO A N 1
ATOM 2346 C CA . PRO A 1 290 ? -1.896 -24.884 -7.898 1.00 90.56 290 PRO A CA 1
ATOM 2347 C C . PRO A 1 290 ? -2.761 -24.504 -6.683 1.00 90.56 290 PRO A C 1
ATOM 2349 O O . PRO A 1 290 ? -3.389 -25.374 -6.071 1.00 90.56 290 PRO A O 1
ATOM 2352 N N . LEU A 1 291 ? -2.847 -23.216 -6.339 1.00 90.75 291 LEU A N 1
ATOM 2353 C CA . LEU A 1 291 ? -3.690 -22.716 -5.248 1.00 90.75 291 LEU A CA 1
ATOM 2354 C C . LEU A 1 291 ? -5.168 -22.691 -5.665 1.00 90.75 291 LEU A C 1
ATOM 2356 O O . LEU A 1 291 ? -6.037 -23.149 -4.919 1.00 90.75 291 LEU A O 1
ATOM 2360 N N . GLU A 1 292 ? -5.458 -22.252 -6.891 1.00 90.62 292 GLU A N 1
ATOM 2361 C CA . GLU A 1 292 ? -6.791 -22.331 -7.484 1.00 90.62 292 GLU A CA 1
ATOM 2362 C C . GLU A 1 292 ? -7.245 -23.776 -7.703 1.00 90.62 292 GLU A C 1
ATOM 2364 O O . GLU A 1 292 ? -8.437 -24.073 -7.609 1.00 90.62 292 GLU A O 1
ATOM 2369 N N . LEU A 1 293 ? -6.332 -24.695 -8.032 1.00 89.50 293 LEU A N 1
ATOM 2370 C CA . LEU A 1 293 ? -6.639 -26.122 -8.136 1.00 89.50 293 LEU A CA 1
ATOM 2371 C C . LEU A 1 293 ? -7.101 -26.676 -6.779 1.00 89.50 293 LEU A C 1
ATOM 2373 O O . LEU A 1 293 ? -8.155 -27.313 -6.708 1.00 89.50 293 LEU A O 1
ATOM 2377 N N . CYS A 1 294 ? -6.381 -26.356 -5.696 1.00 88.06 294 CYS A N 1
ATOM 2378 C CA . CYS A 1 294 ? -6.804 -26.672 -4.330 1.00 88.06 294 CYS A CA 1
ATOM 2379 C C . CYS A 1 294 ? -8.187 -26.073 -4.009 1.00 88.06 294 CYS A C 1
ATOM 2381 O O . CYS A 1 294 ? -9.074 -26.798 -3.555 1.00 88.06 294 CYS A O 1
ATOM 2383 N N . TYR A 1 295 ? -8.406 -24.785 -4.299 1.00 90.38 295 TYR A N 1
ATOM 2384 C CA . TYR A 1 295 ? -9.663 -24.084 -4.002 1.00 90.38 295 TYR A CA 1
ATOM 2385 C C . TYR A 1 295 ? -10.860 -24.679 -4.763 1.00 90.38 295 TYR A C 1
ATOM 2387 O O . TYR A 1 295 ? -11.902 -24.965 -4.166 1.00 90.38 295 TYR A O 1
ATOM 2395 N N . ARG A 1 296 ? -10.704 -24.940 -6.070 1.00 91.19 296 ARG A N 1
ATOM 2396 C CA . ARG A 1 296 ? -11.724 -25.587 -6.915 1.00 91.19 296 ARG A CA 1
ATOM 2397 C C . ARG A 1 296 ? -12.043 -27.003 -6.428 1.00 91.19 296 ARG A C 1
ATOM 2399 O O . ARG A 1 296 ? -13.217 -27.354 -6.320 1.00 91.19 296 ARG A O 1
ATOM 2406 N N . SER A 1 297 ? -11.020 -27.787 -6.079 1.00 88.88 297 SER A N 1
ATOM 2407 C CA . SER A 1 297 ? -11.174 -29.148 -5.550 1.00 88.88 297 SER A CA 1
ATOM 2408 C C . SER A 1 297 ? -11.964 -29.168 -4.235 1.00 88.88 297 SER A C 1
ATOM 2410 O O . SER A 1 297 ? -12.969 -29.878 -4.142 1.00 88.88 297 SER A O 1
ATOM 2412 N N . LEU A 1 298 ? -11.596 -28.333 -3.256 1.00 87.25 298 LEU A N 1
ATOM 2413 C CA . LEU A 1 298 ? -12.305 -28.209 -1.974 1.00 87.25 298 LEU A CA 1
ATOM 2414 C C . LEU A 1 298 ? -13.764 -27.775 -2.170 1.00 87.25 298 LEU A C 1
ATOM 2416 O O . LEU A 1 298 ? -14.674 -28.414 -1.643 1.00 87.25 298 LEU A O 1
ATOM 2420 N N . CYS A 1 299 ? -14.006 -26.752 -2.997 1.00 88.50 299 CYS A N 1
ATOM 2421 C CA . CYS A 1 299 ? -15.359 -26.310 -3.336 1.00 88.50 299 CYS A CA 1
ATOM 2422 C C . CYS A 1 299 ? -16.200 -27.429 -3.975 1.00 88.50 299 CYS A C 1
ATOM 2424 O O . CYS A 1 299 ? -17.368 -27.585 -3.622 1.00 88.50 299 CYS A O 1
ATOM 2426 N N . SER A 1 300 ? -15.616 -28.233 -4.872 1.00 87.94 300 SER A N 1
ATOM 2427 C CA . SER A 1 300 ? -16.304 -29.373 -5.502 1.00 87.94 300 SER A CA 1
ATOM 2428 C C . SER A 1 300 ? -16.536 -30.561 -4.556 1.00 87.94 300 SER A C 1
ATOM 2430 O O . SER A 1 300 ? -17.481 -31.321 -4.754 1.00 87.94 300 SER A O 1
ATOM 2432 N N . SER A 1 301 ? -15.716 -30.688 -3.507 1.00 85.69 301 SER A N 1
ATOM 2433 C CA . SER A 1 301 ? -15.825 -31.732 -2.473 1.00 85.69 301 SER A CA 1
ATOM 2434 C C . SER A 1 301 ? -16.878 -31.406 -1.402 1.00 85.69 301 SER A C 1
ATOM 2436 O O . SER A 1 301 ? -17.295 -32.291 -0.659 1.00 85.69 301 SER A O 1
ATOM 2438 N N . GLY A 1 302 ? -17.325 -30.146 -1.330 1.00 84.44 302 GLY A N 1
ATOM 2439 C CA . GLY A 1 302 ? -18.242 -29.627 -0.308 1.00 84.44 302 GLY A CA 1
ATOM 2440 C C . GLY A 1 302 ? -17.551 -28.820 0.799 1.00 84.44 302 GLY A C 1
ATOM 2441 O O . GLY A 1 302 ? -18.212 -28.049 1.494 1.00 84.44 302 GLY A O 1
ATOM 2442 N N . ASP A 1 303 ? -16.222 -28.892 0.898 1.00 87.94 303 ASP A N 1
ATOM 2443 C CA . ASP A 1 303 ? -15.381 -28.228 1.908 1.00 87.94 303 ASP A CA 1
ATOM 2444 C C . ASP A 1 303 ? -15.155 -26.727 1.639 1.00 87.94 303 ASP A C 1
ATOM 2446 O O . ASP A 1 303 ? -14.140 -26.138 2.020 1.00 87.94 303 ASP A O 1
ATOM 2450 N N . ARG A 1 304 ? -16.127 -26.068 0.997 1.00 86.50 304 ARG A N 1
ATOM 2451 C CA . ARG A 1 304 ? -16.080 -24.633 0.694 1.00 86.50 304 ARG A CA 1
ATOM 2452 C C . ARG A 1 304 ? -15.787 -23.748 1.924 1.00 86.50 304 ARG A C 1
ATOM 2454 O O . ARG A 1 304 ? -14.999 -22.825 1.761 1.00 86.50 304 ARG A O 1
ATOM 2461 N N . PRO A 1 305 ? -16.310 -24.004 3.143 1.00 88.69 305 PRO A N 1
ATOM 2462 C CA . PRO A 1 305 ? -15.950 -23.208 4.324 1.00 88.69 305 PRO A CA 1
ATOM 2463 C C . PRO A 1 305 ? -14.468 -23.284 4.724 1.00 88.69 305 PRO A C 1
ATOM 2465 O O . PRO A 1 305 ? -13.995 -22.401 5.431 1.00 88.69 305 PRO A O 1
ATOM 2468 N N . ILE A 1 306 ? -13.738 -24.319 4.289 1.00 86.00 306 ILE A N 1
ATOM 2469 C CA . ILE A 1 306 ? -12.283 -24.432 4.473 1.00 86.00 306 ILE A CA 1
ATOM 2470 C C . ILE A 1 306 ? -11.564 -23.660 3.356 1.00 86.00 306 ILE A C 1
ATOM 2472 O O . ILE A 1 306 ? -10.615 -22.924 3.615 1.00 86.00 306 ILE A O 1
ATOM 2476 N N . ALA A 1 307 ? -12.056 -23.774 2.118 1.00 86.62 307 ALA A N 1
ATOM 2477 C CA . ALA A 1 307 ? -11.531 -23.048 0.962 1.00 86.62 307 ALA A CA 1
ATOM 2478 C C . ALA A 1 307 ? -11.663 -21.518 1.106 1.00 86.62 307 ALA A C 1
ATOM 2480 O O . ALA A 1 307 ? -10.709 -20.798 0.829 1.00 86.62 307 ALA A O 1
ATOM 2481 N N . ASP A 1 308 ? -12.814 -21.036 1.589 1.00 90.50 308 ASP A N 1
ATOM 2482 C CA . ASP A 1 308 ? -13.122 -19.616 1.829 1.00 90.50 308 ASP A CA 1
ATOM 2483 C C . ASP A 1 308 ? -12.435 -19.037 3.092 1.00 90.50 308 ASP A C 1
ATOM 2485 O O . ASP A 1 308 ? -12.663 -17.877 3.438 1.00 90.50 308 ASP A O 1
ATOM 2489 N N . GLY A 1 309 ? -11.598 -19.829 3.776 1.00 90.44 309 GLY A N 1
ATOM 2490 C CA . GLY A 1 309 ? -10.759 -19.407 4.900 1.00 90.44 309 GLY A CA 1
ATOM 2491 C C . GLY A 1 309 ? -9.345 -18.989 4.475 1.00 90.44 309 GLY A C 1
ATOM 2492 O O . GLY A 1 309 ? -9.154 -18.187 3.561 1.00 90.44 309 GLY A O 1
ATOM 2493 N N . THR A 1 310 ? -8.331 -19.558 5.131 1.00 88.19 310 THR A N 1
ATOM 2494 C CA . THR A 1 310 ? -6.907 -19.207 4.956 1.00 88.19 310 THR A CA 1
ATOM 2495 C C . THR A 1 310 ? -6.387 -19.382 3.527 1.00 88.19 310 THR A C 1
ATOM 2497 O O . THR A 1 310 ? -5.509 -18.626 3.113 1.00 88.19 310 THR A O 1
ATOM 2500 N N . LEU A 1 311 ? -6.948 -20.309 2.740 1.00 89.31 311 LEU A N 1
ATOM 2501 C CA . LEU A 1 311 ? -6.626 -20.452 1.315 1.00 89.31 311 LEU A CA 1
ATOM 2502 C C . LEU A 1 311 ? -7.132 -19.264 0.479 1.00 89.31 311 LEU A C 1
ATOM 2504 O O . LEU A 1 311 ? -6.397 -18.776 -0.377 1.00 89.31 311 LEU A O 1
ATOM 2508 N N . LEU A 1 312 ? -8.351 -18.774 0.723 1.00 91.25 312 LEU A N 1
ATOM 2509 C CA . LEU A 1 312 ? -8.899 -17.608 0.023 1.00 91.25 312 LEU A CA 1
ATOM 2510 C C . LEU A 1 312 ? -8.148 -16.323 0.393 1.00 91.25 312 LEU A C 1
ATOM 2512 O O . LEU A 1 312 ? -7.877 -15.501 -0.481 1.00 91.25 312 LEU A O 1
ATOM 2516 N N . ASP A 1 313 ? -7.761 -16.161 1.658 1.00 90.94 313 ASP A N 1
ATOM 2517 C CA . ASP A 1 313 ? -6.926 -15.031 2.076 1.00 90.94 313 ASP A CA 1
ATOM 2518 C C . ASP A 1 313 ? -5.512 -15.103 1.481 1.00 90.94 313 ASP A C 1
ATOM 2520 O O . ASP A 1 313 ? -4.973 -14.075 1.068 1.00 90.94 313 ASP A O 1
ATOM 2524 N N . PHE A 1 314 ? -4.941 -16.303 1.331 1.00 90.25 314 PHE A N 1
ATOM 2525 C CA . PHE A 1 314 ? -3.669 -16.493 0.631 1.00 90.25 314 PHE A CA 1
ATOM 2526 C C . PHE A 1 314 ? -3.782 -16.177 -0.868 1.00 90.25 314 PHE A C 1
ATOM 2528 O O . PHE A 1 314 ? -2.975 -15.409 -1.385 1.00 90.25 314 PHE A O 1
ATOM 2535 N N . LEU A 1 315 ? -4.823 -16.670 -1.554 1.00 89.50 315 LEU A N 1
ATOM 2536 C CA . LEU A 1 315 ? -5.116 -16.321 -2.952 1.00 89.50 315 LEU A CA 1
ATOM 2537 C C . LEU A 1 315 ? -5.229 -14.800 -3.134 1.00 89.50 315 LEU A C 1
ATOM 2539 O O . LEU A 1 315 ? -4.546 -14.235 -3.983 1.00 89.50 315 LEU A O 1
ATOM 2543 N N . ARG A 1 316 ? -5.995 -14.112 -2.273 1.00 89.25 316 ARG A N 1
ATOM 2544 C CA . ARG A 1 316 ? -6.099 -12.641 -2.267 1.00 89.25 316 ARG A CA 1
ATOM 2545 C C . ARG A 1 316 ? -4.742 -11.959 -2.097 1.00 89.25 316 ARG A C 1
ATOM 2547 O O . ARG A 1 316 ? -4.470 -10.978 -2.783 1.00 89.25 316 ARG A O 1
ATOM 2554 N N . GLN A 1 317 ? -3.886 -12.453 -1.203 1.00 87.50 317 GLN A N 1
ATOM 2555 C CA . GLN A 1 317 ? -2.548 -11.897 -0.975 1.00 87.50 317 GLN A CA 1
ATOM 2556 C C . GLN A 1 317 ? -1.607 -12.118 -2.166 1.00 87.50 317 GLN A C 1
ATOM 2558 O O . GLN A 1 317 ? -0.809 -11.232 -2.470 1.00 87.50 317 GLN A O 1
ATOM 2563 N N . VAL A 1 318 ? -1.697 -13.253 -2.864 1.00 86.94 318 VAL A N 1
ATOM 2564 C CA . VAL A 1 318 ? -0.935 -13.487 -4.102 1.00 86.94 318 VAL A CA 1
ATOM 2565 C C . VAL A 1 318 ? -1.446 -12.581 -5.225 1.00 86.94 318 VAL A C 1
ATOM 2567 O O . VAL A 1 318 ? -0.640 -11.907 -5.861 1.00 86.94 318 VAL A O 1
ATOM 2570 N N . SER A 1 319 ? -2.765 -12.453 -5.408 1.00 84.56 319 SER A N 1
ATOM 2571 C CA . SER A 1 319 ? -3.354 -11.550 -6.410 1.00 84.56 319 SER A CA 1
ATOM 2572 C C . SER A 1 319 ? -3.089 -10.061 -6.138 1.00 84.56 319 SER A C 1
ATOM 2574 O O . SER A 1 319 ? -2.957 -9.288 -7.081 1.00 84.56 319 SER A O 1
ATOM 2576 N N . THR A 1 320 ? -3.006 -9.645 -4.867 1.00 78.69 320 THR A N 1
ATOM 2577 C CA . THR A 1 320 ? -2.787 -8.234 -4.481 1.00 78.69 320 THR A CA 1
ATOM 2578 C C . THR A 1 320 ? -1.316 -7.827 -4.578 1.00 78.69 320 THR A C 1
ATOM 2580 O O . THR A 1 320 ? -1.009 -6.750 -5.079 1.00 78.69 320 THR A O 1
ATOM 2583 N N . PHE A 1 321 ? -0.401 -8.665 -4.079 1.00 77.31 321 PHE A N 1
ATOM 2584 C CA . PHE A 1 321 ? 1.012 -8.300 -3.905 1.00 77.31 321 PHE A CA 1
ATOM 2585 C C . PHE A 1 321 ? 1.946 -8.925 -4.956 1.00 77.31 321 PHE A C 1
ATOM 2587 O O . PHE A 1 321 ? 3.060 -8.435 -5.166 1.00 77.31 321 PHE A O 1
ATOM 2594 N N . GLY A 1 322 ? 1.502 -9.985 -5.639 1.00 84.31 322 GLY A N 1
ATOM 2595 C CA . GLY A 1 322 ? 2.277 -10.708 -6.644 1.00 84.31 322 GLY A CA 1
ATOM 2596 C C . GLY A 1 322 ? 3.629 -11.216 -6.132 1.00 84.31 322 GLY A C 1
ATOM 2597 O O . GLY A 1 322 ? 3.926 -11.238 -4.939 1.00 84.31 322 GLY A O 1
ATOM 2598 N N . LEU A 1 323 ? 4.513 -11.583 -7.056 1.00 81.00 323 LEU A N 1
ATOM 2599 C CA . LEU A 1 323 ? 5.857 -12.063 -6.710 1.00 81.00 323 LEU A CA 1
ATOM 2600 C C . LEU A 1 323 ? 6.824 -10.953 -6.254 1.00 81.00 323 LEU A C 1
ATOM 2602 O O . LEU A 1 323 ? 7.967 -11.264 -5.929 1.00 81.00 323 LEU A O 1
ATOM 2606 N N . SER A 1 324 ? 6.390 -9.686 -6.223 1.00 67.12 324 SER A N 1
ATOM 2607 C CA . SER A 1 324 ? 7.251 -8.502 -6.037 1.00 67.12 324 SER A CA 1
ATOM 2608 C C . SER A 1 324 ? 6.902 -7.640 -4.810 1.00 67.12 324 SER A C 1
ATOM 2610 O O . SER A 1 324 ? 7.661 -6.731 -4.496 1.00 67.12 324 SER A O 1
ATOM 2612 N N . LEU A 1 325 ? 5.796 -7.906 -4.097 1.00 71.25 325 LEU A N 1
ATOM 2613 C CA . LEU A 1 325 ? 5.161 -7.062 -3.058 1.00 71.25 325 LEU A CA 1
ATOM 2614 C C . LEU A 1 325 ? 4.664 -5.686 -3.516 1.00 71.25 325 LEU A C 1
ATOM 2616 O O . LEU A 1 325 ? 3.517 -5.333 -3.257 1.00 71.25 325 LEU A O 1
ATOM 2620 N N . VAL A 1 326 ? 5.538 -4.899 -4.136 1.00 63.91 326 VAL A N 1
ATOM 2621 C CA . VAL A 1 326 ? 5.268 -3.559 -4.660 1.00 63.91 326 VAL A CA 1
ATOM 2622 C C . VAL A 1 326 ? 5.902 -3.429 -6.038 1.00 63.91 326 VAL A C 1
ATOM 2624 O O . VAL A 1 326 ? 6.901 -4.083 -6.341 1.00 63.91 326 VAL A O 1
ATOM 2627 N N . ARG A 1 327 ? 5.318 -2.578 -6.877 1.00 57.12 327 ARG A N 1
ATOM 2628 C CA . ARG A 1 327 ? 5.878 -2.206 -8.177 1.00 57.12 327 ARG A CA 1
ATOM 2629 C C . ARG A 1 327 ? 6.719 -0.944 -8.014 1.00 57.12 327 ARG A C 1
ATOM 2631 O O . ARG A 1 327 ? 6.353 -0.071 -7.230 1.00 57.12 327 ARG A O 1
ATOM 2638 N N . LEU A 1 328 ? 7.842 -0.862 -8.725 1.00 44.91 328 LEU A N 1
ATOM 2639 C CA . LEU A 1 328 ? 8.703 0.322 -8.714 1.00 44.91 328 LEU A CA 1
ATOM 2640 C C . LEU A 1 328 ? 8.426 1.214 -9.934 1.00 44.91 328 LEU A C 1
ATOM 2642 O O . LEU A 1 328 ? 8.372 0.715 -11.062 1.00 44.91 328 LEU A O 1
ATOM 2646 N N . ASP A 1 329 ? 8.305 2.519 -9.683 1.00 43.50 329 ASP A N 1
ATOM 2647 C CA . ASP A 1 329 ? 8.186 3.580 -10.688 1.00 43.50 329 ASP A CA 1
ATOM 2648 C C . ASP A 1 329 ? 9.514 4.355 -10.822 1.00 43.50 329 ASP A C 1
ATOM 2650 O O . ASP A 1 329 ? 10.297 4.436 -9.872 1.00 43.50 329 ASP A O 1
ATOM 2654 N N . ILE A 1 330 ? 9.786 4.919 -12.005 1.00 42.97 330 ILE A N 1
ATOM 2655 C CA . ILE A 1 330 ? 11.087 5.518 -12.387 1.00 42.97 330 ILE A CA 1
ATOM 2656 C C . ILE A 1 330 ? 10.875 6.922 -13.000 1.00 42.97 330 ILE A C 1
ATOM 2658 O O . ILE A 1 330 ? 9.882 7.115 -13.699 1.00 42.97 330 ILE A O 1
ATOM 2662 N N . ARG A 1 331 ? 11.777 7.893 -12.740 1.00 41.59 331 ARG A N 1
ATOM 2663 C CA . ARG A 1 331 ? 11.625 9.342 -13.051 1.00 41.59 331 ARG A CA 1
ATOM 2664 C C . ARG A 1 331 ? 12.817 9.951 -13.811 1.00 41.59 331 ARG A C 1
ATOM 2666 O O . ARG A 1 331 ? 13.950 9.770 -13.374 1.00 41.59 331 ARG A O 1
ATOM 2673 N N . GLN A 1 332 ? 12.560 10.724 -14.883 1.00 41.19 332 GLN A N 1
ATOM 2674 C CA . GLN A 1 332 ? 13.579 11.486 -15.645 1.00 41.19 332 GLN A CA 1
ATOM 2675 C C . GLN A 1 332 ? 12.993 12.648 -16.501 1.00 41.19 332 GLN A C 1
ATOM 2677 O O . GLN A 1 332 ? 11.779 12.697 -16.707 1.00 41.19 332 GLN A O 1
ATOM 2682 N N . GLU A 1 333 ? 13.854 13.585 -16.947 1.00 40.16 333 GLU A N 1
ATOM 2683 C CA . GLU A 1 333 ? 13.605 14.966 -17.470 1.00 40.16 333 GLU A CA 1
ATOM 2684 C C . GLU A 1 333 ? 14.855 15.373 -18.342 1.00 40.16 333 GLU A C 1
ATOM 2686 O O . GLU A 1 333 ? 15.903 14.772 -18.111 1.00 40.16 333 GLU A O 1
ATOM 2691 N N . ASP A 1 334 ? 14.977 16.299 -19.325 1.00 43.88 334 ASP A N 1
ATOM 2692 C CA . ASP A 1 334 ? 14.138 17.194 -20.176 1.00 43.88 334 ASP A CA 1
ATOM 2693 C C . ASP A 1 334 ? 14.956 17.657 -21.451 1.00 43.88 334 ASP A C 1
ATOM 2695 O O . ASP A 1 334 ? 16.184 17.676 -21.393 1.00 43.88 334 ASP A O 1
ATOM 2699 N N . TRP A 1 335 ? 14.325 18.038 -22.589 1.00 38.78 335 TRP A N 1
ATOM 2700 C CA . TRP A 1 335 ? 14.887 18.804 -23.751 1.00 38.78 335 TRP A CA 1
ATOM 2701 C C . TRP A 1 335 ? 13.762 19.597 -24.486 1.00 38.78 335 TRP A C 1
ATOM 2703 O O . TRP A 1 335 ? 12.609 19.171 -24.519 1.00 38.78 335 TRP A O 1
ATOM 2713 N N . SER A 1 336 ? 14.101 20.653 -25.246 1.00 53.47 336 SER A N 1
ATOM 2714 C CA . SER A 1 336 ? 13.133 21.481 -26.006 1.00 53.47 336 SER A CA 1
ATOM 2715 C C . SER A 1 336 ? 12.290 20.752 -27.080 1.00 53.47 336 SER A C 1
ATOM 2717 O O . SER A 1 336 ? 12.736 19.806 -27.725 1.00 53.47 336 SER A O 1
ATOM 2719 N N . GLU A 1 337 ? 11.052 21.229 -27.278 1.00 54.75 337 GLU A N 1
ATOM 2720 C CA . GLU A 1 337 ? 9.903 20.453 -27.786 1.00 54.75 337 GLU A CA 1
ATOM 2721 C C . GLU A 1 337 ? 9.837 20.196 -29.309 1.00 54.75 337 GLU A C 1
ATOM 2723 O O . GLU A 1 337 ? 9.829 19.047 -29.755 1.00 54.75 337 GLU A O 1
ATOM 2728 N N . GLU A 1 338 ? 9.718 21.240 -30.134 1.00 54.09 338 GLU A N 1
ATOM 2729 C CA . GLU A 1 338 ? 9.111 21.120 -31.478 1.00 54.09 338 GLU A CA 1
ATOM 2730 C C . GLU A 1 338 ? 9.926 20.217 -32.418 1.00 54.09 338 GLU A C 1
ATOM 2732 O O . GLU A 1 338 ? 9.401 19.306 -33.061 1.00 54.09 338 GLU A O 1
ATOM 2737 N N . ARG A 1 339 ? 11.249 20.415 -32.419 1.00 52.75 339 ARG A N 1
ATOM 2738 C CA . ARG A 1 339 ? 12.215 19.629 -33.201 1.00 52.75 339 ARG A CA 1
ATOM 2739 C C . ARG A 1 339 ? 12.361 18.186 -32.697 1.00 52.75 339 ARG A C 1
ATOM 2741 O O . ARG A 1 339 ? 12.809 17.317 -33.443 1.00 52.75 339 ARG A O 1
ATOM 2748 N N . ARG A 1 340 ? 11.991 17.934 -31.439 1.00 56.81 340 ARG A N 1
ATOM 2749 C CA . ARG A 1 340 ? 12.023 16.620 -30.782 1.00 56.81 340 ARG A CA 1
ATOM 2750 C C . ARG A 1 340 ? 10.876 15.757 -31.303 1.00 56.81 340 ARG A C 1
ATOM 2752 O O . ARG A 1 340 ? 11.112 14.622 -31.699 1.00 56.81 340 ARG A O 1
ATOM 2759 N N . GLN A 1 341 ? 9.662 16.313 -31.389 1.00 59.75 341 GLN A N 1
ATOM 2760 C CA . GLN A 1 341 ? 8.471 15.592 -31.865 1.00 59.75 341 GLN A CA 1
ATOM 2761 C C . GLN A 1 341 ? 8.644 15.058 -33.289 1.00 59.75 341 GLN A C 1
ATOM 2763 O O . GLN A 1 341 ? 8.440 13.867 -33.515 1.00 59.75 341 GLN A O 1
ATOM 2768 N N . GLU A 1 342 ? 9.059 15.900 -34.241 1.00 62.62 342 GLU A N 1
ATOM 2769 C CA . GLU A 1 342 ? 9.229 15.475 -35.639 1.00 62.62 342 GLU A CA 1
ATOM 2770 C C . GLU A 1 342 ? 10.261 14.349 -35.791 1.00 62.62 342 GLU A C 1
ATOM 2772 O O . GLU A 1 342 ? 10.034 13.396 -36.539 1.00 62.62 342 GLU A O 1
ATOM 2777 N N . TRP A 1 343 ? 11.373 14.427 -35.052 1.00 62.00 343 TRP A N 1
ATOM 2778 C CA . TRP A 1 343 ? 12.440 13.430 -35.105 1.00 62.00 343 TRP A CA 1
ATOM 2779 C C . TRP A 1 343 ? 12.040 12.105 -34.437 1.00 62.00 343 TRP A C 1
ATOM 2781 O O . TRP A 1 343 ? 12.176 11.046 -35.051 1.00 62.00 343 TRP A O 1
ATOM 2791 N N . LEU A 1 344 ? 11.459 12.148 -33.233 1.00 58.94 344 LEU A N 1
ATOM 2792 C CA . LEU A 1 344 ? 10.975 10.955 -32.524 1.00 58.94 344 LEU A CA 1
ATOM 2793 C C . LEU A 1 344 ? 9.909 10.208 -33.330 1.00 58.94 344 LEU A C 1
ATOM 2795 O O . LEU A 1 344 ? 9.964 8.987 -33.454 1.00 58.94 344 LEU A O 1
ATOM 2799 N N . LEU A 1 345 ? 8.963 10.936 -33.932 1.00 63.88 345 LEU A N 1
ATOM 2800 C CA . LEU A 1 345 ? 7.911 10.359 -34.771 1.00 63.88 345 LEU A CA 1
ATOM 2801 C C . LEU A 1 345 ? 8.438 9.801 -36.101 1.00 63.88 345 LEU A C 1
ATOM 2803 O O . LEU A 1 345 ? 7.730 9.029 -36.750 1.00 63.88 345 LEU A O 1
ATOM 2807 N N . ALA A 1 346 ? 9.632 10.190 -36.549 1.00 62.00 346 ALA A N 1
ATOM 2808 C CA . ALA A 1 346 ? 10.298 9.547 -37.678 1.00 62.00 346 ALA A CA 1
ATOM 2809 C C . ALA A 1 346 ? 10.979 8.242 -37.231 1.00 62.00 346 ALA A C 1
ATOM 2811 O O . ALA A 1 346 ? 10.747 7.193 -37.833 1.00 62.00 346 ALA A O 1
ATOM 2812 N N . GLU A 1 347 ? 11.743 8.278 -36.137 1.00 63.41 347 GLU A N 1
ATOM 2813 C CA . GLU A 1 347 ? 12.536 7.133 -35.674 1.00 63.41 347 GLU A CA 1
ATOM 2814 C C . GLU A 1 347 ? 11.675 6.008 -35.066 1.00 63.41 347 GLU A C 1
ATOM 2816 O O . GLU A 1 347 ? 11.943 4.827 -35.303 1.00 63.41 347 GLU A O 1
ATOM 2821 N N . LEU A 1 348 ? 10.563 6.345 -34.396 1.00 60.31 348 LEU A N 1
ATOM 2822 C CA . LEU A 1 348 ? 9.545 5.384 -33.940 1.00 60.31 348 LEU A CA 1
ATOM 2823 C C . LEU A 1 348 ? 8.873 4.623 -35.098 1.00 60.31 348 LEU A C 1
ATOM 2825 O O . LEU A 1 348 ? 8.446 3.484 -34.915 1.00 60.31 348 LEU A O 1
ATOM 2829 N N . ARG A 1 349 ? 8.826 5.206 -36.305 1.00 65.19 349 ARG A N 1
ATOM 2830 C CA . ARG A 1 349 ? 8.375 4.523 -37.536 1.00 65.19 349 ARG A CA 1
ATOM 2831 C C . ARG A 1 349 ? 9.519 3.834 -38.294 1.00 65.19 349 ARG A C 1
ATOM 2833 O O . ARG A 1 349 ? 9.267 3.013 -39.177 1.00 65.19 349 ARG A O 1
ATOM 2840 N N . GLY A 1 350 ? 10.770 4.119 -37.937 1.00 62.38 350 GLY A N 1
ATOM 2841 C CA . GLY A 1 350 ? 11.948 3.395 -38.400 1.00 62.38 350 GLY A CA 1
ATOM 2842 C C . GLY A 1 350 ? 12.065 1.999 -37.776 1.00 62.38 350 GLY A C 1
ATOM 2843 O O . GLY A 1 350 ? 11.622 1.761 -36.656 1.00 62.38 350 GLY A O 1
ATOM 2844 N N . LYS A 1 351 ? 12.702 1.072 -38.507 1.00 57.91 351 LYS A N 1
ATOM 2845 C CA . LYS A 1 351 ? 13.133 -0.259 -38.015 1.00 57.91 351 LYS A CA 1
ATOM 2846 C C . LYS A 1 351 ? 14.658 -0.365 -37.861 1.00 57.91 351 LYS A C 1
ATOM 2848 O O . LYS A 1 351 ? 15.212 -1.462 -37.849 1.00 57.91 351 LYS A O 1
ATOM 2853 N N . ARG A 1 352 ? 15.347 0.775 -37.854 1.00 58.03 352 ARG A N 1
ATOM 2854 C CA . ARG A 1 352 ? 16.800 0.865 -37.727 1.00 58.03 352 ARG A CA 1
ATOM 2855 C C . ARG A 1 352 ? 17.149 0.960 -36.235 1.00 58.03 352 ARG A C 1
ATOM 2857 O O . ARG A 1 352 ? 16.514 1.764 -35.566 1.00 58.03 352 ARG A O 1
ATOM 2864 N N . PRO A 1 353 ? 18.150 0.216 -35.731 1.00 57.31 353 PRO A N 1
ATOM 2865 C CA . PRO A 1 353 ? 18.691 0.461 -34.400 1.00 57.31 353 PRO A CA 1
ATOM 2866 C C . PRO A 1 353 ? 19.283 1.872 -34.314 1.00 57.31 353 PRO A C 1
ATOM 2868 O O . PRO A 1 353 ? 20.122 2.249 -35.141 1.00 57.31 353 PRO A O 1
ATOM 2871 N N . LEU A 1 354 ? 18.840 2.638 -33.322 1.00 61.41 354 LEU A N 1
ATOM 2872 C CA . LEU A 1 354 ? 19.247 4.021 -33.088 1.00 61.41 354 LEU A CA 1
ATOM 2873 C C . LEU A 1 354 ? 20.682 4.110 -32.552 1.00 61.41 354 LEU A C 1
ATOM 2875 O O . LEU A 1 354 ? 21.440 5.009 -32.920 1.00 61.41 354 LEU A O 1
ATOM 2879 N N . PHE A 1 355 ? 21.062 3.163 -31.694 1.00 58.09 355 PHE A N 1
ATOM 2880 C CA . PHE A 1 355 ? 22.371 3.126 -31.051 1.00 58.09 355 PHE A CA 1
ATOM 2881 C C . PHE A 1 355 ? 23.361 2.238 -31.815 1.00 58.09 355 PHE A C 1
ATOM 2883 O O . PHE A 1 355 ? 23.070 1.093 -32.159 1.00 58.09 355 PHE A O 1
ATOM 2890 N N . GLY A 1 356 ? 24.567 2.763 -32.042 1.00 53.66 356 GLY A N 1
ATOM 2891 C CA . GLY A 1 356 ? 25.741 1.950 -32.359 1.00 53.66 356 GLY A CA 1
ATOM 2892 C C . GLY A 1 356 ? 26.400 1.425 -31.081 1.00 53.66 356 GLY A C 1
ATOM 2893 O O . GLY A 1 356 ? 26.238 2.018 -30.016 1.00 53.66 356 GLY A O 1
ATOM 2894 N N . LEU A 1 357 ? 27.173 0.341 -31.193 1.00 53.72 357 LEU A N 1
ATOM 2895 C CA . LEU A 1 357 ? 27.910 -0.244 -30.060 1.00 53.72 357 LEU A CA 1
ATOM 2896 C C . LEU A 1 357 ? 28.904 0.751 -29.429 1.00 53.72 357 LEU A C 1
ATOM 2898 O O . LEU A 1 357 ? 29.047 0.779 -28.211 1.00 53.72 357 LEU A O 1
ATOM 2902 N N . ASP A 1 358 ? 29.521 1.607 -30.248 1.00 57.03 358 ASP A N 1
ATOM 2903 C CA . ASP A 1 358 ? 30.525 2.599 -29.840 1.00 57.03 358 ASP A CA 1
ATOM 2904 C C . ASP A 1 358 ? 29.920 3.985 -29.516 1.00 57.03 358 ASP A C 1
ATOM 2906 O O . ASP A 1 358 ? 30.504 5.020 -29.841 1.00 57.03 358 ASP A O 1
ATOM 2910 N N . LEU A 1 359 ? 28.722 4.042 -28.917 1.00 61.50 359 LEU A N 1
ATOM 2911 C CA . LEU A 1 359 ? 28.118 5.313 -28.496 1.00 61.50 359 LEU A CA 1
ATOM 2912 C C . LEU A 1 359 ? 28.911 5.924 -27.316 1.00 61.50 359 LEU A C 1
ATOM 2914 O O . LEU A 1 359 ? 28.951 5.314 -26.245 1.00 61.50 359 LEU A O 1
ATOM 2918 N N . PRO A 1 360 ? 29.488 7.137 -27.440 1.00 59.84 360 PRO A N 1
ATOM 2919 C CA . PRO A 1 360 ? 30.122 7.807 -26.309 1.00 59.84 360 PRO A CA 1
ATOM 2920 C C . PRO A 1 360 ? 29.050 8.280 -25.315 1.00 59.84 360 PRO A C 1
ATOM 2922 O O . PRO A 1 360 ? 28.298 9.213 -25.596 1.00 59.84 360 PRO A O 1
ATOM 2925 N N . LYS A 1 361 ? 28.979 7.631 -24.149 1.00 65.50 361 LYS A N 1
ATOM 2926 C CA . LYS A 1 361 ? 28.062 7.989 -23.058 1.00 65.50 361 LYS A CA 1
ATOM 2927 C C . LYS A 1 361 ? 28.735 8.953 -22.069 1.00 65.50 361 LYS A C 1
ATOM 2929 O O . LYS A 1 361 ? 29.892 8.748 -21.705 1.00 65.50 361 LYS A O 1
ATOM 2934 N N . THR A 1 362 ? 28.006 9.962 -21.592 1.00 64.62 362 THR A N 1
ATOM 2935 C CA . THR A 1 362 ? 28.299 10.612 -20.299 1.00 64.62 362 THR A CA 1
ATOM 2936 C C . THR A 1 362 ? 27.811 9.721 -19.152 1.00 64.62 362 THR A C 1
ATOM 2938 O O . THR A 1 362 ? 27.099 8.748 -19.393 1.00 64.62 362 THR A O 1
ATOM 2941 N N . GLU A 1 363 ? 28.165 10.047 -17.908 1.00 56.97 363 GLU A N 1
ATOM 2942 C CA . GLU A 1 363 ? 27.688 9.329 -16.714 1.00 56.97 363 GLU A CA 1
ATOM 2943 C C . GLU A 1 363 ? 26.148 9.342 -16.622 1.00 56.97 363 GLU A C 1
ATOM 2945 O O . GLU A 1 363 ? 25.528 8.295 -16.473 1.00 56.97 363 GLU A O 1
ATOM 2950 N N . GLU A 1 364 ? 25.524 10.496 -16.881 1.00 49.84 364 GLU A N 1
ATOM 2951 C CA . GLU A 1 364 ? 24.064 10.660 -16.971 1.00 49.84 364 GLU A CA 1
ATOM 2952 C C . GLU A 1 364 ? 23.440 9.800 -18.090 1.00 49.84 364 GLU A C 1
ATOM 2954 O O . GLU A 1 364 ? 22.443 9.118 -17.876 1.00 49.84 364 GLU A O 1
ATOM 2959 N N . ILE A 1 365 ? 24.038 9.777 -19.290 1.00 65.19 365 ILE A N 1
ATOM 2960 C CA . ILE A 1 365 ? 23.542 8.969 -20.423 1.00 65.19 365 ILE A CA 1
ATOM 2961 C C . ILE A 1 365 ? 23.755 7.465 -20.173 1.00 65.19 365 ILE A C 1
ATOM 2963 O O . ILE A 1 365 ? 22.984 6.640 -20.670 1.00 65.19 365 ILE A O 1
ATOM 2967 N N . ALA A 1 366 ? 24.785 7.087 -19.413 1.00 67.62 366 ALA A N 1
ATOM 2968 C CA . ALA A 1 366 ? 24.970 5.715 -18.958 1.00 67.62 366 ALA A CA 1
ATOM 2969 C C . ALA A 1 366 ? 23.849 5.304 -18.000 1.00 67.62 366 ALA A C 1
ATOM 2971 O O . ALA A 1 366 ? 23.195 4.304 -18.276 1.00 67.62 366 ALA A O 1
ATOM 2972 N N . ASP A 1 367 ? 23.559 6.111 -16.978 1.00 66.75 367 ASP A N 1
ATOM 2973 C CA . ASP A 1 367 ? 22.496 5.853 -15.999 1.00 66.75 367 ASP A CA 1
ATOM 2974 C C . ASP A 1 367 ? 21.105 5.703 -16.652 1.00 66.75 367 ASP A C 1
ATOM 2976 O O . ASP A 1 367 ? 20.396 4.732 -16.377 1.00 66.75 367 ASP A O 1
ATOM 2980 N N . VAL A 1 368 ? 20.757 6.571 -17.617 1.00 69.12 368 VAL A N 1
ATOM 2981 C CA . VAL A 1 368 ? 19.533 6.450 -18.444 1.00 69.12 368 VAL A CA 1
ATOM 2982 C C . VAL A 1 368 ? 19.460 5.074 -19.122 1.00 69.12 368 VAL A C 1
ATOM 2984 O O . VAL A 1 368 ? 18.486 4.333 -18.977 1.00 69.12 368 VAL A O 1
ATOM 2987 N N . LEU A 1 369 ? 20.489 4.729 -19.903 1.00 76.19 369 LEU A N 1
ATOM 2988 C CA . LEU A 1 369 ? 20.477 3.544 -20.767 1.00 76.19 369 LEU A CA 1
ATOM 2989 C C . LEU A 1 369 ? 20.612 2.244 -19.972 1.00 76.19 369 LEU A C 1
ATOM 2991 O O . LEU A 1 369 ? 20.017 1.232 -20.342 1.00 76.19 369 LEU A O 1
ATOM 2995 N N . ASP A 1 370 ? 21.368 2.269 -18.879 1.00 73.81 370 ASP A N 1
ATOM 2996 C CA . ASP A 1 370 ? 21.559 1.114 -18.013 1.00 73.81 370 ASP A CA 1
ATOM 2997 C C . ASP A 1 370 ? 20.319 0.902 -17.114 1.00 73.81 370 ASP A C 1
ATOM 2999 O O . ASP A 1 370 ? 19.966 -0.244 -16.838 1.00 73.81 370 ASP A O 1
ATOM 3003 N N . THR A 1 371 ? 19.551 1.955 -16.798 1.00 74.31 371 THR A N 1
ATOM 3004 C CA . THR A 1 371 ? 18.195 1.838 -16.224 1.00 74.31 371 THR A CA 1
ATOM 3005 C C . THR A 1 371 ? 17.233 1.129 -17.184 1.00 74.31 371 THR A C 1
ATOM 3007 O O . THR A 1 371 ? 16.602 0.144 -16.799 1.00 74.31 371 THR A O 1
ATOM 3010 N N . PHE A 1 372 ? 17.154 1.541 -18.457 1.00 81.38 372 PHE A N 1
ATOM 3011 C CA . PHE A 1 372 ? 16.325 0.829 -19.447 1.00 81.38 372 PHE A CA 1
ATOM 3012 C C . PHE A 1 372 ? 16.808 -0.602 -19.725 1.00 81.38 372 PHE A C 1
ATOM 3014 O O . PHE A 1 372 ? 15.992 -1.483 -19.997 1.00 81.38 372 PHE A O 1
ATOM 3021 N N . LYS A 1 373 ? 18.111 -0.868 -19.593 1.00 79.31 373 LYS A N 1
ATOM 3022 C CA . LYS A 1 373 ? 18.665 -2.225 -19.637 1.00 79.31 373 LYS A CA 1
ATOM 3023 C C . LYS A 1 373 ? 18.217 -3.075 -18.438 1.00 79.31 373 LYS A C 1
ATOM 3025 O O . LYS A 1 373 ? 17.805 -4.212 -18.628 1.00 79.31 373 LYS A O 1
ATOM 3030 N N . VAL A 1 374 ? 18.210 -2.533 -17.218 1.00 78.44 374 VAL A N 1
ATOM 3031 C CA . VAL A 1 374 ? 17.653 -3.232 -16.041 1.00 78.44 374 VAL A CA 1
ATOM 3032 C C . VAL A 1 374 ? 16.157 -3.532 -16.226 1.00 78.44 374 VAL A C 1
ATOM 3034 O O . VAL A 1 374 ? 15.701 -4.609 -15.840 1.00 78.44 374 VAL A O 1
ATOM 3037 N N . ILE A 1 375 ? 15.404 -2.634 -16.874 1.00 83.06 375 ILE A N 1
ATOM 3038 C CA . ILE A 1 375 ? 13.999 -2.872 -17.250 1.00 83.06 375 ILE A CA 1
ATOM 3039 C C . ILE A 1 375 ? 13.869 -4.003 -18.294 1.00 83.06 375 ILE A C 1
ATOM 3041 O O . ILE A 1 375 ? 12.910 -4.769 -18.232 1.00 83.06 375 ILE A O 1
ATOM 3045 N N . SER A 1 376 ? 14.813 -4.156 -19.234 1.00 85.56 376 SER A N 1
ATOM 3046 C CA . SER A 1 376 ? 14.769 -5.232 -20.242 1.00 85.56 376 SER A CA 1
ATOM 3047 C C . SER A 1 376 ? 15.271 -6.598 -19.745 1.00 85.56 376 SER A C 1
ATOM 3049 O O . SER A 1 376 ? 14.894 -7.628 -20.317 1.00 85.56 376 SER A O 1
ATOM 3051 N N . GLU A 1 377 ? 16.080 -6.621 -18.681 1.00 82.19 377 GLU A N 1
ATOM 3052 C CA . GLU A 1 377 ? 16.636 -7.833 -18.060 1.00 82.19 377 GLU A CA 1
ATOM 3053 C C . GLU A 1 377 ? 15.743 -8.443 -16.960 1.00 82.19 377 GLU A C 1
ATOM 3055 O O . GLU A 1 377 ? 15.782 -9.658 -16.760 1.00 82.19 377 GLU A O 1
ATOM 3060 N N . LEU A 1 378 ? 14.934 -7.645 -16.251 1.00 79.62 378 LEU A N 1
ATOM 3061 C CA . LEU A 1 378 ? 14.059 -8.124 -15.168 1.00 79.62 378 LEU A CA 1
ATOM 3062 C C . LEU A 1 378 ? 12.634 -8.490 -15.649 1.00 79.62 378 LEU A C 1
ATOM 3064 O O . LEU A 1 378 ? 12.164 -7.968 -16.661 1.00 79.62 378 LEU A O 1
ATOM 3068 N N . PRO A 1 379 ? 11.896 -9.359 -14.921 1.00 78.25 379 PRO A N 1
ATOM 3069 C CA . PRO A 1 379 ? 10.491 -9.649 -15.219 1.00 78.25 379 PRO A CA 1
ATOM 3070 C C . PRO A 1 379 ? 9.611 -8.391 -15.194 1.00 78.25 379 PRO A C 1
ATOM 3072 O O . PRO A 1 379 ? 9.773 -7.537 -14.321 1.00 78.25 379 PRO A O 1
ATOM 3075 N N . SER A 1 380 ? 8.621 -8.318 -16.095 1.00 79.81 380 SER A N 1
ATOM 3076 C CA . SER A 1 380 ? 7.689 -7.178 -16.211 1.00 79.81 380 SER A CA 1
ATOM 3077 C C . SER A 1 380 ? 6.999 -6.812 -14.898 1.00 79.81 380 SER A C 1
ATOM 3079 O O . SER A 1 380 ? 6.735 -5.646 -14.621 1.00 79.81 380 SER A O 1
ATOM 3081 N N . ASP A 1 381 ? 6.739 -7.818 -14.074 1.00 78.44 381 ASP A N 1
ATOM 3082 C CA . ASP A 1 381 ? 5.867 -7.741 -12.905 1.00 78.44 381 ASP A CA 1
ATOM 3083 C C . ASP A 1 381 ? 6.599 -7.159 -11.675 1.00 78.44 381 ASP A C 1
ATOM 3085 O O . ASP A 1 381 ? 6.063 -7.106 -10.568 1.00 78.44 381 ASP A O 1
ATOM 3089 N N . CYS A 1 382 ? 7.850 -6.728 -11.862 1.00 74.88 382 CYS A N 1
ATOM 3090 C CA . CYS A 1 382 ? 8.615 -5.909 -10.922 1.00 74.88 382 CYS A CA 1
ATOM 3091 C C . CYS A 1 382 ? 8.267 -4.410 -11.026 1.00 74.88 382 CYS A C 1
ATOM 3093 O O . CYS A 1 382 ? 8.562 -3.646 -10.106 1.00 74.88 382 CYS A O 1
ATOM 3095 N N . PHE A 1 383 ? 7.667 -3.974 -12.139 1.00 81.31 383 PHE A N 1
ATOM 3096 C CA . PHE A 1 383 ? 7.577 -2.563 -12.520 1.00 81.31 383 PHE A CA 1
ATOM 3097 C C . PHE A 1 383 ? 6.133 -2.051 -12.619 1.00 81.31 383 PHE A C 1
ATOM 3099 O O . PHE A 1 383 ? 5.187 -2.810 -12.865 1.00 81.31 383 PHE A O 1
ATOM 3106 N N . GLY A 1 384 ? 5.969 -0.745 -12.397 1.00 82.69 384 GLY A N 1
ATOM 3107 C CA . GLY A 1 384 ? 4.690 -0.040 -12.467 1.00 82.69 384 GLY A CA 1
ATOM 3108 C C . GLY A 1 384 ? 4.571 0.786 -13.744 1.00 82.69 384 GLY A C 1
ATOM 3109 O O . GLY A 1 384 ? 4.346 0.254 -14.834 1.00 82.69 384 GLY A O 1
ATOM 3110 N N . ALA A 1 385 ? 4.715 2.097 -13.594 1.00 84.00 385 ALA A N 1
ATOM 3111 C CA . ALA A 1 385 ? 4.772 3.074 -14.668 1.00 84.00 385 ALA A CA 1
ATOM 3112 C C . ALA A 1 385 ? 6.177 3.686 -14.789 1.00 84.00 385 ALA A C 1
ATOM 3114 O O . ALA A 1 385 ? 6.909 3.836 -13.811 1.00 84.00 385 ALA A O 1
ATOM 3115 N N . TYR A 1 386 ? 6.535 4.121 -15.996 1.00 78.81 386 TYR A N 1
ATOM 3116 C CA . TYR A 1 386 ? 7.652 5.048 -16.167 1.00 78.81 386 TYR A CA 1
ATOM 3117 C C . TYR A 1 386 ? 7.093 6.474 -16.068 1.00 78.81 386 TYR A C 1
ATOM 3119 O O . TYR A 1 386 ? 6.365 6.916 -16.959 1.00 78.81 386 TYR A O 1
ATOM 3127 N N . ILE A 1 387 ? 7.381 7.178 -14.973 1.00 80.06 387 ILE A N 1
ATOM 3128 C CA . ILE A 1 387 ? 6.809 8.491 -14.655 1.00 80.06 387 ILE A CA 1
ATOM 3129 C C . ILE A 1 387 ? 7.766 9.591 -15.111 1.00 80.06 387 ILE A C 1
ATOM 3131 O O . ILE A 1 387 ? 8.665 10.018 -14.384 1.00 80.06 387 ILE A O 1
ATOM 3135 N N . ILE A 1 388 ? 7.543 10.111 -16.314 1.00 77.88 388 ILE A N 1
ATOM 3136 C CA . ILE A 1 388 ? 8.231 11.326 -16.756 1.00 77.88 388 ILE A CA 1
ATOM 3137 C C . ILE A 1 388 ? 7.758 12.465 -15.874 1.00 77.88 388 ILE A C 1
ATOM 3139 O O . ILE A 1 388 ? 6.556 12.645 -15.690 1.00 77.88 388 ILE A O 1
ATOM 3143 N N . SER A 1 389 ? 8.692 13.240 -15.348 1.00 71.88 389 SER A N 1
ATOM 3144 C CA . SER A 1 389 ? 8.371 14.333 -14.441 1.00 71.88 389 SER A CA 1
ATOM 3145 C C . SER A 1 389 ? 8.791 15.682 -14.991 1.00 71.88 389 SER A C 1
ATOM 3147 O O . SER A 1 389 ? 9.489 15.745 -16.001 1.00 71.88 389 SER A O 1
ATOM 3149 N N . MET A 1 390 ? 8.260 16.755 -14.394 1.00 72.69 390 MET A N 1
ATOM 3150 C CA . MET A 1 390 ? 8.238 18.082 -15.022 1.00 72.69 390 MET A CA 1
ATOM 3151 C C . MET A 1 390 ? 7.738 18.030 -16.481 1.00 72.69 390 MET A C 1
ATOM 3153 O O . MET A 1 390 ? 8.151 18.837 -17.313 1.00 72.69 390 MET A O 1
ATOM 3157 N N . ALA A 1 391 ? 6.857 17.070 -16.797 1.00 79.00 391 ALA A N 1
ATOM 3158 C CA . ALA A 1 391 ? 6.444 16.771 -18.159 1.00 79.00 391 ALA A CA 1
ATOM 3159 C C . ALA A 1 391 ? 5.642 17.946 -18.726 1.00 79.00 391 ALA A C 1
ATOM 3161 O O . ALA A 1 391 ? 4.688 18.413 -18.102 1.00 79.00 391 ALA A O 1
ATOM 3162 N N . THR A 1 392 ? 6.024 18.416 -19.913 1.00 77.75 392 THR A N 1
ATOM 3163 C CA . THR A 1 392 ? 5.371 19.563 -20.567 1.00 77.75 392 THR A CA 1
ATOM 3164 C C . THR A 1 392 ? 4.731 19.182 -21.894 1.00 77.75 392 THR A C 1
ATOM 3166 O O . THR A 1 392 ? 3.705 19.752 -22.265 1.00 77.75 392 THR A O 1
ATOM 3169 N N . SER A 1 393 ? 5.300 18.203 -22.604 1.00 80.25 393 SER A N 1
ATOM 3170 C CA . SER A 1 393 ? 5.053 18.010 -24.029 1.00 80.25 393 SER A CA 1
ATOM 3171 C C . SER A 1 393 ? 4.701 16.562 -24.409 1.00 80.25 393 SER A C 1
ATOM 3173 O O . SER A 1 393 ? 5.177 15.609 -23.786 1.00 80.25 393 SER A O 1
ATOM 3175 N N . PRO A 1 394 ? 3.951 16.345 -25.510 1.00 81.19 394 PRO A N 1
ATOM 3176 C CA . PRO A 1 394 ? 3.776 15.014 -26.106 1.00 81.19 394 PRO A CA 1
ATOM 3177 C C . PRO A 1 394 ? 5.101 14.334 -26.484 1.00 81.19 394 PRO A C 1
ATOM 3179 O O . PRO A 1 394 ? 5.188 13.108 -26.508 1.00 81.19 394 PRO A O 1
ATOM 3182 N N . SER A 1 395 ? 6.137 15.125 -26.788 1.00 79.06 395 SER A N 1
ATOM 3183 C CA . SER A 1 395 ? 7.487 14.640 -27.100 1.00 79.06 395 SER A CA 1
ATOM 3184 C C . SER A 1 395 ? 8.104 13.855 -25.958 1.00 79.06 395 SER A C 1
ATOM 3186 O O . SER A 1 395 ? 8.787 12.875 -26.229 1.00 79.06 395 SER A O 1
ATOM 3188 N N . ASP A 1 396 ? 7.880 14.266 -24.709 1.00 79.12 396 ASP A N 1
ATOM 3189 C CA . ASP A 1 396 ? 8.539 13.648 -23.561 1.00 79.12 396 ASP A CA 1
ATOM 3190 C C . ASP A 1 396 ? 8.157 12.166 -23.453 1.00 79.12 396 ASP A C 1
ATOM 3192 O O . ASP A 1 396 ? 9.024 11.300 -23.327 1.00 79.12 396 ASP A O 1
ATOM 3196 N N . VAL A 1 397 ? 6.865 11.859 -23.631 1.00 83.56 397 VAL A N 1
ATOM 3197 C CA . VAL A 1 397 ? 6.352 10.481 -23.690 1.00 83.56 397 VAL A CA 1
ATOM 3198 C C . VAL A 1 397 ? 6.994 9.701 -24.839 1.00 83.56 397 VAL A C 1
ATOM 3200 O O . VAL A 1 397 ? 7.464 8.580 -24.649 1.00 83.56 397 VAL A O 1
ATOM 3203 N N . LEU A 1 398 ? 7.073 10.311 -26.024 1.00 81.12 398 LEU A N 1
ATOM 3204 C CA . LEU A 1 398 ? 7.641 9.684 -27.220 1.00 81.12 398 LEU A CA 1
ATOM 3205 C C . LEU A 1 398 ? 9.154 9.412 -27.104 1.00 81.12 398 LEU A C 1
ATOM 3207 O O . LEU A 1 398 ? 9.639 8.489 -27.757 1.00 81.12 398 LEU A O 1
ATOM 3211 N N . VAL A 1 399 ? 9.900 10.158 -26.271 1.00 80.06 399 VAL A N 1
ATOM 3212 C CA . VAL A 1 399 ? 11.301 9.826 -25.944 1.00 80.06 399 VAL A CA 1
ATOM 3213 C C . VAL A 1 399 ? 11.365 8.497 -25.211 1.00 80.06 399 VAL A C 1
ATOM 3215 O O . VAL A 1 399 ? 12.125 7.621 -25.614 1.00 80.06 399 VAL A O 1
ATOM 3218 N N . VAL A 1 400 ? 10.575 8.336 -24.147 1.00 82.81 400 VAL A N 1
ATOM 3219 C CA . VAL A 1 400 ? 10.619 7.125 -23.322 1.00 82.81 400 VAL A CA 1
ATOM 3220 C C . VAL A 1 400 ? 10.165 5.911 -24.124 1.00 82.81 400 VAL A C 1
ATOM 3222 O O . VAL A 1 400 ? 10.860 4.902 -24.106 1.00 82.81 400 VAL A O 1
ATOM 3225 N N . GLU A 1 401 ? 9.085 6.006 -24.903 1.00 84.81 401 GLU A N 1
ATOM 3226 C CA . GLU A 1 401 ? 8.642 4.885 -25.750 1.00 84.81 401 GLU A CA 1
ATOM 3227 C C . GLU A 1 401 ? 9.705 4.464 -26.781 1.00 84.81 401 GLU A C 1
ATOM 3229 O O . GLU A 1 401 ? 9.901 3.270 -27.027 1.00 84.81 401 GLU A O 1
ATOM 3234 N N . LEU A 1 402 ? 10.458 5.422 -27.339 1.00 81.12 402 LEU A N 1
ATOM 3235 C CA . LEU A 1 402 ? 11.594 5.115 -28.210 1.00 81.12 402 LEU A CA 1
ATOM 3236 C C . LEU A 1 402 ? 12.735 4.446 -27.427 1.00 81.12 402 LEU A C 1
ATOM 3238 O O . LEU A 1 402 ? 13.240 3.416 -27.865 1.00 81.12 402 LEU A O 1
ATOM 3242 N N . LEU A 1 403 ? 13.115 4.971 -26.258 1.00 80.75 403 LEU A N 1
ATOM 3243 C CA . LEU A 1 403 ? 14.183 4.393 -25.432 1.00 80.75 403 LEU A CA 1
ATOM 3244 C C . LEU A 1 403 ? 13.850 2.969 -24.957 1.00 80.75 403 LEU A C 1
ATOM 3246 O O . LEU A 1 403 ? 14.711 2.096 -25.040 1.00 80.75 403 LEU A O 1
ATOM 3250 N N . GLN A 1 404 ? 12.603 2.692 -24.560 1.00 85.81 404 GLN A N 1
ATOM 3251 C CA . GLN A 1 404 ? 12.154 1.337 -24.216 1.00 85.81 404 GLN A CA 1
ATOM 3252 C C . GLN A 1 404 ? 12.342 0.362 -25.391 1.00 85.81 404 GLN A C 1
ATOM 3254 O O . GLN A 1 404 ? 12.855 -0.746 -25.207 1.00 85.81 404 GLN A O 1
ATOM 3259 N N . ARG A 1 405 ? 11.986 0.781 -26.613 1.00 82.88 405 ARG A N 1
ATOM 3260 C CA . ARG A 1 405 ? 12.159 -0.021 -27.835 1.00 82.88 405 ARG A CA 1
ATOM 3261 C C . ARG A 1 405 ? 13.635 -0.280 -28.154 1.00 82.88 405 ARG A C 1
ATOM 3263 O O . ARG A 1 405 ? 14.026 -1.423 -28.408 1.00 82.88 405 ARG A O 1
ATOM 3270 N N . GLU A 1 406 ? 14.459 0.765 -28.131 1.00 80.44 406 GLU A N 1
ATOM 3271 C CA . GLU A 1 406 ? 15.879 0.687 -28.499 1.00 80.44 406 GLU A CA 1
ATOM 3272 C C . GLU A 1 406 ? 16.724 -0.068 -27.463 1.00 80.44 406 GLU A C 1
ATOM 3274 O O . GLU A 1 406 ? 17.644 -0.788 -27.841 1.00 80.44 406 GLU A O 1
ATOM 3279 N N . CYS A 1 407 ? 16.363 -0.010 -26.178 1.00 81.94 407 CYS A N 1
ATOM 3280 C CA . CYS A 1 407 ? 16.941 -0.844 -25.116 1.00 81.94 407 CYS A CA 1
ATOM 3281 C C . CYS A 1 407 ? 16.321 -2.257 -25.027 1.00 81.94 407 CYS A C 1
ATOM 3283 O O . CYS A 1 407 ? 16.597 -3.003 -24.084 1.00 81.94 407 CYS A O 1
ATOM 3285 N N . HIS A 1 408 ? 15.511 -2.640 -26.021 1.00 84.19 408 HIS A N 1
ATOM 3286 C CA . HIS A 1 408 ? 14.937 -3.978 -26.213 1.00 84.19 408 HIS A CA 1
ATOM 3287 C C . HIS A 1 408 ? 14.030 -4.464 -25.065 1.00 84.19 408 HIS A C 1
ATOM 3289 O O . HIS A 1 408 ? 13.947 -5.665 -24.786 1.00 84.19 408 HIS A O 1
ATOM 3295 N N . VAL A 1 409 ? 13.305 -3.546 -24.417 1.00 83.50 409 VAL A N 1
ATOM 3296 C CA . VAL A 1 409 ? 12.300 -3.872 -23.395 1.00 83.50 409 VAL A CA 1
ATOM 3297 C C . VAL A 1 409 ? 11.144 -4.651 -24.043 1.00 83.50 409 VAL A C 1
ATOM 3299 O O . VAL A 1 409 ? 10.326 -4.100 -24.775 1.00 83.50 409 VAL A O 1
ATOM 3302 N N . LYS A 1 410 ? 11.076 -5.964 -23.779 1.00 82.69 410 LYS A N 1
ATOM 3303 C CA . LYS A 1 410 ? 10.153 -6.913 -24.447 1.00 82.69 410 LYS A CA 1
ATOM 3304 C C . LYS A 1 410 ? 8.664 -6.631 -24.192 1.00 82.69 410 LYS A C 1
ATOM 3306 O O . LYS A 1 410 ? 7.830 -6.956 -25.031 1.00 82.69 410 LYS A O 1
ATOM 3311 N N . LYS A 1 411 ? 8.343 -6.075 -23.021 1.00 84.50 411 LYS A N 1
ATOM 3312 C CA . LYS A 1 411 ? 7.018 -5.594 -22.605 1.00 84.50 411 LYS A CA 1
ATOM 3313 C C . LYS A 1 411 ? 7.217 -4.153 -22.096 1.00 84.50 411 LYS A C 1
ATOM 3315 O O . LYS A 1 411 ? 7.649 -4.016 -20.952 1.00 84.50 411 LYS A O 1
ATOM 3320 N N . PRO A 1 412 ? 7.011 -3.102 -22.912 1.00 84.69 412 PRO A N 1
ATOM 3321 C CA . PRO A 1 412 ? 7.232 -1.723 -22.472 1.00 84.69 412 PRO A CA 1
ATOM 3322 C C . PRO A 1 412 ? 6.307 -1.345 -21.306 1.00 84.69 412 PRO A C 1
ATOM 3324 O O . PRO A 1 412 ? 5.156 -1.780 -21.236 1.00 84.69 412 PRO A O 1
ATOM 3327 N N . LEU A 1 413 ? 6.832 -0.538 -20.386 1.00 86.75 413 LEU A N 1
ATOM 3328 C CA . LEU A 1 413 ? 6.112 0.025 -19.247 1.00 86.75 413 LEU A CA 1
ATOM 3329 C C . LEU A 1 413 ? 5.132 1.102 -19.713 1.00 86.75 413 LEU A C 1
ATOM 3331 O O . LEU A 1 413 ? 5.395 1.810 -20.686 1.00 86.75 413 LEU A O 1
ATOM 3335 N N . ARG A 1 414 ? 4.041 1.292 -18.960 1.00 88.75 414 ARG A N 1
ATOM 3336 C CA . ARG A 1 414 ? 3.116 2.411 -19.180 1.00 88.75 414 ARG A CA 1
ATOM 3337 C C . ARG A 1 414 ? 3.842 3.723 -18.892 1.00 88.75 414 ARG A C 1
ATOM 3339 O O . ARG A 1 414 ? 4.135 4.015 -17.732 1.00 88.75 414 ARG A O 1
ATOM 3346 N N . VAL A 1 415 ? 4.091 4.526 -19.919 1.00 85.69 415 VAL A N 1
ATOM 3347 C CA . VAL A 1 415 ? 4.665 5.863 -19.745 1.00 85.69 415 VAL A CA 1
ATOM 3348 C C . VAL A 1 415 ? 3.586 6.830 -19.247 1.00 85.69 415 VAL A C 1
ATOM 3350 O O . VAL A 1 415 ? 2.469 6.858 -19.765 1.00 85.69 415 VAL A O 1
ATOM 3353 N N . VAL A 1 416 ? 3.902 7.606 -18.209 1.00 84.56 416 VAL A N 1
ATOM 3354 C CA . VAL A 1 416 ? 2.979 8.529 -17.534 1.00 84.56 416 VAL A CA 1
ATOM 3355 C C . VAL A 1 416 ? 3.632 9.911 -17.423 1.00 84.56 416 VAL A C 1
ATOM 3357 O O . VAL A 1 416 ? 4.636 10.034 -16.724 1.00 84.56 416 VAL A O 1
ATOM 3360 N N . PRO A 1 417 ? 3.093 10.957 -18.076 1.00 85.50 417 PRO A N 1
ATOM 3361 C CA . PRO A 1 417 ? 3.548 12.327 -17.869 1.00 85.50 417 PRO A CA 1
ATOM 3362 C C . PRO A 1 417 ? 2.970 12.911 -16.570 1.00 85.50 417 PRO A C 1
ATOM 3364 O O . PRO A 1 417 ? 1.753 12.958 -16.382 1.00 85.50 417 PRO A O 1
ATOM 3367 N N . LEU A 1 418 ? 3.847 13.386 -15.686 1.00 84.31 418 LEU A N 1
ATOM 3368 C CA . LEU A 1 418 ? 3.512 14.150 -14.487 1.00 84.31 418 LEU A CA 1
ATOM 3369 C C . LEU A 1 418 ? 3.688 15.650 -14.772 1.00 84.31 418 LEU A C 1
ATOM 3371 O O . LEU A 1 418 ? 4.806 16.166 -14.815 1.00 84.31 418 LEU A O 1
ATOM 3375 N N . PHE A 1 419 ? 2.563 16.338 -14.967 1.00 84.38 419 PHE A N 1
ATOM 3376 C CA . PHE A 1 419 ? 2.488 17.790 -15.141 1.00 84.38 419 PHE A CA 1
ATOM 3377 C C . PHE A 1 419 ? 2.548 18.471 -13.761 1.00 84.38 419 PHE A C 1
ATOM 3379 O O . PHE A 1 419 ? 1.636 18.295 -12.954 1.00 84.38 419 PHE A O 1
ATOM 3386 N N . GLU A 1 420 ? 3.619 19.218 -13.468 1.00 80.69 420 GLU A N 1
ATOM 3387 C CA . GLU A 1 420 ? 3.883 19.735 -12.108 1.00 80.69 420 GLU A CA 1
ATOM 3388 C C . GLU A 1 420 ? 3.568 21.233 -11.931 1.00 80.69 420 GLU A C 1
ATOM 3390 O O . GLU A 1 420 ? 3.153 21.647 -10.847 1.00 80.69 420 GLU A O 1
ATOM 3395 N N . LYS A 1 421 ? 3.737 22.070 -12.965 1.00 84.25 421 LYS A N 1
ATOM 3396 C CA . LYS A 1 421 ? 3.466 23.521 -12.882 1.00 84.25 421 LYS A CA 1
ATOM 3397 C C . LYS A 1 421 ? 2.048 23.847 -13.353 1.00 84.25 421 LYS A C 1
ATOM 3399 O O . LYS A 1 421 ? 1.462 23.125 -14.152 1.00 84.25 421 LYS A O 1
ATOM 3404 N N . LEU A 1 422 ? 1.525 25.006 -12.938 1.00 85.25 422 LEU A N 1
ATOM 3405 C CA . LEU A 1 422 ? 0.199 25.488 -13.356 1.00 85.25 422 LEU A CA 1
ATOM 3406 C C . LEU A 1 422 ? 0.048 25.566 -14.889 1.00 85.25 422 LEU A C 1
ATOM 3408 O O . LEU A 1 422 ? -0.945 25.085 -15.420 1.00 85.25 422 LEU A O 1
ATOM 3412 N N . ALA A 1 423 ? 1.050 26.097 -15.596 1.00 85.75 423 ALA A N 1
ATOM 3413 C CA . ALA A 1 423 ? 1.041 26.160 -17.061 1.00 85.75 423 ALA A CA 1
ATOM 3414 C C . ALA A 1 423 ? 1.070 24.762 -17.714 1.00 85.75 423 ALA A C 1
ATOM 3416 O O . ALA A 1 423 ? 0.389 24.532 -18.711 1.00 85.75 423 ALA A O 1
ATOM 3417 N N . ASP A 1 424 ? 1.813 23.819 -17.124 1.00 85.19 424 ASP A N 1
ATOM 3418 C CA . ASP A 1 424 ? 1.882 22.428 -17.582 1.00 85.19 424 ASP A CA 1
ATOM 3419 C C . ASP A 1 424 ? 0.493 21.758 -17.441 1.00 85.19 424 ASP A C 1
ATOM 3421 O O . ASP A 1 424 ? 0.023 21.087 -18.357 1.00 85.19 424 ASP A O 1
ATOM 3425 N N . LEU A 1 425 ? -0.205 22.008 -16.324 1.00 86.25 425 LEU A N 1
ATOM 3426 C CA . LEU A 1 425 ? -1.569 21.530 -16.050 1.00 86.25 425 LEU A CA 1
ATOM 3427 C C . LEU A 1 425 ? -2.631 22.170 -16.963 1.00 86.25 425 LEU A C 1
ATOM 3429 O O . LEU A 1 425 ? -3.558 21.484 -17.393 1.00 86.25 425 LEU A O 1
ATOM 3433 N N . GLU A 1 426 ? -2.499 23.458 -17.289 1.00 87.25 426 GLU A N 1
ATOM 3434 C CA . GLU A 1 426 ? -3.356 24.150 -18.265 1.00 87.25 426 GLU A CA 1
ATOM 3435 C C . GLU A 1 426 ? -3.162 23.596 -19.691 1.00 87.25 426 GLU A C 1
ATOM 3437 O O . GLU A 1 426 ? -4.127 23.478 -20.450 1.00 87.25 426 GLU A O 1
ATOM 3442 N N . ALA A 1 427 ? -1.934 23.200 -20.049 1.00 86.38 427 ALA A N 1
ATOM 3443 C CA . ALA A 1 427 ? -1.603 22.601 -21.344 1.00 86.38 427 ALA A CA 1
ATOM 3444 C C . ALA A 1 427 ? -1.936 21.096 -21.444 1.00 86.38 427 ALA A C 1
ATOM 3446 O O . ALA A 1 427 ? -2.191 20.596 -22.547 1.00 86.38 427 ALA A O 1
ATOM 3447 N N . ALA A 1 428 ? -1.969 20.372 -20.320 1.00 86.81 428 ALA A N 1
ATOM 3448 C CA . ALA A 1 428 ? -2.104 18.914 -20.266 1.00 86.81 428 ALA A CA 1
ATOM 3449 C C . ALA A 1 428 ? -3.252 18.323 -21.122 1.00 86.81 428 ALA A C 1
ATOM 3451 O O . ALA A 1 428 ? -2.999 17.350 -21.841 1.00 86.81 428 ALA A O 1
ATOM 3452 N N . PRO A 1 429 ? -4.483 18.887 -21.160 1.00 89.31 429 PRO A N 1
ATOM 3453 C CA . PRO A 1 429 ? -5.557 18.348 -22.000 1.00 89.31 429 PRO A CA 1
ATOM 3454 C C . PRO A 1 429 ? -5.233 18.399 -23.500 1.00 89.31 429 PRO A C 1
ATOM 3456 O O . PRO A 1 429 ? -5.590 17.485 -24.247 1.00 89.31 429 PRO A O 1
ATOM 3459 N N . ALA A 1 430 ? -4.529 19.443 -23.951 1.00 85.75 430 ALA A N 1
ATOM 3460 C CA . ALA A 1 430 ? -4.098 19.586 -25.338 1.00 85.75 430 ALA A CA 1
ATOM 3461 C C . ALA A 1 430 ? -2.918 18.655 -25.661 1.00 85.75 430 ALA A C 1
ATOM 3463 O O . ALA A 1 430 ? -2.912 18.029 -26.724 1.00 85.75 430 ALA A O 1
ATOM 3464 N N . ALA A 1 431 ? -1.967 18.506 -24.731 1.00 81.56 431 ALA A N 1
ATOM 3465 C CA . ALA A 1 431 ? -0.846 17.578 -24.865 1.00 81.56 431 ALA A CA 1
ATOM 3466 C C . ALA A 1 431 ? -1.333 16.123 -25.007 1.00 81.56 431 ALA A C 1
ATOM 3468 O O . ALA A 1 431 ? -1.013 15.461 -25.996 1.00 81.56 431 ALA A O 1
ATOM 3469 N N . VAL A 1 432 ? -2.191 15.653 -24.094 1.00 84.94 432 VAL A N 1
ATOM 3470 C CA . VAL A 1 432 ? -2.762 14.294 -24.137 1.00 84.94 432 VAL A CA 1
ATOM 3471 C C . VAL A 1 432 ? -3.613 14.081 -25.396 1.00 84.94 432 VAL A C 1
ATOM 3473 O O . VAL A 1 432 ? -3.484 13.051 -26.056 1.00 84.94 432 VAL A O 1
ATOM 3476 N N . SER A 1 433 ? -4.422 15.066 -25.804 1.00 81.31 433 SER A N 1
ATOM 3477 C CA . SER A 1 433 ? -5.207 14.975 -27.049 1.00 81.31 433 SER A CA 1
ATOM 3478 C C . SER A 1 433 ? -4.317 14.828 -28.290 1.00 81.31 433 SER A C 1
ATOM 3480 O O . SER A 1 433 ? -4.602 14.018 -29.174 1.00 81.31 433 SER A O 1
ATOM 3482 N N . ARG A 1 434 ? -3.205 15.573 -28.354 1.00 77.38 434 ARG A N 1
ATOM 3483 C CA . ARG A 1 434 ? -2.225 15.488 -29.447 1.00 77.38 434 ARG A CA 1
ATOM 3484 C C . ARG A 1 434 ? -1.454 14.166 -29.418 1.00 77.38 434 ARG A C 1
ATOM 3486 O O . ARG A 1 434 ? -1.241 13.582 -30.475 1.00 77.38 434 ARG A O 1
ATOM 3493 N N . GLN A 1 435 ? -1.100 13.660 -28.238 1.00 71.69 435 GLN A N 1
ATOM 3494 C CA . GLN A 1 435 ? -0.476 12.345 -28.062 1.00 71.69 435 GLN A CA 1
ATOM 3495 C C . GLN A 1 435 ? -1.391 11.210 -28.558 1.00 71.69 435 GLN A C 1
ATOM 3497 O O . GLN A 1 435 ? -0.935 10.354 -29.314 1.00 71.69 435 GLN A O 1
ATOM 3502 N N . LEU A 1 436 ? -2.680 11.223 -28.197 1.00 72.25 436 LEU A N 1
ATOM 3503 C CA . LEU A 1 436 ? -3.655 10.220 -28.650 1.00 72.25 436 LEU A CA 1
ATOM 3504 C C . LEU A 1 436 ? -3.806 10.217 -30.176 1.00 72.25 436 LEU A C 1
ATOM 3506 O O . LEU A 1 436 ? -3.792 9.151 -30.789 1.00 72.25 436 LEU A O 1
ATOM 3510 N N . LEU A 1 437 ? -3.877 11.399 -30.799 1.00 65.38 437 LEU A N 1
ATOM 3511 C CA . LEU A 1 437 ? -3.893 11.522 -32.259 1.00 65.38 437 LEU A CA 1
ATOM 3512 C C . LEU A 1 437 ? -2.624 10.931 -32.890 1.00 65.38 437 LEU A C 1
ATOM 3514 O O . LEU A 1 437 ? -2.727 10.118 -33.805 1.00 65.38 437 LEU A O 1
ATOM 3518 N N . LEU A 1 438 ? -1.441 11.278 -32.374 1.00 63.34 438 LEU A N 1
ATOM 3519 C CA . LEU A 1 438 ? -0.158 10.785 -32.888 1.00 63.34 438 LEU A CA 1
ATOM 3520 C C . LEU A 1 438 ? -0.017 9.258 -32.783 1.00 63.34 438 LEU A C 1
ATOM 3522 O O . LEU A 1 438 ? 0.442 8.632 -33.735 1.00 63.34 438 LEU A O 1
ATOM 3526 N N . LEU A 1 439 ? -0.453 8.660 -31.670 1.00 61.88 439 LEU A N 1
ATOM 3527 C CA . LEU A 1 439 ? -0.438 7.206 -31.472 1.00 61.88 439 LEU A CA 1
ATOM 3528 C C . LEU A 1 439 ? -1.510 6.477 -32.302 1.00 61.88 439 LEU A C 1
ATOM 3530 O O . LEU A 1 439 ? -1.319 5.319 -32.649 1.00 61.88 439 LEU A O 1
ATOM 3534 N N . SER A 1 440 ? -2.610 7.145 -32.672 1.00 52.84 440 SER A N 1
ATOM 3535 C CA . SER A 1 440 ? -3.657 6.575 -33.541 1.00 52.84 440 SER A CA 1
ATOM 3536 C C . SER A 1 440 ? -3.317 6.560 -35.042 1.00 52.84 440 SER A C 1
ATOM 3538 O O . SER A 1 440 ? -4.091 6.033 -35.840 1.00 52.84 440 SER A O 1
ATOM 3540 N N . MET A 1 441 ? -2.186 7.158 -35.436 1.00 46.72 441 MET A N 1
ATOM 3541 C CA . MET A 1 441 ? -1.732 7.286 -36.831 1.00 46.72 441 MET A CA 1
ATOM 3542 C C . MET A 1 441 ? -0.440 6.496 -37.133 1.00 46.72 441 MET A C 1
ATOM 3544 O O . MET A 1 441 ? 0.220 6.767 -38.144 1.00 46.72 441 MET A O 1
ATOM 3548 N N . GLY A 1 442 ? -0.069 5.556 -36.255 1.00 40.66 442 GLY A N 1
ATOM 3549 C CA . GLY A 1 442 ? 1.060 4.624 -36.397 1.00 40.66 442 GLY A CA 1
ATOM 3550 C C . GLY A 1 442 ? 0.607 3.179 -36.569 1.00 40.66 442 GLY A C 1
ATOM 3551 O O . GLY A 1 442 ? 1.330 2.457 -37.291 1.00 40.66 442 GLY A O 1
#

Foldseek 3Di:
DVVVVVVVVVVVVLVVLLVVLVVLVVVCVVPVPVVSVVVSVVSLVVDDPVSNVVSVVVVVLVVLLVVLVVVLCLVPPDQDQVVEPPDPVLCVDPNRRDDPVSVVVCCCPVVVDDPVVVVVVVVVDDDADDDDDDPPDPQDPLNVVLSVLLSVLVNQLPDPDDDPVNNVVSVVSNVVSSDDDDDDDDDDVLLQLVLLLVLLVVLLVLLVVVLVVLVVVVVVVVDDDDDDVPPCVVVSPPDDDPVSVLNVLSVLLNQQSVLSNVQSVCCSPPVGDPRDPVSHDQFLVVNLVSLVVVLVVCVVVVNNVSSVPSSVVSSVCCVPQNSRNHADEAEDDDDDPDVLVVVLLVVVPDPDQPDDPPDDDDPVRCVLLVVLLVLQPGRVVNHAAHEYECFQALSSQSVQVSSNVNSPNVDDGHYHYDNDDPNSVVCVVVRVVVNVVSVVVD